Protein AF-A0A9D6W766-F1 (afdb_monomer_lite)

Sequence (380 aa):
MASEFRASLAAFVQPSHPVVQHILLDSADRLGADASSYLFDPFRRAGWVGGTEGVNKALYDCLAREYRIRYAFEPPSYERDCQVIRPPHVIIPSVEKKAGVGTCIDLCLLFASCLESVRLQPLLIVVREGESFLHCLLGCWTDLSERFEPVVTDPGRLIDAIRKAKLLLLEATGVTGRAGKVLSFNESAGLACELLHEDRFLFAVDVAAARQTVAPLQFPFQPGAVEVIRRAEVIAREEGYATLETRHLFGSFLLYEGAEDPFMEQIFSYLAADRTFLLGIYRKISRAGIRTKGAIPRPTLNYRRVLEDARFVAGDEGRKFVEKKHLFYALLLSPSAFVDRFFREAGTSRGQARQMFQGKYSWTKKIPETLFEWTGDGEG

Radius of gyration: 24.18 Å; chains: 1; bounding box: 67×48×64 Å

pLDDT: mean 84.48, std 13.69, range [34.59, 98.62]

Secondary structure (DSSP, 8-state):
-GGGGGGGGGGG--TT-HHHHHHHHHHHHHH-TTTHHHHH-HHHHTTSTTHHHHHHHHHHHHHHHH-EEEE-PPSP--STT--PPPPHHHHSSBTTTTEEEE-HHHHHHHHHHHHHHTT--EEEEEEEETTTEEEEEEEEESSTT----SEE--HHHHHHHHHTT-EEEE-GGGGGTTTSSPPPHHHHHHHHHHH--GGGEEEEEEHHHHTTT-------B-HHHHHHHHHHHHHHHHTTBSEE-HHHHHHHHHT---TT-HHHHHHHHHTT--HHHHHHHHHHHTT-S-B-TTPPPEEPHHHHHHHHHHHHHHHHTT-SSB-HHHHHHHHHHS--HHHHHHHHHTTS-HHHHHHHHHTTS---TT----S---------

Structure (mmCIF, N/CA/C/O backbone):
data_AF-A0A9D6W766-F1
#
_entry.id   AF-A0A9D6W766-F1
#
loop_
_atom_site.group_PDB
_atom_site.id
_atom_site.type_symbol
_atom_site.label_atom_id
_atom_site.label_alt_id
_atom_site.label_comp_id
_atom_site.label_asym_id
_atom_site.label_entity_id
_atom_site.label_seq_id
_atom_site.pdbx_PDB_ins_code
_atom_site.Cartn_x
_atom_site.Cartn_y
_atom_site.Cartn_z
_atom_site.occupancy
_atom_site.B_iso_or_equiv
_atom_site.auth_seq_id
_atom_site.auth_comp_id
_atom_site.auth_asym_id
_atom_site.auth_atom_id
_atom_site.pdbx_PDB_model_num
ATOM 1 N N . MET A 1 1 ? -7.608 -20.658 -16.714 1.00 42.56 1 MET A N 1
ATOM 2 C CA . MET A 1 1 ? -8.200 -19.950 -15.559 1.00 42.56 1 MET A CA 1
ATOM 3 C C . MET A 1 1 ? -7.265 -18.900 -14.956 1.00 42.56 1 MET A C 1
ATOM 5 O O . MET A 1 1 ? -7.667 -17.753 -14.911 1.00 42.56 1 MET A O 1
ATOM 9 N N . ALA A 1 2 ? -6.019 -19.192 -14.546 1.00 58.03 2 ALA A N 1
ATOM 10 C CA . ALA A 1 2 ? -5.166 -18.165 -13.906 1.00 58.03 2 ALA A CA 1
ATOM 11 C C . ALA A 1 2 ? -4.750 -16.982 -14.818 1.00 58.03 2 ALA A C 1
ATOM 13 O O . ALA A 1 2 ? -4.519 -15.878 -14.332 1.00 58.03 2 ALA A O 1
ATOM 14 N N . SER A 1 3 ? -4.673 -17.178 -16.141 1.00 65.56 3 SER A N 1
ATOM 15 C CA . SER A 1 3 ? -4.293 -16.125 -17.098 1.00 65.56 3 SER A CA 1
ATOM 16 C C . SER A 1 3 ? -5.327 -15.002 -17.232 1.00 65.56 3 SER A C 1
ATOM 18 O O . SER A 1 3 ? -4.944 -13.865 -17.492 1.00 65.56 3 SER A O 1
ATOM 20 N N . GLU A 1 4 ? -6.613 -15.303 -17.027 1.00 69.38 4 GLU A N 1
ATOM 21 C CA . GLU A 1 4 ? -7.734 -14.363 -17.196 1.00 69.38 4 GLU A CA 1
ATOM 22 C C . GLU A 1 4 ? -7.771 -13.294 -16.096 1.00 69.38 4 GLU A C 1
ATOM 24 O O . GLU A 1 4 ? -8.276 -12.196 -16.310 1.00 69.38 4 GLU A O 1
ATOM 29 N N . PHE A 1 5 ? -7.168 -13.576 -14.937 1.00 83.06 5 PHE A N 1
ATOM 30 C CA . PHE A 1 5 ? -7.166 -12.680 -13.778 1.00 83.06 5 PHE A CA 1
ATOM 31 C C . PHE A 1 5 ? -5.844 -11.931 -13.581 1.00 83.06 5 PHE A C 1
ATOM 33 O O . PHE A 1 5 ? -5.673 -11.256 -12.570 1.00 83.06 5 PHE A O 1
ATOM 40 N N . ARG A 1 6 ? -4.902 -12.002 -14.533 1.00 93.44 6 ARG A N 1
ATOM 41 C CA . ARG A 1 6 ? -3.600 -11.311 -14.424 1.00 93.44 6 ARG A CA 1
ATOM 42 C C . ARG A 1 6 ? -3.756 -9.804 -14.218 1.00 93.44 6 ARG A C 1
ATOM 44 O O . ARG A 1 6 ? -3.056 -9.230 -13.390 1.00 93.44 6 ARG A O 1
ATOM 51 N N . ALA A 1 7 ? -4.724 -9.183 -14.896 1.00 93.75 7 ALA A N 1
ATOM 52 C CA . ALA A 1 7 ? -5.023 -7.759 -14.734 1.00 93.75 7 ALA A CA 1
ATOM 53 C C . ALA A 1 7 ? -5.448 -7.398 -13.297 1.00 93.75 7 ALA A C 1
ATOM 55 O O . ALA A 1 7 ? -5.175 -6.289 -12.840 1.00 93.75 7 ALA A O 1
ATOM 56 N N . SER A 1 8 ? -6.054 -8.332 -12.550 1.00 92.88 8 SER A N 1
ATOM 57 C CA . SER A 1 8 ? -6.477 -8.118 -11.159 1.00 92.88 8 SER A CA 1
ATOM 58 C C . SER A 1 8 ? -5.307 -7.840 -10.215 1.00 92.88 8 SER A C 1
ATOM 60 O O . SER A 1 8 ? -5.521 -7.269 -9.148 1.00 92.88 8 SER A O 1
ATOM 62 N N . LEU A 1 9 ? -4.066 -8.163 -10.601 1.00 95.38 9 LEU A N 1
ATOM 63 C CA . LEU A 1 9 ? -2.880 -7.783 -9.835 1.00 95.38 9 LEU A CA 1
ATOM 64 C C . LEU A 1 9 ? -2.776 -6.254 -9.661 1.00 95.38 9 LEU A C 1
ATOM 66 O O . LEU A 1 9 ? -2.366 -5.784 -8.601 1.00 95.38 9 LEU A O 1
ATOM 70 N N . ALA A 1 10 ? -3.245 -5.468 -10.640 1.00 97.00 10 ALA A N 1
ATOM 71 C CA . ALA A 1 10 ? -3.296 -4.007 -10.545 1.00 97.00 10 ALA A CA 1
ATOM 72 C C . ALA A 1 10 ? -4.209 -3.504 -9.410 1.00 97.00 10 ALA A C 1
ATOM 74 O O . ALA A 1 10 ? -4.081 -2.360 -8.968 1.00 97.00 10 ALA A O 1
ATOM 75 N N . ALA A 1 11 ? -5.119 -4.334 -8.891 1.00 94.75 11 ALA A N 1
ATOM 76 C CA . ALA A 1 11 ? -5.936 -3.975 -7.737 1.00 94.75 11 ALA A CA 1
ATOM 77 C C . ALA A 1 11 ? -5.085 -3.827 -6.459 1.00 94.75 11 ALA A C 1
ATOM 79 O O . ALA A 1 11 ? -5.434 -3.053 -5.575 1.00 94.75 11 ALA A O 1
ATOM 80 N N . PHE A 1 12 ? -3.936 -4.499 -6.362 1.00 95.94 12 PHE A N 1
ATOM 81 C CA . PHE A 1 12 ? -3.036 -4.379 -5.209 1.00 95.94 12 PHE A CA 1
ATOM 82 C C . PHE A 1 12 ? -2.122 -3.147 -5.269 1.00 95.94 12 PHE A C 1
ATOM 84 O O . PHE A 1 12 ? -1.454 -2.833 -4.286 1.00 95.94 12 PHE A O 1
ATOM 91 N N . VAL A 1 13 ? -2.119 -2.414 -6.385 1.00 97.81 13 VAL A N 1
ATOM 92 C CA . VAL A 1 13 ? -1.505 -1.085 -6.461 1.00 97.81 13 VAL A CA 1
ATOM 93 C C . VAL A 1 13 ? -2.470 -0.092 -5.808 1.00 97.81 13 VAL A C 1
ATOM 95 O O . VAL A 1 13 ? -3.563 0.148 -6.325 1.00 97.81 13 VAL A O 1
ATOM 98 N N . GLN A 1 14 ? -2.090 0.442 -4.646 1.00 93.62 14 GLN A N 1
ATOM 99 C CA . GLN A 1 14 ? -2.925 1.246 -3.747 1.00 93.62 14 GLN A CA 1
ATOM 100 C C . GLN A 1 14 ? -2.367 2.676 -3.598 1.00 93.62 14 GLN A C 1
ATOM 102 O O . GLN A 1 14 ? -1.822 3.028 -2.548 1.00 93.62 14 GLN A O 1
ATOM 107 N N . PRO A 1 15 ? -2.517 3.544 -4.616 1.00 90.50 15 PRO A N 1
ATOM 108 C CA . PRO A 1 15 ? -1.854 4.853 -4.673 1.00 90.50 15 PRO A CA 1
ATOM 109 C C . PRO A 1 15 ? -2.316 5.827 -3.582 1.00 90.50 15 PRO A C 1
ATOM 111 O O . PRO A 1 15 ? -1.590 6.746 -3.208 1.00 90.50 15 PRO A O 1
ATOM 114 N N . SER A 1 16 ? -3.525 5.635 -3.051 1.00 8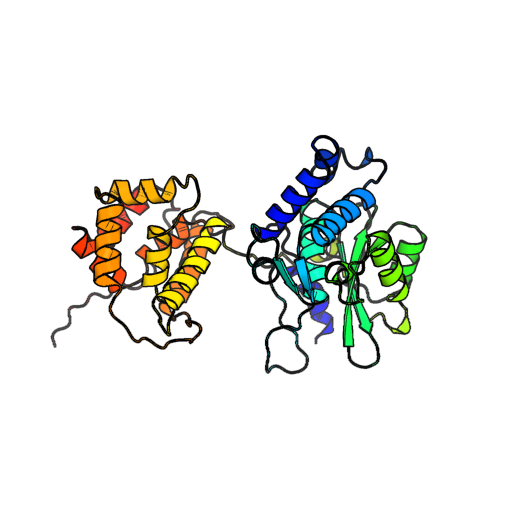1.38 16 SER A N 1
ATOM 115 C CA . SER A 1 16 ? -4.108 6.458 -1.988 1.00 81.38 16 SER A CA 1
ATOM 116 C C . SER A 1 16 ? -3.862 5.905 -0.580 1.00 81.38 16 SER A C 1
ATOM 118 O O . SER A 1 16 ? -4.441 6.414 0.377 1.00 81.38 16 SER A O 1
ATOM 120 N N . HIS A 1 17 ? -3.075 4.835 -0.429 1.00 82.06 17 HIS A N 1
ATOM 121 C CA . HIS A 1 17 ? -2.845 4.234 0.880 1.00 82.06 17 HIS A CA 1
ATOM 122 C C . HIS A 1 17 ? -2.033 5.191 1.784 1.00 82.06 17 HIS A C 1
ATOM 124 O O . HIS A 1 17 ? -1.032 5.742 1.331 1.00 82.06 17 HIS A O 1
ATOM 130 N N . PRO A 1 18 ? -2.375 5.353 3.077 1.00 77.25 18 PRO A N 1
ATOM 131 C CA . PRO A 1 18 ? -1.655 6.222 4.019 1.00 77.25 18 PRO A CA 1
ATOM 132 C C . PRO A 1 18 ? -0.130 6.096 4.019 1.00 77.25 18 PRO A C 1
ATOM 134 O O . PRO A 1 18 ? 0.576 7.080 3.844 1.00 77.25 18 PRO A O 1
ATOM 137 N N . VAL A 1 19 ? 0.384 4.871 4.157 1.00 84.88 19 VAL A N 1
ATOM 138 C CA . VAL A 1 19 ? 1.829 4.584 4.086 1.00 84.88 19 VAL A CA 1
ATOM 139 C C . VAL A 1 19 ? 2.466 5.093 2.791 1.00 84.88 19 VAL A C 1
ATOM 141 O O . VAL A 1 19 ? 3.565 5.629 2.841 1.00 84.88 19 VAL A O 1
ATOM 144 N N . VAL A 1 20 ? 1.775 4.980 1.651 1.00 90.94 20 VAL A N 1
ATOM 145 C CA . VAL A 1 20 ? 2.269 5.517 0.375 1.00 90.94 20 VAL A CA 1
ATOM 146 C C . VAL A 1 20 ? 2.417 7.031 0.478 1.00 90.94 20 VAL A C 1
ATOM 148 O O . VAL A 1 20 ? 3.476 7.549 0.157 1.00 90.94 20 VAL A O 1
ATOM 151 N N . GLN A 1 21 ? 1.412 7.732 1.011 1.00 82.69 21 GLN A N 1
ATOM 152 C CA . GLN A 1 21 ? 1.478 9.186 1.204 1.00 82.69 21 GLN A CA 1
ATOM 153 C C . GLN A 1 21 ? 2.651 9.603 2.104 1.00 82.69 21 GLN A C 1
ATOM 155 O O . GLN A 1 21 ? 3.356 10.552 1.776 1.00 82.69 21 GLN A O 1
ATOM 160 N N . HIS A 1 22 ? 2.915 8.865 3.186 1.00 83.25 22 HIS A N 1
ATOM 161 C CA . HIS A 1 22 ? 4.079 9.114 4.043 1.00 83.25 22 HIS A CA 1
ATOM 162 C C . HIS A 1 22 ? 5.411 8.941 3.301 1.00 83.25 22 HIS A C 1
ATOM 164 O O . HIS A 1 22 ? 6.272 9.808 3.405 1.00 83.25 22 HIS A O 1
ATOM 170 N N . ILE A 1 23 ? 5.558 7.880 2.500 1.00 93.19 23 ILE A N 1
ATOM 171 C CA . ILE A 1 23 ? 6.767 7.656 1.690 1.00 93.19 23 ILE A CA 1
ATOM 172 C C . ILE A 1 23 ? 6.986 8.807 0.699 1.00 93.19 23 ILE A C 1
ATOM 174 O O . ILE A 1 23 ? 8.124 9.229 0.490 1.00 93.19 23 ILE A O 1
ATOM 178 N N . LEU A 1 24 ? 5.918 9.333 0.088 1.00 87.56 24 LEU A N 1
ATOM 179 C CA . LEU A 1 24 ? 6.029 10.471 -0.829 1.00 87.56 24 LEU A CA 1
ATOM 180 C C . LEU A 1 24 ? 6.513 11.737 -0.120 1.00 87.56 24 LEU A C 1
ATOM 182 O O . LEU A 1 24 ? 7.355 12.445 -0.666 1.00 87.56 24 LEU A O 1
ATOM 186 N N . LEU A 1 25 ? 5.996 12.015 1.080 1.00 83.75 25 LEU A N 1
ATOM 187 C CA . LEU A 1 25 ? 6.423 13.160 1.887 1.00 83.75 25 LEU A CA 1
ATOM 188 C C . LEU A 1 25 ? 7.888 13.020 2.315 1.00 83.75 25 LEU A C 1
ATOM 190 O O . LEU A 1 25 ? 8.666 13.939 2.089 1.00 83.75 25 LEU A O 1
ATOM 194 N N . ASP A 1 26 ? 8.301 11.846 2.797 1.00 87.88 26 ASP A N 1
ATOM 195 C CA . ASP A 1 26 ? 9.712 11.579 3.111 1.00 8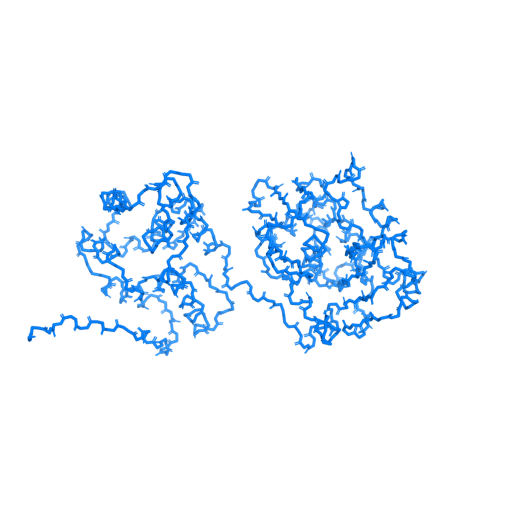7.88 26 ASP A CA 1
ATOM 196 C C . ASP A 1 26 ? 10.619 11.749 1.878 1.00 87.88 26 ASP A C 1
ATOM 198 O O . ASP A 1 26 ? 11.719 12.298 1.952 1.00 87.88 26 ASP A O 1
ATOM 202 N N . SER A 1 27 ? 10.152 11.301 0.709 1.00 91.88 27 SER A N 1
ATOM 203 C CA . SER A 1 27 ? 10.889 11.456 -0.551 1.00 91.88 27 SER A CA 1
ATOM 204 C C . SER A 1 27 ? 11.016 12.923 -0.963 1.00 91.88 27 SER A C 1
ATOM 206 O O . SER A 1 27 ? 12.058 13.338 -1.470 1.00 91.88 27 SER A O 1
ATOM 208 N N . ALA A 1 28 ? 9.968 13.715 -0.741 1.00 86.00 28 ALA A N 1
ATOM 209 C CA . ALA A 1 28 ? 9.959 15.150 -0.984 1.00 86.00 28 ALA A CA 1
ATOM 210 C C . ALA A 1 28 ? 10.919 15.893 -0.046 1.00 86.00 28 ALA A C 1
ATOM 212 O O . ALA A 1 28 ? 11.720 16.703 -0.518 1.00 86.00 28 ALA A O 1
ATOM 213 N N . ASP A 1 29 ? 10.905 15.565 1.245 1.00 85.81 29 ASP A N 1
ATOM 214 C CA . ASP A 1 29 ? 11.815 16.139 2.241 1.00 85.81 29 ASP A CA 1
ATOM 215 C C . ASP A 1 29 ? 13.278 15.853 1.884 1.00 85.81 29 ASP A C 1
ATOM 217 O O . ASP A 1 29 ? 14.139 16.732 1.967 1.00 85.81 29 ASP A O 1
ATOM 221 N N . ARG A 1 30 ? 13.557 14.645 1.380 1.00 87.25 30 ARG A N 1
ATOM 222 C CA . ARG A 1 30 ? 14.884 14.241 0.906 1.00 87.25 30 ARG A CA 1
ATOM 223 C C . ARG A 1 30 ? 15.373 15.031 -0.312 1.00 87.25 30 ARG A C 1
ATOM 225 O O . ARG A 1 30 ? 16.575 15.266 -0.440 1.00 87.25 30 ARG A O 1
ATOM 232 N N . LEU A 1 31 ? 14.473 15.389 -1.227 1.00 83.38 31 LEU A N 1
ATOM 233 C CA . LEU A 1 31 ? 14.800 16.165 -2.428 1.00 83.38 31 LEU A CA 1
ATOM 234 C C . LEU A 1 31 ? 15.081 17.644 -2.116 1.00 83.38 31 LEU A C 1
ATOM 236 O O . LEU A 1 31 ? 15.800 18.300 -2.871 1.00 83.38 31 LEU A O 1
ATOM 240 N N . GLY A 1 32 ? 14.550 18.162 -1.007 1.00 77.38 32 GLY A N 1
ATOM 241 C CA . GLY A 1 32 ? 14.579 19.584 -0.675 1.00 77.38 32 GLY A CA 1
ATOM 242 C C . GLY A 1 32 ? 13.492 20.388 -1.402 1.00 77.38 32 GLY A C 1
ATOM 243 O O . GLY A 1 32 ? 12.859 19.916 -2.346 1.00 77.38 32 GLY A O 1
ATOM 244 N N . ALA A 1 33 ? 13.267 21.626 -0.950 1.00 72.19 33 ALA A N 1
ATOM 245 C CA . ALA A 1 33 ? 12.061 22.403 -1.261 1.00 72.19 33 ALA A CA 1
ATOM 246 C C . ALA A 1 33 ? 11.816 22.700 -2.756 1.00 72.19 33 ALA A C 1
ATOM 248 O O . ALA A 1 33 ? 10.664 22.751 -3.178 1.00 72.19 33 ALA A O 1
ATOM 249 N N . ASP A 1 34 ? 12.863 22.901 -3.564 1.00 71.44 34 ASP A N 1
ATOM 250 C CA . ASP A 1 34 ? 12.682 23.167 -5.000 1.00 71.44 34 ASP A CA 1
ATOM 251 C C . ASP A 1 34 ? 12.442 21.870 -5.785 1.00 71.44 34 ASP A C 1
ATOM 253 O O . ASP A 1 34 ? 11.512 21.776 -6.589 1.00 71.44 34 ASP A O 1
ATOM 257 N N . ALA A 1 35 ? 13.218 20.820 -5.497 1.00 75.62 35 ALA A N 1
ATOM 258 C CA . ALA A 1 35 ? 13.127 19.565 -6.231 1.00 75.62 35 ALA A CA 1
ATOM 259 C C . ALA A 1 35 ? 11.880 18.729 -5.870 1.00 75.62 35 ALA A C 1
ATOM 261 O O . ALA A 1 35 ? 11.383 17.973 -6.707 1.00 75.62 35 ALA A O 1
ATOM 262 N N . SER A 1 36 ? 11.327 18.900 -4.665 1.00 80.62 36 SER A N 1
ATOM 263 C CA . SER A 1 36 ? 10.097 18.226 -4.226 1.00 80.62 36 SER A CA 1
ATOM 264 C C . SER A 1 36 ? 8.869 18.601 -5.059 1.00 80.62 36 SER A C 1
ATOM 266 O O . SER A 1 36 ? 7.966 17.785 -5.244 1.00 80.62 36 SER A O 1
ATOM 268 N N . SER A 1 37 ? 8.849 19.809 -5.625 1.00 78.00 37 SER A N 1
ATOM 269 C CA . SER A 1 37 ? 7.758 20.264 -6.487 1.00 78.00 37 SER A CA 1
ATOM 270 C C . SER A 1 37 ? 7.616 19.423 -7.765 1.00 78.00 37 SER A C 1
ATOM 272 O O . SER A 1 37 ? 6.495 19.149 -8.187 1.00 78.00 37 SER A O 1
ATOM 274 N N . TYR A 1 38 ? 8.722 18.925 -8.335 1.00 80.88 38 TYR A N 1
ATOM 275 C CA . TYR A 1 38 ? 8.716 18.054 -9.521 1.00 80.88 38 TYR A CA 1
ATOM 276 C C . TYR A 1 38 ? 8.178 16.643 -9.229 1.00 80.88 38 TYR A C 1
ATOM 278 O O . TYR A 1 38 ? 7.742 15.938 -10.147 1.00 80.88 38 TYR A O 1
ATOM 286 N N . LEU A 1 39 ? 8.198 16.224 -7.956 1.00 83.19 39 LEU A N 1
ATOM 287 C CA . LEU A 1 39 ? 7.634 14.949 -7.520 1.00 83.19 39 LEU A CA 1
ATOM 288 C C . LEU A 1 39 ? 6.109 14.973 -7.679 1.00 83.19 39 LEU A C 1
ATOM 290 O O . LEU A 1 39 ? 5.546 14.093 -8.327 1.00 83.19 39 LEU A O 1
ATOM 294 N N . PHE A 1 40 ? 5.453 16.011 -7.153 1.00 81.88 40 PHE A N 1
ATOM 295 C CA . PHE A 1 40 ? 3.990 16.095 -7.081 1.00 81.88 40 PHE A CA 1
ATOM 296 C C . PHE A 1 40 ? 3.324 16.809 -8.259 1.00 81.88 40 PHE A C 1
ATOM 298 O O . PHE A 1 40 ? 2.135 16.587 -8.480 1.00 81.88 40 PHE A O 1
ATOM 305 N N . ASP A 1 41 ? 4.052 17.644 -9.006 1.00 81.69 41 ASP A N 1
ATOM 306 C CA . ASP A 1 41 ? 3.509 18.424 -10.120 1.00 81.69 41 ASP A CA 1
ATOM 307 C C . ASP A 1 41 ? 3.957 17.853 -11.483 1.00 81.69 41 ASP A C 1
ATOM 309 O O . ASP A 1 41 ? 5.103 18.062 -11.906 1.00 81.69 41 ASP A O 1
ATOM 313 N N . PRO A 1 42 ? 3.062 17.156 -12.215 1.00 80.56 42 PRO A N 1
ATOM 314 C CA . PRO A 1 42 ? 3.369 16.624 -13.539 1.00 80.56 42 PRO A CA 1
ATOM 315 C C . PRO A 1 42 ? 3.735 17.702 -14.567 1.00 80.56 42 PRO A C 1
ATOM 317 O O . PRO A 1 42 ? 4.515 17.418 -15.473 1.00 80.56 42 PRO A O 1
ATOM 320 N N . PHE A 1 43 ? 3.211 18.927 -14.440 1.00 80.12 43 PHE A N 1
ATOM 321 C CA . PHE A 1 43 ? 3.496 20.017 -15.377 1.00 80.12 43 PHE A CA 1
ATOM 322 C C . PHE A 1 43 ? 4.912 20.550 -15.191 1.00 80.12 43 PHE A C 1
ATOM 324 O O . PHE A 1 43 ? 5.610 20.821 -16.167 1.00 80.12 43 PHE A O 1
ATOM 331 N N . ARG A 1 44 ? 5.372 20.649 -13.939 1.00 79.25 44 ARG A N 1
ATOM 332 C CA . ARG A 1 44 ? 6.756 21.044 -13.652 1.00 79.25 44 ARG A CA 1
ATOM 333 C C . ARG A 1 44 ? 7.756 19.951 -14.001 1.00 79.25 44 ARG A C 1
ATOM 335 O O . ARG A 1 44 ? 8.875 20.277 -14.387 1.00 79.25 44 ARG A O 1
ATOM 342 N N . ARG A 1 45 ? 7.380 18.671 -13.888 1.00 83.31 45 ARG A N 1
ATOM 343 C CA . ARG A 1 45 ? 8.277 17.519 -14.100 1.00 83.31 45 ARG A CA 1
ATOM 344 C C . ARG A 1 45 ? 9.001 17.534 -15.446 1.00 83.31 45 ARG A C 1
ATOM 346 O O . ARG A 1 45 ? 10.161 17.139 -15.496 1.00 83.31 45 ARG A O 1
ATOM 353 N N . ALA A 1 46 ? 8.359 18.030 -16.503 1.00 74.69 46 ALA A N 1
ATOM 354 C CA . ALA A 1 46 ? 8.973 18.169 -17.825 1.00 74.69 46 ALA A CA 1
ATOM 355 C C . ALA A 1 46 ? 10.202 19.104 -17.837 1.00 74.69 46 ALA A C 1
ATOM 357 O O . ALA A 1 46 ? 11.066 18.967 -18.696 1.00 74.69 46 ALA A O 1
ATOM 358 N N . GLY A 1 47 ? 10.293 20.038 -16.883 1.00 69.00 47 GLY A N 1
ATOM 359 C CA . GLY A 1 47 ? 11.431 20.944 -16.716 1.00 69.00 47 GLY A CA 1
ATOM 360 C C . GLY A 1 47 ? 12.552 20.404 -15.822 1.00 69.00 47 GLY A C 1
ATOM 361 O O . GLY A 1 47 ? 13.588 21.055 -15.696 1.00 69.00 47 GLY A O 1
ATOM 362 N N . TRP A 1 48 ? 12.381 19.238 -15.189 1.00 77.62 48 TRP A N 1
ATOM 363 C CA . TRP A 1 48 ? 13.445 18.631 -14.393 1.00 77.62 48 TRP A CA 1
ATOM 364 C C . TRP A 1 48 ? 14.427 17.894 -15.305 1.00 77.62 48 TRP A C 1
ATOM 366 O O . TRP A 1 48 ? 14.015 17.041 -16.082 1.00 77.62 48 TRP A O 1
ATOM 376 N N . VAL A 1 49 ? 15.734 18.152 -15.159 1.00 75.12 49 VAL A N 1
ATOM 377 C CA . VAL A 1 49 ? 16.802 17.464 -15.919 1.00 75.12 49 VAL A CA 1
ATOM 378 C C . VAL A 1 49 ? 16.698 15.933 -15.822 1.00 75.12 49 VAL A C 1
ATOM 380 O O . VAL A 1 49 ? 17.025 15.242 -16.778 1.00 75.12 49 VAL A O 1
ATOM 383 N N . GLY A 1 50 ? 16.208 15.400 -14.695 1.00 76.06 50 GLY A N 1
ATOM 384 C CA . GLY A 1 50 ? 15.953 13.965 -14.526 1.00 76.06 50 GLY A CA 1
ATOM 385 C C . GLY A 1 50 ? 14.566 13.494 -14.982 1.00 76.06 50 GLY A C 1
ATOM 386 O O . GLY A 1 50 ? 14.343 12.292 -15.073 1.00 76.06 50 GLY A O 1
ATOM 387 N N . GLY A 1 51 ? 13.617 14.399 -15.238 1.00 86.69 51 GLY A N 1
ATOM 388 C CA . GLY A 1 51 ? 12.249 14.077 -15.650 1.00 86.69 51 GLY A CA 1
ATOM 389 C C . GLY A 1 51 ? 11.597 12.973 -14.808 1.00 86.69 51 GLY A C 1
ATOM 390 O O . GLY A 1 51 ? 11.636 12.985 -13.576 1.00 86.69 51 GLY A O 1
ATOM 391 N N . THR A 1 52 ? 11.005 11.989 -15.486 1.00 89.69 52 THR A N 1
ATOM 392 C CA . THR A 1 52 ? 10.404 10.799 -14.864 1.00 89.69 52 THR A CA 1
ATOM 393 C C . THR A 1 52 ? 11.433 9.908 -14.157 1.00 89.69 52 THR A C 1
ATOM 395 O O . THR A 1 52 ? 11.142 9.357 -13.092 1.00 89.69 52 THR A O 1
ATOM 398 N N . GLU A 1 53 ? 12.643 9.781 -14.704 1.00 92.25 53 GLU A N 1
ATOM 399 C CA . GLU A 1 53 ? 13.720 8.984 -14.105 1.00 92.25 53 GLU A CA 1
ATOM 400 C C . GLU A 1 53 ? 14.160 9.563 -12.757 1.00 92.25 53 GLU A C 1
ATOM 402 O O . GLU A 1 53 ? 14.322 8.829 -11.786 1.00 92.25 53 GLU A O 1
ATOM 407 N N . GLY A 1 54 ? 14.251 10.890 -12.657 1.00 91.62 54 GLY A N 1
ATOM 408 C CA . GLY A 1 54 ? 14.557 11.600 -11.421 1.00 91.62 54 GLY A CA 1
ATOM 409 C C . GLY A 1 54 ? 13.549 11.288 -10.317 1.00 91.62 54 GLY A C 1
ATOM 410 O O . GLY A 1 54 ? 13.947 11.032 -9.180 1.00 91.62 54 GLY A O 1
ATOM 411 N N . VAL A 1 55 ? 12.251 11.249 -10.643 1.00 91.94 55 VAL A N 1
ATOM 412 C CA . VAL A 1 55 ? 11.191 10.914 -9.674 1.00 91.94 55 VAL A CA 1
ATOM 413 C C . VAL A 1 55 ? 11.326 9.463 -9.219 1.00 91.94 55 VAL A C 1
ATOM 415 O O . VAL A 1 55 ? 11.298 9.193 -8.018 1.00 91.94 55 VAL A O 1
ATOM 418 N N . ASN A 1 56 ? 11.529 8.536 -10.161 1.00 95.00 56 ASN A N 1
ATOM 419 C CA . ASN A 1 56 ? 11.771 7.123 -9.855 1.00 95.00 56 ASN A CA 1
ATOM 420 C C . ASN A 1 56 ? 12.981 6.965 -8.923 1.00 95.00 56 ASN A C 1
ATOM 422 O O . ASN A 1 56 ? 12.896 6.289 -7.897 1.00 95.00 56 ASN A O 1
ATOM 426 N N . LYS A 1 57 ? 14.082 7.652 -9.239 1.00 95.69 57 LYS A N 1
ATOM 427 C CA . LYS A 1 57 ? 15.307 7.655 -8.445 1.00 95.69 57 LYS A CA 1
ATOM 428 C C . LYS A 1 57 ? 15.093 8.230 -7.049 1.00 95.69 57 LYS A C 1
ATOM 430 O O . LYS A 1 57 ? 15.604 7.664 -6.089 1.00 95.69 57 LYS A O 1
ATOM 435 N N . ALA A 1 58 ? 14.341 9.319 -6.916 1.00 94.88 58 ALA A N 1
ATOM 436 C CA . ALA A 1 58 ? 14.058 9.942 -5.627 1.00 94.88 58 ALA A CA 1
ATOM 437 C C . ALA A 1 58 ? 13.287 9.004 -4.691 1.00 94.88 58 ALA A C 1
ATOM 439 O O . ALA A 1 58 ? 13.689 8.807 -3.543 1.00 94.88 58 ALA A O 1
ATOM 440 N N . LEU A 1 59 ? 12.224 8.382 -5.209 1.00 96.69 59 LEU A N 1
ATOM 441 C CA . LEU A 1 59 ? 11.427 7.397 -4.477 1.00 96.69 59 LEU A CA 1
ATOM 442 C C . LEU A 1 59 ? 12.270 6.166 -4.113 1.00 96.69 59 LEU A C 1
ATOM 444 O O . LEU A 1 59 ? 12.216 5.695 -2.976 1.00 96.69 59 LEU A O 1
ATOM 448 N N . TYR A 1 60 ? 13.094 5.681 -5.050 1.00 97.81 60 TYR A N 1
ATOM 449 C CA . TYR A 1 60 ? 13.982 4.538 -4.822 1.00 97.81 60 TYR A CA 1
ATOM 450 C C . TYR A 1 60 ? 14.984 4.849 -3.711 1.00 97.81 60 TYR A C 1
ATOM 452 O O . TYR A 1 60 ? 15.123 4.081 -2.764 1.00 97.81 60 TYR A O 1
ATOM 460 N N . ASP A 1 61 ? 15.671 5.990 -3.806 1.00 96.88 61 ASP A N 1
ATOM 461 C CA . ASP A 1 61 ? 16.681 6.408 -2.837 1.00 96.88 61 ASP A CA 1
ATOM 462 C C . ASP A 1 61 ? 16.075 6.648 -1.449 1.00 96.88 61 ASP A C 1
ATOM 464 O O . ASP A 1 61 ? 16.732 6.342 -0.453 1.00 96.88 61 ASP A O 1
ATOM 468 N N . CYS A 1 62 ? 14.846 7.170 -1.361 1.00 96.44 62 CYS A N 1
ATOM 469 C CA . CYS A 1 62 ? 14.131 7.302 -0.092 1.00 96.44 62 CYS A CA 1
ATOM 470 C C . CYS A 1 62 ? 13.908 5.927 0.553 1.00 96.44 62 CYS A C 1
ATOM 472 O O . CYS A 1 62 ? 14.358 5.691 1.678 1.00 96.44 62 CYS A O 1
ATOM 474 N N . LEU A 1 63 ? 13.310 4.982 -0.182 1.00 96.81 63 LEU A N 1
ATOM 475 C CA . LEU A 1 63 ? 13.077 3.620 0.308 1.00 96.81 63 LEU A CA 1
ATOM 476 C C . LEU A 1 63 ? 14.387 2.907 0.671 1.00 96.81 63 LEU A C 1
ATOM 478 O O . LEU A 1 63 ? 14.479 2.296 1.729 1.00 96.81 63 LEU A O 1
ATOM 482 N N . ALA A 1 64 ? 15.417 3.013 -0.165 1.00 96.31 64 ALA A N 1
ATOM 483 C CA . ALA A 1 64 ? 16.694 2.336 0.040 1.00 96.31 64 ALA A CA 1
ATOM 484 C C . ALA A 1 64 ? 17.477 2.862 1.254 1.00 96.31 64 ALA A C 1
ATOM 486 O O . ALA A 1 64 ? 18.187 2.102 1.913 1.00 96.31 64 ALA A O 1
ATOM 487 N N . ARG A 1 65 ? 17.404 4.170 1.535 1.00 94.62 65 ARG A N 1
ATOM 488 C CA . ARG A 1 65 ? 18.274 4.818 2.532 1.00 94.62 65 ARG A CA 1
ATOM 489 C C . ARG A 1 65 ? 17.582 5.089 3.856 1.00 94.62 65 ARG A C 1
ATOM 491 O O . ARG A 1 65 ? 18.241 5.055 4.893 1.00 94.62 65 ARG A O 1
ATOM 498 N N . GLU A 1 66 ? 16.289 5.386 3.828 1.00 94.38 66 GLU A N 1
ATOM 499 C CA . GLU A 1 66 ? 15.549 5.789 5.025 1.00 94.38 66 GLU A CA 1
ATOM 500 C C . GLU A 1 66 ? 14.730 4.644 5.602 1.00 94.38 66 GLU A C 1
ATOM 502 O O . GLU A 1 66 ? 14.592 4.553 6.822 1.00 94.38 66 GLU A O 1
ATOM 507 N N . TYR A 1 67 ? 14.252 3.736 4.747 1.00 95.62 67 TYR A N 1
ATOM 508 C CA . TYR A 1 67 ? 13.443 2.603 5.162 1.00 95.62 67 TYR A CA 1
ATOM 509 C C . TYR A 1 67 ? 14.298 1.340 5.304 1.00 95.62 67 TYR A C 1
ATOM 511 O O . TYR A 1 67 ? 14.853 0.798 4.353 1.00 95.62 67 TYR A O 1
ATOM 519 N N . ARG A 1 68 ? 14.385 0.809 6.525 1.00 95.25 68 ARG A N 1
ATOM 520 C CA . ARG A 1 68 ? 15.126 -0.419 6.857 1.00 95.25 68 ARG A CA 1
ATOM 521 C C . ARG A 1 68 ? 14.310 -1.658 6.495 1.00 95.25 68 ARG A C 1
ATOM 523 O O . ARG A 1 68 ? 13.907 -2.423 7.373 1.00 95.25 68 ARG A O 1
ATOM 530 N N . ILE A 1 69 ? 14.033 -1.828 5.208 1.00 96.81 69 ILE A N 1
ATOM 531 C CA . ILE A 1 69 ? 13.229 -2.937 4.695 1.00 96.81 69 ILE A CA 1
ATOM 532 C C . ILE A 1 69 ? 14.076 -4.216 4.682 1.00 96.81 69 ILE A C 1
ATOM 534 O O . ILE A 1 69 ? 15.262 -4.200 4.349 1.00 96.81 69 ILE A O 1
ATOM 538 N N . ARG A 1 70 ? 13.481 -5.342 5.074 1.00 96.38 70 ARG A N 1
ATOM 539 C CA . ARG A 1 70 ? 14.093 -6.674 4.983 1.00 96.38 70 ARG A CA 1
ATOM 540 C C . ARG A 1 70 ? 13.302 -7.555 4.032 1.00 96.38 70 ARG A C 1
ATOM 542 O O . ARG A 1 70 ? 12.074 -7.521 4.026 1.00 96.38 70 ARG A O 1
ATOM 549 N N . TYR A 1 71 ? 14.008 -8.373 3.261 1.00 95.94 71 TYR A N 1
ATOM 550 C CA . TYR A 1 71 ? 13.348 -9.397 2.467 1.00 95.94 71 TYR A CA 1
ATOM 551 C C . TYR A 1 71 ? 12.856 -10.507 3.396 1.00 95.94 71 TYR A C 1
ATOM 553 O O . TYR A 1 71 ? 13.646 -11.058 4.164 1.00 95.94 71 TYR A O 1
ATOM 561 N N . ALA A 1 72 ? 11.567 -10.827 3.338 1.00 92.81 72 ALA A N 1
ATOM 562 C CA . ALA A 1 72 ? 10.990 -11.924 4.104 1.00 92.81 72 ALA A CA 1
ATOM 563 C C . ALA A 1 72 ? 9.821 -12.546 3.342 1.00 92.81 72 ALA A C 1
ATOM 565 O O . ALA A 1 72 ? 8.917 -11.833 2.894 1.00 92.81 72 ALA A O 1
ATOM 566 N N . PHE A 1 73 ? 9.817 -13.878 3.263 1.00 88.00 73 PHE A N 1
ATOM 567 C CA . PHE A 1 73 ? 8.665 -14.633 2.778 1.00 88.00 73 PHE A CA 1
ATOM 568 C C . PHE A 1 73 ? 7.406 -14.266 3.567 1.00 88.00 73 PHE A C 1
ATOM 570 O O . PHE A 1 73 ? 7.465 -13.854 4.732 1.00 88.00 73 PHE A O 1
ATOM 577 N N . GLU A 1 74 ? 6.265 -14.336 2.899 1.00 83.75 74 GLU A N 1
ATOM 578 C CA . GLU A 1 74 ? 4.931 -14.275 3.483 1.00 83.75 74 GLU A CA 1
ATOM 579 C C . GLU A 1 74 ? 4.791 -15.222 4.690 1.00 83.75 74 GLU A C 1
ATOM 581 O O . GLU A 1 74 ? 5.489 -16.238 4.771 1.00 83.75 74 GLU A O 1
ATOM 586 N N . PRO A 1 75 ? 3.930 -14.898 5.677 1.00 77.31 75 PRO A N 1
ATOM 587 C CA . PRO A 1 75 ? 3.603 -15.850 6.731 1.00 77.31 75 PRO A CA 1
ATOM 588 C C . PRO A 1 75 ? 3.094 -17.164 6.119 1.00 77.31 75 PRO A C 1
ATOM 590 O O . PRO A 1 75 ? 2.486 -17.115 5.048 1.00 77.31 75 PRO A O 1
ATOM 593 N N . PRO A 1 76 ? 3.281 -18.313 6.793 1.00 77.38 76 PRO A N 1
ATOM 594 C CA . PRO A 1 76 ? 2.828 -19.596 6.271 1.00 77.38 76 PRO A CA 1
ATOM 595 C C . PRO A 1 76 ? 1.362 -19.544 5.825 1.00 77.38 76 PRO A C 1
ATOM 597 O O . PRO A 1 76 ? 0.472 -19.256 6.629 1.00 77.38 76 PRO A O 1
ATOM 600 N N . SER A 1 77 ? 1.135 -19.828 4.544 1.00 70.81 77 SER A N 1
ATOM 601 C CA . SER A 1 77 ? -0.175 -20.143 3.979 1.00 70.81 77 SER A CA 1
ATOM 602 C C . SER A 1 77 ? -0.212 -21.640 3.666 1.00 70.81 77 SER A C 1
ATOM 604 O O . SER A 1 77 ? 0.833 -22.258 3.449 1.00 70.81 77 SER A O 1
ATOM 606 N N . TYR A 1 78 ? -1.391 -22.254 3.739 1.00 76.88 78 TYR A N 1
ATOM 607 C CA . TYR A 1 78 ? -1.549 -23.703 3.526 1.00 76.88 78 TYR A CA 1
ATOM 608 C C . TYR A 1 78 ? -2.163 -24.016 2.156 1.00 76.88 78 TYR A C 1
ATOM 610 O O . TYR A 1 78 ? -2.287 -25.176 1.757 1.00 76.88 78 TYR A O 1
ATOM 618 N N . GLU A 1 79 ? -2.538 -22.972 1.429 1.00 75.50 79 GLU A N 1
ATOM 619 C CA . GLU A 1 79 ? -2.988 -22.998 0.056 1.00 75.50 79 GLU A CA 1
ATOM 620 C C . GLU A 1 79 ? -1.793 -23.228 -0.879 1.00 75.50 79 GLU A C 1
ATOM 622 O O . GLU A 1 79 ? -0.806 -22.493 -0.875 1.00 75.50 79 GLU A O 1
ATOM 627 N N . ARG A 1 80 ? -1.885 -24.282 -1.694 1.00 71.88 80 ARG A N 1
ATOM 628 C CA . ARG A 1 80 ? -0.855 -24.618 -2.683 1.00 71.88 80 ARG A CA 1
ATOM 629 C C . ARG A 1 80 ? -0.845 -23.600 -3.823 1.00 71.88 80 ARG A C 1
ATOM 631 O O . ARG A 1 80 ? -1.896 -23.086 -4.197 1.00 71.88 80 ARG A O 1
ATOM 638 N N . ASP A 1 81 ? 0.344 -23.359 -4.373 1.00 75.94 81 ASP A N 1
ATOM 639 C CA . ASP A 1 81 ? 0.573 -22.518 -5.557 1.00 75.94 81 ASP A CA 1
ATOM 640 C C . ASP A 1 81 ? 0.031 -21.083 -5.426 1.00 75.94 81 ASP A C 1
ATOM 642 O O . ASP A 1 81 ? -0.401 -20.468 -6.403 1.00 75.94 81 ASP A O 1
ATOM 646 N N . CYS A 1 82 ? 0.049 -20.535 -4.208 1.00 80.69 82 CYS A N 1
ATOM 647 C CA . CYS A 1 82 ? -0.377 -19.172 -3.935 1.00 80.69 82 CYS A CA 1
ATOM 648 C C . CYS A 1 82 ? 0.638 -18.433 -3.060 1.00 80.69 82 CYS A C 1
ATOM 650 O O . CYS A 1 82 ? 1.444 -19.040 -2.359 1.00 80.69 82 CYS A O 1
ATOM 652 N N . GLN A 1 83 ? 0.560 -17.106 -3.096 1.00 85.00 83 GLN A N 1
ATOM 653 C CA . GLN A 1 83 ? 1.327 -16.229 -2.230 1.00 85.00 83 GLN A CA 1
ATOM 654 C C . GLN A 1 83 ? 0.394 -15.158 -1.664 1.00 85.00 83 GLN A C 1
ATOM 656 O O . GLN A 1 83 ? -0.349 -14.509 -2.404 1.00 85.00 83 GLN A O 1
ATOM 661 N N . VAL A 1 84 ? 0.454 -14.944 -0.350 1.00 87.62 84 VAL A N 1
ATOM 662 C CA . VAL A 1 84 ? -0.257 -13.837 0.298 1.00 87.62 84 VAL A CA 1
ATOM 663 C C . VAL A 1 84 ? 0.470 -12.529 -0.008 1.00 87.62 84 VAL A C 1
ATOM 665 O O . VAL A 1 84 ? 1.624 -12.352 0.378 1.00 87.62 84 VAL A O 1
ATOM 668 N N . ILE A 1 85 ? -0.225 -11.598 -0.664 1.00 91.81 85 ILE A N 1
ATOM 669 C CA . ILE A 1 85 ? 0.271 -10.241 -0.927 1.00 91.81 85 ILE A CA 1
ATOM 670 C C . ILE A 1 85 ? -0.006 -9.355 0.288 1.00 91.81 85 ILE A C 1
ATOM 672 O O . ILE A 1 85 ? -1.144 -9.260 0.761 1.00 91.81 85 ILE A O 1
ATOM 676 N N . ARG A 1 86 ? 1.027 -8.675 0.785 1.00 90.81 86 ARG A N 1
ATOM 677 C CA . ARG A 1 86 ? 0.910 -7.744 1.908 1.00 90.81 86 ARG A CA 1
ATOM 678 C C . ARG A 1 86 ? 0.489 -6.354 1.420 1.00 90.81 86 ARG A C 1
ATOM 680 O O . ARG A 1 86 ? 1.119 -5.805 0.521 1.00 90.81 86 ARG A O 1
ATOM 687 N N . PRO A 1 87 ? -0.515 -5.721 2.045 1.00 89.38 87 PRO A N 1
ATOM 688 C CA . PRO A 1 87 ? -0.804 -4.306 1.813 1.00 89.38 87 PRO A CA 1
ATOM 689 C C . PRO A 1 87 ? 0.286 -3.397 2.427 1.00 89.38 87 PRO A C 1
ATOM 691 O O . PRO A 1 87 ? 1.002 -3.826 3.339 1.00 89.38 87 PRO A O 1
ATOM 694 N N . PRO A 1 88 ? 0.388 -2.116 2.017 1.00 92.56 88 PRO A N 1
ATOM 695 C CA . PRO A 1 88 ? 1.467 -1.218 2.440 1.00 92.56 88 PRO A CA 1
ATOM 696 C C . PRO A 1 88 ? 1.669 -1.074 3.959 1.00 92.56 88 PRO A C 1
ATOM 698 O O . PRO A 1 88 ? 2.812 -1.037 4.402 1.00 92.56 88 PRO A O 1
ATOM 701 N N . HIS A 1 89 ? 0.608 -1.046 4.778 1.00 86.62 89 HIS A N 1
ATOM 702 C CA . HIS A 1 89 ? 0.736 -0.994 6.251 1.00 86.62 89 HIS A CA 1
ATOM 703 C C . HIS A 1 89 ? 1.228 -2.299 6.891 1.00 86.62 89 HIS A C 1
ATOM 705 O O . HIS A 1 89 ? 1.619 -2.286 8.050 1.00 86.62 89 HIS A O 1
ATOM 711 N N . VAL A 1 90 ? 1.204 -3.430 6.184 1.00 87.75 90 VAL A N 1
ATOM 712 C CA . VAL A 1 90 ? 1.843 -4.664 6.669 1.00 87.75 90 VAL A CA 1
ATOM 713 C C . VAL A 1 90 ? 3.311 -4.687 6.250 1.00 87.75 90 VAL A C 1
ATOM 715 O O . VAL A 1 90 ? 4.149 -5.162 7.013 1.00 87.75 90 VAL A O 1
ATOM 718 N N . ILE A 1 91 ? 3.633 -4.134 5.074 1.00 94.81 91 ILE A N 1
ATOM 719 C CA . ILE A 1 91 ? 5.018 -3.993 4.605 1.00 94.81 91 ILE A CA 1
ATOM 720 C C . ILE A 1 91 ? 5.780 -3.019 5.508 1.00 94.81 91 ILE A C 1
ATOM 722 O O . ILE A 1 91 ? 6.841 -3.366 6.020 1.00 94.81 91 ILE A O 1
ATOM 726 N N . ILE A 1 92 ? 5.221 -1.826 5.740 1.00 91.94 92 ILE A N 1
ATOM 727 C CA . ILE A 1 92 ? 5.743 -0.797 6.646 1.00 91.94 92 ILE A CA 1
ATOM 728 C C . ILE A 1 92 ? 4.751 -0.615 7.812 1.00 91.94 92 ILE A C 1
ATOM 730 O O . ILE A 1 92 ? 3.857 0.231 7.739 1.00 91.94 92 ILE A O 1
ATOM 734 N N . PRO A 1 93 ? 4.878 -1.396 8.901 1.00 76.81 93 PRO A N 1
ATOM 735 C CA . PRO A 1 93 ? 3.952 -1.345 10.038 1.00 76.81 93 PRO A CA 1
ATOM 736 C C . PRO A 1 93 ? 4.052 -0.078 10.892 1.00 76.81 93 PRO A C 1
ATOM 738 O O . PRO A 1 93 ? 3.160 0.187 11.694 1.00 76.81 93 PRO A O 1
ATOM 741 N N . SER A 1 94 ? 5.135 0.690 10.764 1.00 79.12 94 SER A N 1
ATOM 742 C CA . SER A 1 94 ? 5.293 1.997 11.405 1.00 79.12 94 SER A CA 1
ATOM 743 C C . SER A 1 94 ? 6.146 2.886 10.513 1.00 79.12 94 SER A C 1
ATOM 745 O O . SER A 1 94 ? 7.320 2.595 10.266 1.00 79.12 94 SER A O 1
ATOM 747 N N . VAL A 1 95 ? 5.535 3.967 10.032 1.00 74.50 95 VAL A N 1
ATOM 748 C CA . VAL A 1 95 ? 6.193 4.975 9.193 1.00 74.50 95 VAL A CA 1
ATOM 749 C C . VAL A 1 95 ? 7.185 5.805 10.007 1.00 74.50 95 VAL A C 1
ATOM 751 O O . VAL A 1 95 ? 8.223 6.191 9.494 1.00 74.50 95 VAL A O 1
ATOM 754 N N . GLU A 1 96 ? 6.958 5.965 11.311 1.00 74.00 96 GLU A N 1
ATOM 755 C CA . GLU A 1 96 ? 7.855 6.676 12.229 1.00 74.00 96 GLU A CA 1
ATOM 756 C C . GLU A 1 96 ? 9.157 5.901 12.449 1.00 74.00 96 GLU A C 1
ATOM 758 O O . GLU A 1 96 ? 10.243 6.473 12.507 1.00 74.00 96 GLU A O 1
ATOM 763 N N . LYS A 1 97 ? 9.060 4.570 12.560 1.00 78.62 97 LYS A N 1
ATOM 764 C CA . LYS A 1 97 ? 10.232 3.696 12.708 1.00 78.62 97 LYS A CA 1
ATOM 765 C C . LYS A 1 97 ? 10.957 3.438 11.390 1.00 78.62 97 LYS A C 1
ATOM 767 O O . LYS A 1 97 ? 12.049 2.870 11.437 1.00 78.62 97 LYS A O 1
ATOM 772 N N . LYS A 1 98 ? 10.346 3.791 10.249 1.00 89.81 98 LYS A N 1
ATOM 773 C CA . LYS A 1 98 ? 10.850 3.546 8.887 1.00 89.81 98 LYS A CA 1
ATOM 774 C C . LYS A 1 98 ? 11.457 2.144 8.746 1.00 89.81 98 LYS A C 1
ATOM 776 O O . LYS A 1 98 ? 12.591 1.965 8.310 1.00 89.81 98 LYS A O 1
ATOM 781 N N . ALA A 1 99 ? 10.729 1.124 9.192 1.00 90.62 99 ALA A N 1
ATOM 782 C CA . ALA A 1 99 ? 11.182 -0.265 9.177 1.00 90.62 99 ALA A CA 1
ATOM 783 C C . ALA A 1 99 ? 10.074 -1.164 8.639 1.00 90.62 99 ALA A C 1
ATOM 785 O O . ALA A 1 99 ? 8.898 -0.930 8.918 1.00 90.62 99 ALA A O 1
ATOM 786 N N . GLY A 1 100 ? 10.454 -2.195 7.887 1.00 94.44 100 GLY A N 1
ATOM 787 C CA . GLY A 1 100 ? 9.479 -3.032 7.208 1.00 94.44 100 GLY A CA 1
ATOM 788 C C . GLY A 1 100 ? 10.023 -4.353 6.698 1.00 94.44 100 GLY A C 1
ATOM 789 O O . GLY A 1 100 ? 11.227 -4.612 6.754 1.00 94.44 100 GLY A O 1
ATOM 790 N N . VAL A 1 101 ? 9.120 -5.192 6.200 1.00 95.56 101 VAL A N 1
ATOM 791 C CA . VAL A 1 101 ? 9.446 -6.490 5.605 1.00 95.56 101 VAL A CA 1
ATOM 792 C C . VAL A 1 101 ? 8.573 -6.751 4.382 1.00 95.56 101 VAL A C 1
ATOM 794 O O . VAL A 1 101 ? 7.398 -6.396 4.382 1.00 95.56 101 VAL A O 1
ATOM 797 N N . GLY A 1 102 ? 9.112 -7.398 3.353 1.00 96.00 102 GLY A N 1
ATOM 798 C CA . GLY A 1 102 ? 8.329 -7.733 2.163 1.00 96.00 102 GLY A CA 1
ATOM 799 C C . GLY A 1 102 ? 9.011 -8.731 1.236 1.00 96.00 102 GLY A C 1
ATOM 800 O O . GLY A 1 102 ? 10.213 -8.976 1.336 1.00 96.00 102 GLY A O 1
ATOM 801 N N . THR A 1 103 ? 8.218 -9.303 0.337 1.00 96.12 103 THR A N 1
ATOM 802 C CA . THR A 1 103 ? 8.658 -10.132 -0.797 1.00 96.12 103 THR A CA 1
ATOM 803 C C . THR A 1 103 ? 8.903 -9.291 -2.056 1.00 96.12 103 THR A C 1
ATOM 805 O O . THR A 1 103 ? 8.682 -8.080 -2.056 1.00 96.12 103 THR A O 1
ATOM 808 N N . CYS A 1 104 ? 9.338 -9.911 -3.159 1.00 96.25 104 CYS A N 1
ATOM 809 C CA . CYS A 1 104 ? 9.548 -9.207 -4.430 1.00 96.25 104 CYS A CA 1
ATOM 810 C C . CYS A 1 104 ? 8.277 -8.527 -4.956 1.00 96.25 104 CYS A C 1
ATOM 812 O O . CYS A 1 104 ? 8.318 -7.354 -5.331 1.00 96.25 104 CYS A O 1
ATOM 814 N N . ILE A 1 105 ? 7.139 -9.222 -4.914 1.00 97.25 105 ILE A N 1
ATOM 815 C CA . ILE A 1 105 ? 5.853 -8.682 -5.363 1.00 97.25 105 ILE A CA 1
ATOM 816 C C . ILE A 1 105 ? 5.304 -7.622 -4.402 1.00 97.25 105 ILE A C 1
ATOM 818 O O . ILE A 1 105 ? 4.813 -6.600 -4.874 1.00 97.25 105 ILE A O 1
ATOM 822 N N . ASP A 1 106 ? 5.463 -7.795 -3.081 1.00 97.69 106 ASP A N 1
ATOM 823 C CA . ASP A 1 106 ? 5.065 -6.785 -2.085 1.00 97.69 106 ASP A CA 1
ATOM 824 C C . ASP A 1 106 ? 5.749 -5.440 -2.378 1.00 97.69 106 ASP A C 1
ATOM 826 O O . ASP A 1 106 ? 5.112 -4.386 -2.407 1.00 97.69 106 ASP A O 1
ATOM 830 N N . LEU A 1 107 ? 7.062 -5.480 -2.627 1.00 98.06 107 LEU A N 1
ATOM 831 C CA . LEU A 1 107 ? 7.865 -4.283 -2.861 1.00 98.06 107 LEU A CA 1
ATOM 832 C C . LEU A 1 107 ? 7.592 -3.660 -4.230 1.00 98.06 107 LEU A C 1
ATOM 834 O O . LEU A 1 107 ? 7.490 -2.438 -4.312 1.00 98.06 107 LEU A O 1
ATOM 838 N N . CYS A 1 108 ? 7.396 -4.464 -5.280 1.00 98.56 108 CYS A N 1
ATOM 839 C CA . CYS A 1 108 ? 6.965 -3.941 -6.578 1.00 98.56 108 CYS A CA 1
ATOM 840 C C . CYS A 1 108 ? 5.611 -3.234 -6.480 1.00 98.56 108 CYS A C 1
ATOM 842 O O . CYS A 1 108 ? 5.455 -2.143 -7.018 1.00 98.56 108 CYS A O 1
ATOM 844 N N . LEU A 1 109 ? 4.647 -3.808 -5.756 1.00 98.56 109 LEU A N 1
ATOM 845 C CA . LEU A 1 109 ? 3.321 -3.216 -5.573 1.00 98.56 109 LEU A CA 1
ATOM 846 C C . LEU A 1 109 ? 3.361 -1.939 -4.731 1.00 98.56 109 LEU A C 1
ATOM 848 O O . LEU A 1 109 ? 2.714 -0.954 -5.093 1.00 98.56 109 LEU A O 1
ATOM 852 N N . LEU A 1 110 ? 4.135 -1.917 -3.641 1.00 98.25 110 LEU A N 1
ATOM 853 C CA . LEU A 1 110 ? 4.335 -0.713 -2.832 1.00 98.25 110 LEU A CA 1
ATOM 854 C C . LEU A 1 110 ? 4.921 0.420 -3.680 1.00 98.25 110 LEU A C 1
ATOM 856 O O . LEU A 1 110 ? 4.421 1.543 -3.659 1.00 98.25 110 LEU A O 1
ATOM 860 N N . PHE A 1 111 ? 5.949 0.112 -4.465 1.00 98.44 111 PHE A N 1
ATOM 861 C CA . PHE A 1 111 ? 6.636 1.102 -5.277 1.00 98.44 111 PHE A CA 1
ATOM 862 C C . PHE A 1 111 ? 5.767 1.564 -6.459 1.00 98.44 111 PHE A C 1
ATOM 864 O O . PHE A 1 111 ? 5.599 2.766 -6.666 1.00 98.44 111 PHE A O 1
ATOM 871 N N . ALA A 1 112 ? 5.100 0.646 -7.164 1.00 98.62 112 ALA A N 1
ATOM 872 C CA . ALA A 1 112 ? 4.091 0.990 -8.166 1.00 98.62 112 ALA A CA 1
ATOM 873 C C . ALA A 1 112 ? 3.007 1.911 -7.582 1.00 98.62 112 ALA A C 1
ATOM 875 O O . ALA A 1 112 ? 2.586 2.861 -8.238 1.00 98.62 112 ALA A O 1
ATOM 876 N N . SER A 1 113 ? 2.604 1.691 -6.325 1.00 98.25 113 SER A N 1
ATOM 877 C CA . SER A 1 113 ? 1.633 2.555 -5.644 1.00 98.25 113 SER A CA 1
ATOM 878 C C . SER A 1 113 ? 2.170 3.973 -5.455 1.00 98.25 113 SER A C 1
ATOM 880 O O . SER A 1 113 ? 1.439 4.928 -5.707 1.00 98.25 113 SER A O 1
ATOM 882 N N . CYS A 1 114 ? 3.441 4.130 -5.069 1.00 97.81 114 CYS A N 1
ATOM 883 C CA . CYS A 1 114 ? 4.095 5.440 -4.997 1.00 97.81 114 CYS A CA 1
ATOM 884 C C . CYS A 1 114 ? 4.140 6.128 -6.368 1.00 97.81 114 CYS A C 1
ATOM 886 O O . CYS A 1 114 ? 3.739 7.285 -6.472 1.00 97.81 114 CYS A O 1
ATOM 888 N N . LEU A 1 115 ? 4.565 5.413 -7.417 1.00 97.56 115 LEU A N 1
ATOM 889 C CA . LEU A 1 115 ? 4.654 5.940 -8.784 1.00 97.56 115 LEU A CA 1
ATOM 890 C C . LEU A 1 115 ? 3.290 6.399 -9.313 1.00 97.56 115 LEU A C 1
ATOM 892 O O . LEU A 1 115 ? 3.154 7.523 -9.797 1.00 97.56 115 LEU A O 1
ATOM 896 N N . GLU A 1 116 ? 2.257 5.570 -9.169 1.00 96.75 116 GLU A N 1
ATOM 897 C CA . GLU A 1 116 ? 0.903 5.918 -9.603 1.00 96.75 116 GLU A CA 1
ATOM 898 C C . GLU A 1 116 ? 0.335 7.112 -8.815 1.00 96.75 116 GLU A C 1
ATOM 900 O O . GLU A 1 116 ? -0.345 7.974 -9.382 1.00 96.75 116 GLU A O 1
ATOM 905 N N . SER A 1 117 ? 0.651 7.214 -7.519 1.00 92.31 117 SER A N 1
ATOM 906 C CA . SER A 1 117 ? 0.223 8.331 -6.668 1.00 92.31 117 SER A CA 1
ATOM 907 C C . SER A 1 117 ? 0.769 9.678 -7.156 1.00 92.31 117 SER A C 1
ATOM 909 O O . SER A 1 117 ? 0.048 10.677 -7.154 1.00 92.31 117 SER A O 1
ATOM 911 N N . VAL A 1 118 ? 1.993 9.687 -7.697 1.00 91.94 118 VAL A N 1
ATOM 912 C CA . VAL A 1 118 ? 2.606 10.859 -8.347 1.00 91.94 118 VAL A CA 1
ATOM 913 C C . VAL A 1 118 ? 2.314 10.946 -9.851 1.00 91.94 118 VAL A C 1
ATOM 915 O O . VAL A 1 118 ? 3.008 11.643 -10.590 1.00 91.94 118 VAL A O 1
ATOM 918 N N . ARG A 1 119 ? 1.253 10.285 -10.333 1.00 90.44 119 ARG A N 1
ATOM 919 C CA . ARG A 1 119 ? 0.793 10.329 -11.737 1.00 90.44 119 ARG A CA 1
ATOM 920 C C . ARG A 1 119 ? 1.792 9.771 -12.755 1.00 90.44 119 ARG A C 1
ATOM 922 O O . ARG A 1 119 ? 1.765 10.181 -13.912 1.00 90.44 119 ARG A O 1
ATOM 929 N N . LEU A 1 120 ? 2.673 8.865 -12.343 1.00 94.88 120 LEU A N 1
ATOM 930 C CA . LEU A 1 120 ? 3.452 8.043 -13.268 1.00 94.88 120 LEU A CA 1
ATOM 931 C C . LEU A 1 120 ? 2.697 6.753 -13.599 1.00 94.88 120 LEU A C 1
ATOM 933 O O . LEU A 1 120 ? 1.709 6.414 -12.947 1.00 94.88 120 LEU A O 1
ATOM 937 N N . GLN A 1 121 ? 3.141 6.052 -14.639 1.00 96.12 121 GLN A N 1
ATOM 938 C CA . GLN A 1 121 ? 2.465 4.864 -15.158 1.00 96.12 121 GLN A CA 1
ATOM 939 C C . GLN A 1 121 ? 3.364 3.632 -14.960 1.00 96.12 121 GLN A C 1
ATOM 941 O O . GLN A 1 121 ? 4.243 3.372 -15.786 1.00 96.12 121 GLN A O 1
ATOM 946 N N . PRO A 1 122 ? 3.205 2.910 -13.833 1.00 98.25 122 PRO A N 1
ATOM 947 C CA . PRO A 1 122 ? 4.014 1.739 -13.530 1.00 98.25 122 PRO A CA 1
ATOM 948 C C . PRO A 1 122 ? 3.545 0.490 -14.289 1.00 98.25 122 PRO A C 1
ATOM 950 O O . PRO A 1 122 ? 2.372 0.351 -14.643 1.00 98.25 122 PRO A O 1
ATOM 953 N N . LEU A 1 123 ? 4.465 -0.455 -14.467 1.00 98.56 123 LEU A N 1
ATOM 954 C CA . LEU A 1 123 ? 4.200 -1.808 -14.945 1.00 98.56 123 LEU A CA 1
ATOM 955 C C . LEU A 1 123 ? 4.667 -2.814 -13.891 1.00 98.56 123 LEU A C 1
ATOM 957 O O . LEU A 1 123 ? 5.712 -2.634 -13.268 1.00 98.56 123 LEU A O 1
ATOM 961 N N . LEU A 1 124 ? 3.917 -3.897 -13.719 1.00 98.62 124 LEU A N 1
ATOM 962 C CA . LEU A 1 124 ? 4.325 -5.042 -12.902 1.00 98.62 124 LEU A CA 1
ATOM 963 C C . LEU A 1 124 ? 4.752 -6.162 -13.841 1.00 98.62 124 LEU A C 1
ATOM 965 O O . LEU A 1 124 ? 3.945 -6.609 -14.651 1.00 98.62 124 LEU A O 1
ATOM 969 N N . ILE A 1 125 ? 6.002 -6.600 -13.764 1.00 98.56 125 ILE A N 1
ATOM 970 C CA . ILE A 1 125 ? 6.593 -7.521 -14.738 1.00 98.56 125 ILE A CA 1
ATOM 971 C C . ILE A 1 125 ? 6.956 -8.810 -14.015 1.00 98.56 125 ILE A C 1
ATOM 973 O O . ILE A 1 125 ? 7.806 -8.806 -13.130 1.00 98.56 125 ILE A O 1
ATOM 977 N N . VAL A 1 126 ? 6.313 -9.914 -14.381 1.00 97.62 126 VAL A N 1
ATOM 978 C CA . VAL A 1 126 ? 6.532 -11.213 -13.745 1.00 97.62 126 VAL A CA 1
ATOM 979 C C . VAL A 1 126 ? 7.426 -12.068 -14.632 1.00 97.62 126 VAL A C 1
ATOM 981 O O . VAL A 1 126 ? 7.106 -12.347 -15.792 1.00 97.62 126 VAL A O 1
ATOM 984 N N . VAL A 1 127 ? 8.541 -12.503 -14.056 1.00 97.06 127 VAL A N 1
ATOM 985 C CA . VAL A 1 127 ? 9.535 -13.367 -14.693 1.00 97.06 127 VAL A CA 1
ATOM 986 C C . VAL A 1 127 ? 9.747 -14.629 -13.863 1.00 97.06 127 VAL A C 1
ATOM 988 O O . VAL A 1 127 ? 9.450 -14.677 -12.670 1.00 97.06 127 VAL A O 1
ATOM 991 N N . ARG A 1 128 ? 10.265 -15.672 -14.499 1.00 95.25 128 ARG A N 1
ATOM 992 C CA . ARG A 1 128 ? 10.727 -16.890 -13.848 1.00 95.25 128 ARG A CA 1
ATOM 993 C C . ARG A 1 128 ? 12.182 -16.720 -13.415 1.00 95.25 128 ARG A C 1
ATOM 995 O O . ARG A 1 128 ? 13.029 -16.326 -14.213 1.00 95.25 128 ARG A O 1
ATOM 1002 N N . GLU A 1 129 ? 12.476 -17.069 -12.172 1.00 87.56 129 GLU A N 1
ATOM 1003 C CA . GLU A 1 129 ? 13.829 -17.128 -11.626 1.00 87.56 129 GLU A CA 1
ATOM 1004 C C . GLU A 1 129 ? 14.187 -18.597 -11.338 1.00 87.56 129 GLU A C 1
ATOM 1006 O O . GLU A 1 129 ? 13.628 -19.241 -10.448 1.00 87.56 129 GLU A O 1
ATOM 1011 N N . GLY A 1 130 ? 15.092 -19.165 -12.139 1.00 84.06 130 GLY A N 1
ATOM 1012 C CA . GLY A 1 130 ? 15.374 -20.604 -12.110 1.00 84.06 130 GLY A CA 1
ATOM 1013 C C . GLY A 1 130 ? 14.193 -21.444 -12.613 1.00 84.06 130 GLY A C 1
ATOM 1014 O O . GLY A 1 130 ? 13.445 -21.014 -13.488 1.00 84.06 130 GLY A O 1
ATOM 1015 N N . GLU A 1 131 ? 14.028 -22.659 -12.089 1.00 78.31 131 GLU A N 1
ATOM 1016 C CA . GLU A 1 131 ? 12.967 -23.575 -12.546 1.00 78.31 131 GLU A CA 1
ATOM 1017 C C . GLU A 1 131 ? 11.630 -23.343 -11.821 1.00 78.31 131 GLU A C 1
ATOM 1019 O O . GLU A 1 131 ? 10.562 -23.414 -12.438 1.00 78.31 131 GLU A O 1
ATOM 1024 N N . SER A 1 132 ? 11.689 -22.989 -10.532 1.00 79.31 132 SER A N 1
ATOM 1025 C CA . SER A 1 132 ? 10.529 -23.056 -9.630 1.00 79.31 132 SER A CA 1
ATOM 1026 C C . SER A 1 132 ? 10.083 -21.721 -9.038 1.00 79.31 132 SER A C 1
ATOM 1028 O O . SER A 1 132 ? 9.000 -21.667 -8.460 1.00 79.31 132 SER A O 1
ATOM 1030 N N . PHE A 1 133 ? 10.876 -20.652 -9.148 1.00 86.44 133 PHE A N 1
ATOM 1031 C CA . PHE A 1 133 ? 10.547 -19.379 -8.508 1.00 86.44 133 PHE A CA 1
ATOM 1032 C C . PHE A 1 133 ? 10.031 -18.360 -9.512 1.00 86.44 133 PHE A C 1
ATOM 1034 O O . PHE A 1 133 ? 10.426 -18.331 -10.679 1.00 86.44 133 PHE A O 1
ATOM 1041 N N . LEU A 1 134 ? 9.124 -17.518 -9.032 1.00 92.88 134 LEU A N 1
ATOM 1042 C CA . LEU A 1 134 ? 8.655 -16.346 -9.747 1.00 92.88 134 LEU A CA 1
ATOM 1043 C C . LEU A 1 134 ? 9.223 -15.109 -9.073 1.00 92.88 134 LEU A C 1
ATOM 1045 O O . LEU A 1 134 ? 9.341 -15.047 -7.848 1.00 92.88 134 LEU A O 1
ATOM 1049 N N . HIS A 1 135 ? 9.540 -14.118 -9.888 1.00 95.38 135 HIS A N 1
ATOM 1050 C CA . HIS A 1 135 ? 10.068 -12.851 -9.438 1.00 95.38 135 HIS A CA 1
ATOM 1051 C C . HIS A 1 135 ? 9.318 -11.706 -10.107 1.00 95.38 135 HIS A C 1
ATOM 1053 O O . HIS A 1 135 ? 8.857 -11.826 -11.244 1.00 95.38 135 HIS A O 1
ATOM 1059 N N . CYS A 1 136 ? 9.156 -10.606 -9.378 1.00 97.50 136 CYS A N 1
ATOM 1060 C CA . CYS A 1 136 ? 8.476 -9.419 -9.870 1.00 97.50 136 CYS A CA 1
ATOM 1061 C C . CYS A 1 136 ? 9.498 -8.298 -10.035 1.00 97.50 136 CYS A C 1
ATOM 1063 O O . CYS A 1 136 ? 10.212 -7.970 -9.089 1.00 97.50 136 CYS A O 1
ATOM 1065 N N . LEU A 1 137 ? 9.524 -7.710 -11.226 1.00 98.31 137 LEU A N 1
ATOM 1066 C CA . LEU A 1 137 ? 10.250 -6.496 -11.564 1.00 98.31 137 LEU A CA 1
ATOM 1067 C C . LEU A 1 137 ? 9.255 -5.337 -11.673 1.00 98.31 137 LEU A C 1
ATOM 1069 O O . LEU A 1 137 ? 8.078 -5.531 -12.004 1.00 98.31 137 LEU A O 1
ATOM 1073 N N . LEU A 1 138 ? 9.736 -4.125 -11.415 1.00 98.62 138 LEU A N 1
ATOM 1074 C CA . LEU A 1 138 ? 8.957 -2.905 -11.577 1.00 98.62 138 LEU A CA 1
ATOM 1075 C C . LEU A 1 138 ? 9.365 -2.210 -12.873 1.00 98.62 138 LEU A C 1
ATOM 1077 O O . LEU A 1 138 ? 10.547 -1.968 -13.098 1.00 98.62 138 LEU A O 1
ATOM 1081 N N . GLY A 1 139 ? 8.387 -1.859 -13.699 1.00 98.25 139 GLY A N 1
ATOM 1082 C CA . GLY A 1 139 ? 8.564 -0.967 -14.837 1.00 98.25 139 GLY A CA 1
ATOM 1083 C C . GLY A 1 139 ? 7.931 0.401 -14.591 1.00 98.25 139 GLY A C 1
ATOM 1084 O O . GLY A 1 139 ? 7.007 0.524 -13.787 1.00 98.25 139 GLY A O 1
ATOM 1085 N N . CYS A 1 140 ? 8.385 1.427 -15.304 1.00 98.06 140 CYS A N 1
ATOM 1086 C CA . CYS A 1 140 ? 7.724 2.731 -15.350 1.00 98.06 140 CYS A CA 1
ATOM 1087 C C . CYS A 1 140 ? 7.910 3.367 -16.725 1.00 98.06 140 CYS A C 1
ATOM 1089 O O . CYS A 1 140 ? 9.044 3.524 -17.182 1.00 98.06 140 CYS A O 1
ATOM 1091 N N . TRP A 1 141 ? 6.814 3.770 -17.366 1.00 97.00 141 TRP A N 1
ATOM 1092 C CA . TRP A 1 141 ? 6.887 4.563 -18.590 1.00 97.00 141 TRP A CA 1
ATOM 1093 C C . TRP A 1 141 ? 7.594 5.895 -18.322 1.00 97.00 141 TRP A C 1
ATOM 1095 O O . TRP A 1 141 ? 7.320 6.549 -17.312 1.00 97.00 141 TRP A O 1
ATOM 1105 N N . THR A 1 142 ? 8.509 6.296 -19.206 1.00 92.94 142 THR A N 1
ATOM 1106 C CA . THR A 1 142 ? 9.164 7.614 -19.157 1.00 92.94 142 THR A CA 1
ATOM 1107 C C . THR A 1 142 ? 8.292 8.699 -19.781 1.00 92.94 142 THR A C 1
ATOM 1109 O O . THR A 1 142 ? 8.328 9.840 -19.314 1.00 92.94 142 THR A O 1
ATOM 1112 N N . ASP A 1 143 ? 7.467 8.321 -20.761 1.00 87.31 143 ASP A N 1
ATOM 1113 C CA . ASP A 1 143 ? 6.475 9.144 -21.453 1.00 87.31 143 ASP A CA 1
ATOM 1114 C C . ASP A 1 143 ? 5.054 8.686 -21.084 1.00 87.31 143 ASP A C 1
ATOM 1116 O O . ASP A 1 143 ? 4.693 7.531 -21.284 1.00 87.31 143 ASP A O 1
ATOM 1120 N N . LEU A 1 144 ? 4.236 9.602 -20.556 1.00 84.19 144 LEU A N 1
ATOM 1121 C CA . LEU A 1 144 ? 2.877 9.313 -20.075 1.00 84.19 144 LEU A CA 1
ATOM 1122 C C . LEU A 1 144 ? 1.844 9.108 -21.198 1.00 84.19 144 LEU A C 1
ATOM 1124 O O . LEU A 1 144 ? 0.683 8.793 -20.917 1.00 84.19 144 LEU A O 1
ATOM 1128 N N . SER A 1 145 ? 2.223 9.351 -22.455 1.00 86.94 145 SER A N 1
ATOM 1129 C CA . SER A 1 145 ? 1.386 9.048 -23.619 1.00 86.94 145 SER A CA 1
ATOM 1130 C C . SER A 1 145 ? 1.451 7.572 -24.028 1.00 86.94 145 SER A C 1
ATOM 1132 O O . SER A 1 145 ? 0.551 7.091 -24.722 1.00 86.94 145 SER A O 1
ATOM 1134 N N . GLU A 1 146 ? 2.472 6.850 -23.564 1.00 90.44 146 GLU A N 1
ATOM 1135 C CA . GLU A 1 146 ? 2.670 5.432 -23.836 1.00 90.44 146 GLU A CA 1
ATOM 1136 C C . GLU A 1 146 ? 1.793 4.569 -22.930 1.00 90.44 146 GLU A C 1
ATOM 1138 O O . GLU A 1 146 ? 1.545 4.878 -21.769 1.00 90.44 146 GLU A O 1
ATOM 1143 N N . ARG A 1 147 ? 1.295 3.466 -23.482 1.00 92.56 147 ARG A N 1
ATOM 1144 C CA . ARG A 1 147 ? 0.607 2.413 -22.733 1.00 92.56 147 ARG A CA 1
ATOM 1145 C C . ARG A 1 147 ? 0.501 1.171 -23.591 1.00 92.56 147 ARG A C 1
ATOM 1147 O O . ARG A 1 147 ? 0.294 1.258 -24.804 1.00 92.56 147 ARG A O 1
ATOM 1154 N N . PHE A 1 148 ? 0.577 0.019 -22.951 1.00 96.25 148 PHE A N 1
ATOM 1155 C CA . PHE A 1 148 ? 0.183 -1.233 -23.576 1.00 96.25 148 PHE A CA 1
ATOM 1156 C C . PHE A 1 148 ? -1.309 -1.522 -23.350 1.00 96.25 148 PHE A C 1
ATOM 1158 O O . PHE A 1 148 ? -2.086 -0.680 -22.897 1.00 96.25 148 PHE A O 1
ATOM 1165 N N . GLU A 1 149 ? -1.728 -2.730 -23.704 1.00 95.31 149 GLU A N 1
ATOM 1166 C CA . GLU A 1 149 ? -2.922 -3.370 -23.174 1.00 95.31 149 GLU A CA 1
ATOM 1167 C C . GLU A 1 149 ? -2.729 -3.788 -21.695 1.00 95.31 149 GLU A C 1
ATOM 1169 O O . GLU A 1 149 ? -1.591 -3.928 -21.241 1.00 95.31 149 GLU A O 1
ATOM 1174 N N . PRO A 1 150 ? -3.813 -4.036 -20.926 1.00 95.31 150 PRO A N 1
ATOM 1175 C CA . PRO A 1 150 ? -3.722 -4.365 -19.498 1.00 95.31 150 PRO A CA 1
ATOM 1176 C C . PRO A 1 150 ? -2.792 -5.530 -19.144 1.00 95.31 150 PRO A C 1
ATOM 1178 O O . PRO A 1 150 ? -2.221 -5.540 -18.057 1.00 95.31 150 PRO A O 1
ATOM 1181 N N . VAL A 1 151 ? -2.661 -6.524 -20.028 1.00 97.19 151 VAL A N 1
ATOM 1182 C CA . VAL A 1 151 ? -1.790 -7.688 -19.832 1.00 97.19 151 VAL A CA 1
ATOM 1183 C C . VAL A 1 151 ? -0.987 -7.929 -21.098 1.00 97.19 151 VAL A C 1
ATOM 1185 O O . VAL A 1 151 ? -1.553 -8.253 -22.137 1.00 97.19 151 VAL A O 1
ATOM 1188 N N . VAL A 1 152 ? 0.333 -7.847 -20.983 1.00 96.62 152 VAL A N 1
ATOM 1189 C CA . VAL A 1 152 ? 1.276 -8.080 -22.080 1.00 96.62 152 VAL A CA 1
ATOM 1190 C C . VAL A 1 152 ? 1.935 -9.436 -21.893 1.00 96.62 152 VAL A C 1
ATOM 1192 O O . VAL A 1 152 ? 2.359 -9.778 -20.790 1.00 96.62 152 VAL A O 1
ATOM 1195 N N . THR A 1 153 ? 2.024 -10.218 -22.966 1.00 96.00 153 THR A N 1
ATOM 1196 C CA . THR A 1 153 ? 2.644 -11.560 -22.958 1.00 96.00 153 THR A CA 1
ATOM 1197 C C . THR A 1 153 ? 3.809 -11.703 -23.936 1.00 96.00 153 THR A C 1
ATOM 1199 O O . THR A 1 153 ? 4.499 -12.715 -23.899 1.00 96.00 153 THR A O 1
ATOM 1202 N N . ASP A 1 154 ? 4.083 -10.669 -24.733 1.00 95.56 154 ASP A N 1
ATOM 1203 C CA . ASP A 1 154 ? 5.236 -10.603 -25.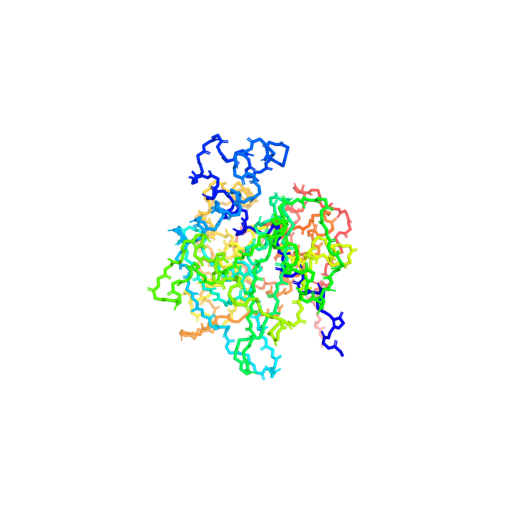627 1.00 95.56 154 ASP A CA 1
ATOM 1204 C C . ASP A 1 154 ? 6.387 -9.805 -24.973 1.00 95.56 154 ASP A C 1
ATOM 1206 O O . ASP A 1 154 ? 6.264 -8.581 -24.826 1.00 95.56 154 ASP A O 1
ATOM 1210 N N . PRO A 1 155 ? 7.502 -10.455 -24.578 1.00 95.69 155 PRO A N 1
ATOM 1211 C CA . PRO A 1 155 ? 8.652 -9.769 -23.988 1.00 95.69 155 PRO A CA 1
ATOM 1212 C C . PRO A 1 155 ? 9.344 -8.810 -24.961 1.00 95.69 155 PRO A C 1
ATOM 1214 O O . PRO A 1 155 ? 9.908 -7.806 -24.518 1.00 95.69 155 PRO A O 1
ATOM 1217 N N . GLY A 1 156 ? 9.279 -9.068 -26.273 1.00 96.69 156 GLY A N 1
ATOM 1218 C CA . GLY A 1 156 ? 9.943 -8.256 -27.293 1.00 96.69 156 GLY A CA 1
ATOM 1219 C C . GLY A 1 156 ? 9.470 -6.803 -27.277 1.00 96.69 156 GLY A C 1
ATOM 1220 O O . GLY A 1 156 ? 10.269 -5.886 -27.467 1.00 96.69 156 GLY A O 1
ATOM 1221 N N . ARG A 1 157 ? 8.194 -6.573 -26.941 1.00 96.56 157 ARG A N 1
ATOM 1222 C CA . ARG A 1 157 ? 7.614 -5.227 -26.795 1.00 96.56 157 ARG A CA 1
ATOM 1223 C C . ARG A 1 157 ? 8.198 -4.455 -25.618 1.00 96.56 157 ARG A C 1
ATOM 1225 O O . ARG A 1 157 ? 8.448 -3.258 -25.747 1.00 96.56 157 ARG A O 1
ATOM 1232 N N . LEU A 1 158 ? 8.437 -5.122 -24.488 1.00 97.38 158 LEU A N 1
ATOM 1233 C CA . LEU A 1 158 ? 9.092 -4.496 -23.337 1.00 97.38 158 LEU A CA 1
ATOM 1234 C C . LEU A 1 158 ? 10.556 -4.193 -23.664 1.00 97.38 158 LEU A C 1
ATOM 1236 O O . LEU A 1 158 ? 11.015 -3.078 -23.428 1.00 97.38 158 LEU A O 1
ATOM 1240 N N . ILE A 1 159 ? 11.268 -5.156 -24.256 1.00 96.38 159 ILE A N 1
ATOM 1241 C CA . ILE A 1 159 ? 12.678 -5.011 -24.646 1.00 96.38 159 ILE A CA 1
ATOM 1242 C C . ILE A 1 159 ? 12.859 -3.852 -25.638 1.00 96.38 159 ILE A C 1
ATOM 1244 O O . ILE A 1 159 ? 13.772 -3.042 -25.483 1.00 96.38 159 ILE A O 1
ATOM 1248 N N . ASP A 1 160 ? 11.982 -3.731 -26.636 1.00 96.31 160 ASP A N 1
ATOM 1249 C CA . ASP A 1 160 ? 11.988 -2.621 -27.592 1.00 96.31 160 ASP A CA 1
ATOM 1250 C C . ASP A 1 160 ? 11.724 -1.266 -26.911 1.00 96.31 160 ASP A C 1
ATOM 1252 O O . ASP A 1 160 ? 12.448 -0.299 -27.159 1.00 96.31 160 ASP A O 1
ATOM 1256 N N . ALA A 1 161 ? 10.755 -1.197 -25.990 1.00 96.75 161 ALA A N 1
ATOM 1257 C CA . ALA A 1 161 ? 10.478 0.015 -25.219 1.00 96.75 161 ALA A CA 1
ATOM 1258 C C . ALA A 1 161 ? 11.673 0.445 -24.347 1.00 96.75 161 ALA A C 1
ATOM 1260 O O . ALA A 1 161 ? 11.987 1.636 -24.279 1.00 96.75 161 ALA A O 1
ATOM 1261 N N . ILE A 1 162 ? 12.377 -0.509 -23.732 1.00 95.88 162 ILE A N 1
ATOM 1262 C CA . ILE A 1 162 ? 13.590 -0.255 -22.938 1.00 95.88 162 ILE A CA 1
ATOM 1263 C C . ILE A 1 162 ? 14.720 0.262 -23.833 1.00 95.88 162 ILE A C 1
ATOM 1265 O O . ILE A 1 162 ? 15.325 1.287 -23.528 1.00 95.88 162 ILE A O 1
ATOM 1269 N N . ARG A 1 163 ? 14.973 -0.386 -24.981 1.00 95.62 163 ARG A N 1
ATOM 1270 C CA . ARG A 1 163 ? 15.997 0.052 -25.953 1.00 95.62 163 ARG A CA 1
ATOM 1271 C C . ARG A 1 163 ? 15.747 1.467 -26.471 1.00 95.62 163 ARG A C 1
ATOM 1273 O O . ARG A 1 163 ? 16.696 2.194 -26.745 1.00 95.62 163 ARG A O 1
ATOM 1280 N N . LYS A 1 164 ? 14.478 1.864 -26.585 1.00 95.75 164 LYS A N 1
ATOM 1281 C CA . LYS A 1 164 ? 14.050 3.216 -26.978 1.00 95.75 164 LYS A CA 1
ATOM 1282 C C . LYS A 1 164 ? 14.024 4.218 -25.815 1.00 95.75 164 LYS A C 1
ATOM 1284 O O . LYS A 1 164 ? 13.558 5.335 -26.017 1.00 95.75 164 LYS A O 1
ATOM 1289 N N . ALA A 1 165 ? 14.479 3.831 -24.619 1.00 94.00 165 ALA A N 1
ATOM 1290 C CA . ALA A 1 165 ? 14.422 4.628 -23.390 1.00 94.00 165 ALA A CA 1
ATOM 1291 C C . ALA A 1 165 ? 13.002 5.110 -23.017 1.00 94.00 165 ALA A C 1
ATOM 1293 O O . ALA A 1 165 ? 12.825 6.122 -22.334 1.00 94.00 165 ALA A O 1
ATOM 1294 N N . LYS A 1 166 ? 11.972 4.376 -23.459 1.00 95.50 166 LYS A N 1
ATOM 1295 C CA . LYS A 1 166 ? 10.562 4.650 -23.148 1.00 95.50 166 LYS A CA 1
ATOM 1296 C C . LYS A 1 166 ? 10.097 3.974 -21.861 1.00 95.50 166 LYS A C 1
ATOM 1298 O O . LYS A 1 166 ? 9.140 4.428 -21.246 1.00 95.50 166 LYS A O 1
ATOM 1303 N N . LEU A 1 167 ? 10.768 2.901 -21.448 1.00 97.00 167 LEU A N 1
ATOM 1304 C CA . LEU A 1 167 ? 10.423 2.121 -20.263 1.00 97.00 167 LEU A CA 1
ATOM 1305 C C . LEU A 1 167 ? 11.652 1.966 -19.361 1.00 97.00 167 LEU A C 1
ATOM 1307 O O . LEU A 1 167 ? 12.666 1.416 -19.785 1.00 97.00 167 LEU A O 1
ATOM 1311 N N . LEU A 1 168 ? 11.546 2.438 -18.118 1.00 97.25 168 LEU A N 1
ATOM 1312 C CA . LEU A 1 168 ? 12.520 2.170 -17.059 1.00 97.25 168 LEU A CA 1
ATOM 1313 C C . LEU A 1 168 ? 12.186 0.847 -16.378 1.00 97.25 168 LEU A C 1
ATOM 1315 O O . LEU A 1 168 ? 11.010 0.524 -16.216 1.00 97.25 168 LEU A O 1
ATOM 1319 N N . LEU A 1 169 ? 13.216 0.132 -15.931 1.00 97.69 169 LEU A N 1
ATOM 1320 C CA . LEU A 1 169 ? 13.098 -1.078 -15.122 1.00 97.69 169 LEU A CA 1
ATOM 1321 C C . LEU A 1 169 ? 13.828 -0.913 -13.796 1.00 97.69 169 LEU A C 1
ATOM 1323 O O . LEU A 1 169 ? 14.872 -0.267 -13.744 1.00 97.69 169 LEU A O 1
ATOM 1327 N N . LEU A 1 170 ? 13.293 -1.527 -12.742 1.00 98.00 170 LEU A N 1
ATOM 1328 C CA . LEU A 1 170 ? 13.880 -1.543 -11.408 1.00 98.00 170 LEU A CA 1
ATOM 1329 C C . LEU A 1 170 ? 13.699 -2.896 -10.722 1.00 98.00 170 LEU A C 1
ATOM 1331 O O . LEU A 1 170 ? 12.613 -3.483 -10.711 1.00 98.00 170 LEU A O 1
ATOM 1335 N N . GLU A 1 171 ? 14.772 -3.335 -10.070 1.00 97.19 171 GLU A N 1
ATOM 1336 C CA . GLU A 1 171 ? 14.786 -4.463 -9.153 1.00 97.19 171 GLU A CA 1
ATOM 1337 C C . GLU A 1 171 ? 14.394 -3.958 -7.762 1.00 97.19 171 GLU A C 1
ATOM 1339 O O . GLU A 1 171 ? 15.238 -3.479 -6.992 1.00 97.19 171 GLU A O 1
ATOM 1344 N N . ALA A 1 172 ? 13.099 -4.028 -7.440 1.00 97.38 172 ALA A N 1
ATOM 1345 C CA . ALA A 1 172 ? 12.557 -3.448 -6.213 1.00 97.38 172 ALA A CA 1
ATOM 1346 C C . ALA A 1 172 ? 13.133 -4.094 -4.942 1.00 97.38 172 ALA A C 1
ATOM 1348 O O . ALA A 1 172 ? 13.211 -3.434 -3.907 1.00 97.38 172 ALA A O 1
ATOM 1349 N N . THR A 1 173 ? 13.590 -5.354 -4.989 1.00 96.62 173 THR A N 1
ATOM 1350 C CA . THR A 1 173 ? 14.203 -6.003 -3.817 1.00 96.62 173 THR A CA 1
ATOM 1351 C C . THR A 1 173 ? 15.600 -5.475 -3.500 1.00 96.62 173 THR A C 1
ATOM 1353 O O . THR A 1 173 ? 16.101 -5.721 -2.397 1.00 96.62 173 THR A O 1
ATOM 1356 N N . GLY A 1 174 ? 16.202 -4.678 -4.391 1.00 96.94 174 GLY A N 1
ATOM 1357 C CA . GLY A 1 174 ? 17.488 -4.013 -4.177 1.00 96.94 174 GLY A CA 1
ATOM 1358 C C . GLY A 1 174 ? 17.535 -3.155 -2.907 1.00 96.94 174 GLY A C 1
ATOM 1359 O O . GLY A 1 174 ? 18.594 -3.038 -2.288 1.00 96.94 174 GLY A O 1
ATOM 1360 N N . VAL A 1 175 ? 16.384 -2.653 -2.442 1.00 97.19 175 VAL A N 1
ATOM 1361 C CA . VAL A 1 175 ? 16.259 -1.873 -1.194 1.00 97.19 175 VAL A CA 1
ATOM 1362 C C . VAL A 1 175 ? 16.441 -2.712 0.080 1.00 97.19 175 VAL A C 1
ATOM 1364 O O . VAL A 1 175 ? 16.645 -2.169 1.159 1.00 97.19 175 VAL A O 1
ATOM 1367 N N . THR A 1 176 ? 16.365 -4.043 -0.015 1.00 96.12 176 THR A N 1
ATOM 1368 C CA . THR A 1 176 ? 16.325 -4.934 1.160 1.00 96.12 176 THR A CA 1
ATOM 1369 C C . THR A 1 176 ? 17.691 -5.388 1.660 1.00 96.12 176 THR A C 1
ATOM 1371 O O . THR A 1 176 ? 17.795 -5.969 2.743 1.00 96.12 176 THR A O 1
ATOM 1374 N N . GLY A 1 177 ? 18.739 -5.192 0.859 1.00 88.75 177 GLY A N 1
ATOM 1375 C CA . GLY A 1 177 ? 20.059 -5.740 1.150 1.00 88.75 177 GLY A CA 1
ATOM 1376 C C . GLY A 1 177 ? 20.210 -7.244 0.891 1.00 88.75 177 GLY A C 1
ATOM 1377 O O . GLY A 1 177 ? 21.235 -7.806 1.268 1.00 88.75 177 GLY A O 1
ATOM 1378 N N . ARG A 1 178 ? 19.226 -7.914 0.263 1.00 84.56 178 ARG A N 1
ATOM 1379 C CA . ARG A 1 178 ? 19.245 -9.370 -0.000 1.00 84.56 178 ARG A CA 1
ATOM 1380 C C . ARG A 1 178 ? 20.496 -9.832 -0.756 1.00 84.56 178 ARG A C 1
ATOM 1382 O O . ARG A 1 178 ? 20.999 -10.913 -0.479 1.00 84.56 178 ARG A O 1
ATOM 1389 N N . ALA A 1 179 ? 21.034 -8.997 -1.643 1.00 76.50 179 ALA A N 1
ATOM 1390 C CA . ALA A 1 179 ? 22.277 -9.246 -2.377 1.00 76.50 179 ALA A CA 1
ATOM 1391 C C . ALA A 1 179 ? 23.557 -8.967 -1.550 1.00 76.50 179 ALA A C 1
ATOM 1393 O O . ALA A 1 179 ? 24.615 -8.687 -2.106 1.00 76.50 179 ALA A O 1
ATOM 1394 N N . GLY A 1 180 ? 23.468 -8.950 -0.216 1.00 85.88 180 GLY A N 1
ATOM 1395 C CA . GLY A 1 180 ? 24.570 -8.598 0.690 1.00 85.88 180 GLY A CA 1
ATOM 1396 C C . GLY A 1 180 ? 24.820 -7.091 0.836 1.00 85.88 180 GLY A C 1
ATOM 1397 O O . GLY A 1 180 ? 25.534 -6.675 1.746 1.00 85.88 180 GLY A O 1
ATOM 1398 N N . LYS A 1 181 ? 24.203 -6.259 -0.011 1.00 94.00 181 LYS A N 1
ATOM 1399 C CA . LYS A 1 181 ? 24.206 -4.793 0.081 1.00 94.00 181 LYS A CA 1
ATOM 1400 C C . LYS A 1 181 ? 22.892 -4.214 -0.435 1.00 94.00 181 LYS A C 1
ATOM 1402 O O . LYS A 1 181 ? 22.226 -4.834 -1.265 1.00 94.00 181 LYS A O 1
ATOM 1407 N N . VAL A 1 182 ? 22.535 -3.022 0.039 1.00 96.31 182 VAL A N 1
ATOM 1408 C CA . VAL A 1 182 ? 21.464 -2.224 -0.573 1.00 96.31 182 VAL A CA 1
ATOM 1409 C C . VAL A 1 182 ? 21.980 -1.692 -1.910 1.00 96.31 182 VAL A C 1
ATOM 1411 O O . VAL A 1 182 ? 23.053 -1.090 -1.953 1.00 96.31 182 VAL A O 1
ATOM 1414 N N . LEU A 1 183 ? 21.246 -1.949 -2.991 1.00 97.62 183 LEU A N 1
ATOM 1415 C CA . LEU A 1 183 ? 21.619 -1.509 -4.336 1.00 97.62 183 LEU A CA 1
ATOM 1416 C C . LEU A 1 183 ? 21.279 -0.031 -4.521 1.00 97.62 183 LEU A C 1
ATOM 1418 O O . LEU A 1 183 ? 20.236 0.425 -4.053 1.00 97.62 183 LEU A O 1
ATOM 1422 N N . SER A 1 184 ? 22.119 0.707 -5.241 1.00 97.69 184 SER A N 1
ATOM 1423 C CA . SER A 1 184 ? 21.763 2.025 -5.776 1.00 97.69 184 SER A CA 1
ATOM 1424 C C . SER A 1 184 ? 20.699 1.916 -6.876 1.00 97.69 184 SER A C 1
ATOM 1426 O O . SER A 1 184 ? 20.459 0.838 -7.416 1.00 97.69 184 SER A O 1
ATOM 1428 N N . PHE A 1 185 ? 20.082 3.045 -7.240 1.00 97.44 185 PHE A N 1
ATOM 1429 C CA . PHE A 1 185 ? 19.094 3.104 -8.324 1.00 97.44 185 PHE A CA 1
ATOM 1430 C C . PHE A 1 185 ? 19.617 2.504 -9.642 1.00 97.44 185 PHE A C 1
ATOM 1432 O O . PHE A 1 185 ? 18.964 1.651 -10.231 1.00 97.44 185 PHE A O 1
ATOM 1439 N N . ASN A 1 186 ? 20.832 2.879 -10.058 1.00 97.38 186 ASN A N 1
ATOM 1440 C CA . ASN A 1 186 ? 21.429 2.385 -11.304 1.00 97.38 186 ASN A CA 1
ATOM 1441 C C . ASN A 1 186 ? 21.763 0.888 -11.236 1.00 97.38 186 ASN A C 1
ATOM 1443 O O . ASN A 1 186 ? 21.579 0.176 -12.217 1.00 97.38 186 ASN A O 1
ATOM 1447 N N . GLU A 1 187 ? 22.235 0.398 -10.086 1.00 97.75 187 GLU A N 1
ATOM 1448 C CA . GLU A 1 187 ? 22.494 -1.035 -9.890 1.00 97.75 187 GLU A CA 1
ATOM 1449 C C . GLU A 1 187 ? 21.193 -1.847 -9.910 1.00 97.75 187 GLU A C 1
ATOM 1451 O O . GLU A 1 187 ? 21.154 -2.926 -10.492 1.00 97.75 187 GLU A O 1
ATOM 1456 N N . SER A 1 188 ? 20.120 -1.319 -9.313 1.00 97.94 188 SER A N 1
ATOM 1457 C CA . SER A 1 188 ? 18.784 -1.921 -9.365 1.00 97.94 188 SER A CA 1
ATOM 1458 C C . SER A 1 188 ? 18.231 -1.960 -10.792 1.00 97.94 188 SER A C 1
ATOM 1460 O O . SER A 1 188 ? 17.690 -2.984 -11.205 1.00 97.94 188 SER A O 1
ATOM 1462 N N . ALA A 1 189 ? 18.406 -0.885 -11.564 1.00 97.50 189 ALA A N 1
ATOM 1463 C CA . ALA A 1 189 ? 17.996 -0.843 -12.963 1.00 97.50 189 ALA A CA 1
ATOM 1464 C C . ALA A 1 189 ? 18.790 -1.831 -13.831 1.00 97.50 189 ALA A C 1
ATOM 1466 O O . ALA A 1 189 ? 18.202 -2.574 -14.616 1.00 97.50 189 ALA A O 1
ATOM 1467 N N . GLY A 1 190 ? 20.114 -1.891 -13.649 1.00 96.75 190 GLY A N 1
ATOM 1468 C CA . GLY A 1 190 ? 20.977 -2.847 -14.346 1.00 96.75 190 GLY A CA 1
ATOM 1469 C C . GLY A 1 190 ? 20.580 -4.296 -14.067 1.00 96.75 190 GLY A C 1
ATOM 1470 O O . GLY A 1 190 ? 20.359 -5.062 -15.002 1.00 96.75 190 GLY A O 1
ATOM 1471 N N . LEU A 1 191 ? 20.383 -4.644 -12.792 1.00 95.56 191 LEU A N 1
ATOM 1472 C CA . LEU A 1 191 ? 19.968 -5.990 -12.396 1.00 95.56 191 LEU A CA 1
ATOM 1473 C C . LEU A 1 191 ? 18.584 -6.361 -12.953 1.00 95.56 191 LEU A C 1
ATOM 1475 O O . LEU A 1 191 ? 18.385 -7.485 -13.405 1.00 95.56 191 LEU A O 1
ATOM 1479 N N . ALA A 1 192 ? 17.631 -5.428 -12.984 1.00 96.31 192 ALA A N 1
ATOM 1480 C CA . ALA A 1 192 ? 16.321 -5.688 -13.579 1.00 96.31 192 ALA A CA 1
ATOM 1481 C C . ALA A 1 192 ? 16.405 -5.991 -15.083 1.00 96.31 192 ALA A C 1
ATOM 1483 O O . ALA A 1 192 ? 15.712 -6.886 -15.568 1.00 96.31 192 ALA A O 1
ATOM 1484 N N . CYS A 1 193 ? 17.275 -5.286 -15.812 1.00 95.00 193 CYS A N 1
ATOM 1485 C CA . CYS A 1 193 ? 17.544 -5.572 -17.220 1.00 95.00 193 CYS A CA 1
ATOM 1486 C C . CYS A 1 193 ? 18.187 -6.953 -17.421 1.00 95.00 193 CYS A C 1
ATOM 1488 O O . CYS A 1 193 ? 17.838 -7.641 -18.373 1.00 95.00 193 CYS A O 1
ATOM 1490 N N . GLU A 1 194 ? 19.087 -7.381 -16.530 1.00 93.38 194 GLU A N 1
ATOM 1491 C CA . GLU A 1 194 ? 19.686 -8.726 -16.570 1.00 93.38 194 GLU A CA 1
ATOM 1492 C C . GLU A 1 194 ? 18.660 -9.837 -16.290 1.00 93.38 194 GLU A C 1
ATOM 1494 O O . GLU A 1 194 ? 18.735 -10.928 -16.861 1.00 93.38 194 GLU A O 1
ATOM 1499 N N . LEU A 1 195 ? 17.690 -9.571 -15.410 1.00 93.44 195 LEU A N 1
ATOM 1500 C CA . LEU A 1 195 ? 16.642 -10.525 -15.043 1.00 93.44 195 LEU A CA 1
ATOM 1501 C C . LEU A 1 195 ? 15.541 -10.647 -16.107 1.00 93.44 195 LEU A C 1
ATOM 1503 O O . LEU A 1 195 ? 14.926 -11.713 -16.223 1.00 93.44 195 LEU A O 1
ATOM 1507 N N . LEU A 1 196 ? 15.295 -9.596 -16.896 1.00 94.88 196 LEU A N 1
ATOM 1508 C CA . LEU A 1 196 ? 14.335 -9.625 -17.997 1.00 94.88 196 LEU A CA 1
ATOM 1509 C C . LEU A 1 196 ? 14.938 -10.315 -19.232 1.00 94.88 196 LEU A C 1
ATOM 1511 O O . LEU A 1 196 ? 15.575 -9.688 -20.073 1.00 94.88 196 LEU A O 1
ATOM 1515 N N . HIS A 1 197 ? 14.669 -11.613 -19.369 1.00 91.31 197 HIS A N 1
ATOM 1516 C CA . HIS A 1 197 ? 15.034 -12.411 -20.542 1.00 91.31 197 HIS A CA 1
ATOM 1517 C C . HIS A 1 197 ? 13.789 -13.010 -21.206 1.00 91.31 197 HIS A C 1
ATOM 1519 O O . HIS A 1 197 ? 12.837 -13.360 -20.505 1.00 91.31 197 HIS A O 1
ATOM 1525 N N . GLU A 1 198 ? 13.805 -13.178 -22.533 1.00 87.62 198 GLU A N 1
ATOM 1526 C CA . GLU A 1 198 ? 12.663 -13.696 -23.308 1.00 87.62 198 GLU A CA 1
ATOM 1527 C C . GLU A 1 198 ? 12.175 -15.050 -22.767 1.00 87.62 198 GLU A C 1
ATOM 1529 O O . GLU A 1 198 ? 11.002 -15.189 -22.430 1.00 87.62 198 GLU A O 1
ATOM 1534 N N . ASP A 1 199 ? 13.092 -15.996 -22.538 1.00 89.62 199 ASP A N 1
ATOM 1535 C CA . ASP A 1 199 ? 12.776 -17.337 -22.010 1.00 89.62 199 ASP A CA 1
ATOM 1536 C C . ASP A 1 199 ? 12.254 -17.360 -20.562 1.00 89.62 199 ASP A C 1
ATOM 1538 O O . ASP A 1 199 ? 11.739 -18.375 -20.086 1.00 89.62 199 ASP A O 1
ATOM 1542 N N . ARG A 1 200 ? 12.425 -16.262 -19.819 1.00 92.62 200 ARG A N 1
ATOM 1543 C CA . ARG A 1 200 ? 12.009 -16.147 -18.413 1.00 92.62 200 ARG A CA 1
ATOM 1544 C C . ARG A 1 200 ? 10.741 -15.327 -18.253 1.00 92.62 200 ARG A C 1
ATOM 1546 O O . ARG A 1 200 ? 10.085 -15.428 -17.220 1.00 92.62 200 ARG A O 1
ATOM 1553 N N . PHE A 1 201 ? 10.393 -14.504 -19.230 1.00 96.50 201 PHE A N 1
ATOM 1554 C CA . PHE A 1 201 ? 9.243 -13.625 -19.143 1.00 96.50 201 PHE A CA 1
ATOM 1555 C C . PHE A 1 201 ? 7.928 -14.413 -19.143 1.00 96.50 201 PHE A C 1
ATOM 1557 O O . PHE A 1 201 ? 7.736 -15.330 -19.937 1.00 96.50 201 PHE A O 1
ATOM 1564 N N . LEU A 1 202 ? 7.005 -14.050 -18.246 1.00 95.50 202 LEU A N 1
ATOM 1565 C CA . LEU A 1 202 ? 5.688 -14.687 -18.164 1.00 95.50 202 LEU A CA 1
ATOM 1566 C C . LEU A 1 202 ? 4.571 -13.747 -18.603 1.00 95.50 202 LEU A C 1
ATOM 1568 O O . LEU A 1 202 ? 3.732 -14.117 -19.425 1.00 95.50 202 LEU A O 1
ATOM 1572 N N . PHE A 1 203 ? 4.517 -12.560 -18.003 1.00 97.38 203 PHE A N 1
ATOM 1573 C CA . PHE A 1 203 ? 3.598 -11.495 -18.385 1.00 97.38 203 PHE A CA 1
ATOM 1574 C C . PHE A 1 203 ? 4.000 -10.179 -17.721 1.00 97.38 203 PHE A C 1
ATOM 1576 O O . PHE A 1 203 ? 4.686 -10.164 -16.700 1.00 97.38 203 PHE A O 1
ATOM 1583 N N . ALA A 1 204 ? 3.492 -9.078 -18.260 1.00 98.25 204 ALA A N 1
ATOM 1584 C CA . ALA A 1 204 ? 3.479 -7.790 -17.592 1.00 98.25 204 ALA A CA 1
ATOM 1585 C C . ALA A 1 204 ? 2.046 -7.273 -17.454 1.00 98.25 204 ALA A C 1
ATOM 1587 O O . ALA A 1 204 ? 1.181 -7.591 -18.270 1.00 98.25 204 ALA A O 1
ATOM 1588 N N . VAL A 1 205 ? 1.803 -6.477 -16.420 1.00 98.44 205 VAL A N 1
ATOM 1589 C CA . VAL A 1 205 ? 0.554 -5.750 -16.205 1.00 98.44 205 VAL A CA 1
ATOM 1590 C C . VAL A 1 205 ? 0.860 -4.270 -16.319 1.00 98.44 205 VAL A C 1
ATOM 1592 O O . VAL A 1 205 ? 1.560 -3.721 -15.466 1.00 98.44 205 VAL A O 1
ATOM 1595 N N . ASP A 1 206 ? 0.345 -3.631 -17.366 1.00 98.31 206 ASP A N 1
ATOM 1596 C CA . ASP A 1 206 ? 0.358 -2.175 -17.474 1.00 98.31 206 ASP A CA 1
ATOM 1597 C C . ASP A 1 206 ? -0.752 -1.626 -16.576 1.00 98.31 206 ASP A C 1
ATOM 1599 O O . ASP A 1 206 ? -1.944 -1.837 -16.824 1.00 98.31 206 ASP A O 1
ATOM 1603 N N . VAL A 1 207 ? -0.355 -0.972 -15.481 1.00 98.06 207 VAL A N 1
ATOM 1604 C CA . VAL A 1 207 ? -1.300 -0.541 -14.448 1.00 98.06 207 VAL A CA 1
ATOM 1605 C C . VAL A 1 207 ? -2.248 0.510 -15.016 1.00 98.06 207 VAL A C 1
ATOM 1607 O O . VAL A 1 207 ? -3.455 0.397 -14.818 1.00 98.06 207 VAL A O 1
ATOM 1610 N N . ALA A 1 208 ? -1.738 1.480 -15.780 1.00 95.00 208 ALA A N 1
ATOM 1611 C CA . ALA A 1 208 ? -2.549 2.543 -16.366 1.00 95.00 208 ALA A CA 1
ATOM 1612 C C . ALA A 1 208 ? -3.573 1.995 -17.370 1.00 95.00 208 ALA A C 1
ATOM 1614 O O . ALA A 1 208 ? -4.727 2.431 -17.372 1.00 95.00 208 ALA A O 1
ATOM 1615 N N . ALA A 1 209 ? -3.190 1.001 -18.175 1.00 95.12 209 ALA A N 1
ATOM 1616 C CA . ALA A 1 209 ? -4.120 0.304 -19.056 1.00 95.12 209 ALA A CA 1
ATOM 1617 C C . ALA A 1 209 ? -5.170 -0.501 -18.266 1.00 95.12 209 ALA A C 1
ATOM 1619 O O . ALA A 1 209 ? -6.364 -0.423 -18.564 1.00 95.12 209 ALA A O 1
ATOM 1620 N N . ALA A 1 210 ? -4.756 -1.223 -17.218 1.00 95.00 210 ALA A N 1
ATOM 1621 C CA . ALA A 1 210 ? -5.648 -2.025 -16.379 1.00 95.00 210 ALA A CA 1
ATOM 1622 C C . ALA A 1 210 ? -6.680 -1.188 -15.603 1.00 95.00 210 ALA A C 1
ATOM 1624 O O . ALA A 1 210 ? -7.780 -1.674 -15.333 1.00 95.00 210 ALA A O 1
ATOM 1625 N N . ARG A 1 211 ? -6.387 0.084 -15.287 1.00 89.00 211 ARG A N 1
ATOM 1626 C CA . ARG A 1 211 ? -7.313 0.987 -14.574 1.00 89.00 211 ARG A CA 1
ATOM 1627 C C . ARG A 1 211 ? -8.643 1.233 -15.285 1.00 89.00 211 ARG A C 1
ATOM 1629 O O . ARG A 1 211 ? -9.586 1.664 -14.627 1.00 89.00 211 ARG A O 1
ATOM 1636 N N . GLN A 1 212 ? -8.753 0.925 -16.578 1.00 85.56 212 GLN A N 1
ATOM 1637 C CA . GLN A 1 212 ? -10.032 0.982 -17.296 1.00 85.56 212 GLN A CA 1
ATOM 1638 C C . GLN A 1 212 ? -11.074 0.012 -16.718 1.00 85.56 212 GLN A C 1
ATOM 1640 O O . GLN A 1 212 ? -12.269 0.285 -16.791 1.00 85.56 212 GLN A O 1
ATOM 1645 N N . THR A 1 213 ? -10.630 -1.103 -16.128 1.00 83.25 213 THR A N 1
ATOM 1646 C CA . THR A 1 213 ? -11.510 -2.163 -15.610 1.00 83.25 213 THR A CA 1
ATOM 1647 C C . THR A 1 213 ? -11.178 -2.596 -14.181 1.00 83.25 213 THR A C 1
ATOM 1649 O O . THR A 1 213 ? -12.011 -3.221 -13.529 1.00 83.25 213 THR A O 1
ATOM 1652 N N . VAL A 1 214 ? -9.985 -2.276 -13.669 1.00 86.56 214 VAL A N 1
ATOM 1653 C CA . VAL A 1 214 ? -9.491 -2.717 -12.356 1.00 86.56 214 VAL A CA 1
ATOM 1654 C C . VAL A 1 214 ? -9.219 -1.516 -11.454 1.00 86.56 214 VAL A C 1
ATOM 1656 O O . VAL A 1 214 ? -8.204 -0.827 -11.575 1.00 86.56 214 VAL A O 1
ATOM 1659 N N . ALA A 1 215 ? -10.108 -1.281 -10.492 1.00 81.38 215 ALA A N 1
ATOM 1660 C CA . ALA A 1 215 ? -9.889 -0.281 -9.451 1.00 81.38 215 ALA A CA 1
ATOM 1661 C C . ALA A 1 215 ? -8.898 -0.788 -8.381 1.00 81.38 215 ALA A C 1
ATOM 1663 O O . ALA A 1 215 ? -8.833 -1.997 -8.139 1.00 81.38 215 ALA A O 1
ATOM 1664 N N . PRO A 1 216 ? -8.155 0.110 -7.701 1.00 87.75 216 PRO A N 1
ATOM 1665 C CA . PRO A 1 216 ? -7.411 -0.260 -6.503 1.00 87.75 216 PRO A CA 1
ATOM 1666 C C . PRO A 1 216 ? -8.332 -0.938 -5.484 1.00 87.75 216 PRO A C 1
ATOM 1668 O O . PRO A 1 216 ? -9.442 -0.455 -5.236 1.00 87.75 216 PRO A O 1
ATOM 1671 N N . LEU A 1 217 ? -7.854 -2.003 -4.840 1.00 82.00 217 LEU A N 1
ATOM 1672 C CA . LEU A 1 217 ? -8.455 -2.540 -3.628 1.00 82.00 217 LEU A CA 1
ATOM 1673 C C . LEU A 1 217 ? -8.515 -1.398 -2.628 1.00 82.00 217 LEU A C 1
ATOM 1675 O O . LEU A 1 217 ? -7.480 -0.878 -2.201 1.00 82.00 217 LEU A O 1
ATOM 1679 N N . GLN A 1 218 ? -9.730 -0.985 -2.282 1.00 63.19 218 GLN A N 1
ATOM 1680 C CA . GLN A 1 218 ? -9.902 0.081 -1.317 1.00 63.19 218 GLN A CA 1
ATOM 1681 C C . GLN A 1 218 ? -9.344 -0.394 0.014 1.00 63.19 218 GLN A C 1
ATOM 1683 O O . GLN A 1 218 ? -9.789 -1.399 0.559 1.00 63.19 218 GLN A O 1
ATOM 1688 N N . PHE A 1 219 ? -8.358 0.340 0.518 1.00 62.12 219 PHE A N 1
ATOM 1689 C CA . PHE A 1 219 ? -7.991 0.297 1.918 1.00 62.12 219 PHE A CA 1
ATOM 1690 C C . PHE A 1 219 ? -8.982 1.213 2.622 1.00 62.12 219 PHE A C 1
ATOM 1692 O O . PHE A 1 219 ? -8.807 2.428 2.551 1.00 62.12 219 PHE A O 1
ATOM 1699 N N . PRO A 1 220 ? -10.090 0.710 3.190 1.00 66.31 220 PRO A N 1
ATOM 1700 C CA . PRO A 1 220 ? -11.239 1.562 3.403 1.00 66.31 220 PRO A CA 1
ATOM 1701 C C . PRO A 1 220 ? -11.080 2.391 4.673 1.00 66.31 220 PRO A C 1
ATOM 1703 O O . PRO A 1 220 ? -12.074 2.908 5.125 1.00 66.31 220 PRO A O 1
ATOM 1706 N N . PHE A 1 221 ? -9.891 2.541 5.264 1.00 80.31 221 PHE A N 1
ATOM 1707 C CA . PHE A 1 221 ? -9.674 3.281 6.509 1.00 80.31 221 PHE A CA 1
ATOM 1708 C C . PHE A 1 221 ? -8.606 4.362 6.323 1.00 80.31 221 PHE A C 1
ATOM 1710 O O . PHE A 1 221 ? -7.542 4.116 5.757 1.00 80.31 221 PHE A O 1
ATOM 1717 N N . GLN A 1 222 ? -8.882 5.564 6.829 1.00 81.19 222 GLN A N 1
ATOM 1718 C CA . GLN A 1 222 ? -7.896 6.639 6.943 1.00 81.19 222 GLN A CA 1
ATOM 1719 C C . GLN A 1 222 ? -6.819 6.304 7.993 1.00 81.19 222 GLN A C 1
ATOM 1721 O O . GLN A 1 222 ? -7.100 5.522 8.905 1.00 81.19 222 GLN A O 1
ATOM 1726 N N . PRO A 1 223 ? -5.621 6.928 7.947 1.00 75.44 223 PRO A N 1
ATOM 1727 C CA . PRO A 1 223 ? -4.516 6.583 8.849 1.00 75.44 223 PRO A CA 1
ATOM 1728 C C . PRO A 1 223 ? -4.909 6.651 10.332 1.00 75.44 223 PRO A C 1
ATOM 1730 O O . PRO A 1 223 ? -4.611 5.734 11.088 1.00 75.44 223 PRO A O 1
ATOM 1733 N N . GLY A 1 224 ? -5.667 7.677 10.739 1.00 79.62 224 GLY A N 1
ATOM 1734 C CA . GLY A 1 224 ? -6.140 7.796 12.122 1.00 79.62 224 GLY A CA 1
ATOM 1735 C C . GLY A 1 224 ? -7.104 6.680 12.548 1.00 79.62 224 GLY A C 1
ATOM 1736 O O . GLY A 1 224 ? -7.086 6.270 13.702 1.00 79.62 224 GLY A O 1
ATOM 1737 N N . ALA A 1 225 ? -7.928 6.155 11.633 1.00 86.25 225 ALA A N 1
ATOM 1738 C CA . ALA A 1 225 ? -8.792 5.009 11.925 1.00 86.25 225 ALA A CA 1
ATOM 1739 C C . ALA A 1 225 ? -7.986 3.702 11.989 1.00 86.25 225 ALA A C 1
ATOM 1741 O O . ALA A 1 225 ? -8.235 2.874 12.863 1.00 86.25 225 ALA A O 1
ATOM 1742 N N . VAL A 1 226 ? -6.984 3.542 11.117 1.00 81.88 226 VAL A N 1
ATOM 1743 C CA . VAL A 1 226 ? -6.042 2.411 11.164 1.00 81.88 226 VAL A CA 1
ATOM 1744 C C . VAL A 1 226 ? -5.268 2.399 12.481 1.00 81.88 226 VAL A C 1
ATOM 1746 O O . VAL A 1 226 ? -5.141 1.343 13.095 1.00 81.88 226 VAL A O 1
ATOM 1749 N N . GLU A 1 227 ? -4.801 3.555 12.956 1.00 82.00 227 GLU A N 1
ATOM 1750 C CA . GLU A 1 227 ? -4.063 3.637 14.219 1.00 82.00 227 GLU A CA 1
ATOM 1751 C C . GLU A 1 227 ? -4.929 3.233 15.417 1.00 82.00 227 GLU A C 1
ATOM 1753 O O . GLU A 1 227 ? -4.472 2.481 16.275 1.00 82.00 227 GLU A O 1
ATOM 1758 N N . VAL A 1 228 ? -6.204 3.636 15.444 1.00 88.19 228 VAL A N 1
ATOM 1759 C CA . VAL A 1 228 ? -7.170 3.172 16.454 1.00 88.19 228 VAL A CA 1
ATOM 1760 C C . VAL A 1 228 ? -7.314 1.642 16.409 1.00 88.19 228 VAL A C 1
ATOM 1762 O O . VAL A 1 228 ? -7.161 0.977 17.434 1.00 88.19 228 VAL A O 1
ATOM 1765 N N . ILE A 1 229 ? -7.522 1.056 15.223 1.00 87.62 229 ILE A N 1
ATOM 1766 C CA . ILE A 1 229 ? -7.633 -0.405 15.048 1.00 87.62 229 ILE A CA 1
ATOM 1767 C C . ILE A 1 229 ? -6.366 -1.116 15.551 1.00 87.62 229 ILE A C 1
ATOM 1769 O O . ILE A 1 229 ? -6.451 -2.054 16.345 1.00 87.62 229 ILE A O 1
ATOM 1773 N N . ARG A 1 230 ? -5.184 -0.627 15.162 1.00 82.19 230 ARG A N 1
ATOM 1774 C CA . ARG A 1 230 ? -3.883 -1.176 15.569 1.00 82.19 230 ARG A CA 1
ATOM 1775 C C . ARG A 1 230 ? -3.667 -1.064 17.078 1.00 82.19 230 ARG A C 1
ATOM 1777 O O . ARG A 1 230 ? -3.193 -2.003 17.719 1.00 82.19 230 ARG A O 1
ATOM 1784 N N . ARG A 1 231 ? -4.027 0.071 17.681 1.00 87.62 231 ARG A N 1
ATOM 1785 C CA . ARG A 1 231 ? -3.897 0.293 19.126 1.00 87.62 231 ARG A CA 1
ATOM 1786 C C . ARG A 1 231 ? -4.814 -0.637 19.919 1.00 87.62 231 ARG A C 1
ATOM 1788 O O . ARG A 1 231 ? -4.408 -1.091 20.985 1.00 87.62 231 ARG A O 1
ATOM 1795 N N . ALA A 1 232 ? -5.985 -0.994 19.392 1.00 90.75 232 ALA A N 1
ATOM 1796 C CA . ALA A 1 232 ? -6.861 -1.991 20.007 1.00 90.75 232 ALA A CA 1
ATOM 1797 C C . ALA A 1 232 ? -6.174 -3.364 20.133 1.00 90.75 232 ALA A C 1
ATOM 1799 O O . ALA A 1 232 ? -6.266 -4.007 21.179 1.00 90.75 232 ALA A O 1
ATOM 1800 N N . GLU A 1 233 ? -5.439 -3.798 19.105 1.00 84.06 233 GLU A N 1
ATOM 1801 C CA . GLU A 1 233 ? -4.649 -5.038 19.151 1.00 84.06 233 GLU A CA 1
ATOM 1802 C C . GLU A 1 233 ? -3.542 -4.988 20.203 1.00 84.06 233 GLU A C 1
ATOM 1804 O O . GLU A 1 233 ? -3.319 -5.965 20.923 1.00 84.06 233 GLU A O 1
ATOM 1809 N N . VAL A 1 234 ? -2.859 -3.844 20.306 1.00 84.81 234 VAL A N 1
ATOM 1810 C CA . VAL A 1 234 ? -1.815 -3.619 21.313 1.00 84.81 234 VAL A CA 1
ATOM 1811 C C . VAL A 1 234 ? -2.403 -3.713 22.720 1.00 84.81 234 VAL A C 1
ATOM 1813 O O . VAL A 1 234 ? -1.877 -4.470 23.529 1.00 84.81 234 VAL A O 1
ATOM 1816 N N . ILE A 1 235 ? -3.528 -3.040 22.984 1.00 88.75 235 ILE A N 1
ATOM 1817 C CA . ILE A 1 235 ? -4.220 -3.084 24.282 1.00 88.75 235 ILE A CA 1
ATOM 1818 C C . ILE A 1 235 ? -4.607 -4.523 24.637 1.00 88.75 235 ILE A C 1
ATOM 1820 O O . ILE A 1 235 ? -4.295 -4.988 25.731 1.00 88.75 235 ILE A O 1
ATOM 1824 N N . ALA A 1 236 ? -5.235 -5.258 23.713 1.00 88.25 236 ALA A N 1
ATOM 1825 C CA . ALA A 1 236 ? -5.626 -6.647 23.954 1.00 88.25 236 ALA A CA 1
ATOM 1826 C C . ALA A 1 236 ? -4.416 -7.527 24.311 1.00 88.25 236 ALA A C 1
ATOM 1828 O O . ALA A 1 236 ? -4.482 -8.343 25.230 1.00 88.25 236 ALA A O 1
ATOM 1829 N N . ARG A 1 237 ? -3.288 -7.331 23.618 1.00 84.31 237 ARG A N 1
ATOM 1830 C CA . ARG A 1 237 ? -2.045 -8.070 23.863 1.00 84.31 237 ARG A CA 1
ATOM 1831 C C . ARG A 1 237 ? -1.414 -7.716 25.209 1.00 84.31 237 ARG A C 1
ATOM 1833 O O . ARG A 1 237 ? -1.028 -8.623 25.943 1.00 84.31 237 ARG A O 1
ATOM 1840 N N . GLU A 1 238 ? -1.304 -6.429 25.529 1.00 85.06 238 GLU A N 1
ATOM 1841 C CA . GLU A 1 238 ? -0.716 -5.931 26.781 1.00 85.06 238 GLU A CA 1
ATOM 1842 C C . GLU A 1 238 ? -1.542 -6.351 28.002 1.00 85.06 238 GLU A C 1
ATOM 1844 O O . GLU A 1 238 ? -0.985 -6.739 29.030 1.00 85.06 238 GLU A O 1
ATOM 1849 N N . GLU A 1 239 ? -2.870 -6.359 27.876 1.00 85.69 239 GLU A N 1
ATOM 1850 C CA . GLU A 1 239 ? -3.779 -6.826 28.925 1.00 85.69 239 GLU A CA 1
ATOM 1851 C C . GLU A 1 239 ? -3.912 -8.369 28.972 1.00 85.69 239 GLU A C 1
ATOM 1853 O O . GLU A 1 239 ? -4.481 -8.925 29.918 1.00 85.69 239 GLU A O 1
ATOM 1858 N N . GLY A 1 240 ? -3.329 -9.078 27.996 1.00 84.56 240 GLY A N 1
ATOM 1859 C CA . GLY A 1 240 ? -3.207 -10.536 27.961 1.00 84.56 240 GLY A CA 1
ATOM 1860 C C . GLY A 1 240 ? -4.439 -11.288 27.455 1.00 84.56 240 GLY A C 1
ATOM 1861 O O . GLY A 1 240 ? -4.605 -12.456 27.805 1.00 84.56 240 GLY A O 1
ATOM 1862 N N . TYR A 1 241 ? -5.307 -10.655 26.667 1.00 84.94 241 TYR A N 1
ATOM 1863 C CA . TYR A 1 241 ? -6.514 -11.269 26.111 1.00 84.94 241 TYR A CA 1
ATOM 1864 C C . TYR A 1 241 ? -6.214 -12.175 24.911 1.00 84.94 241 TYR A C 1
ATOM 1866 O O . TYR A 1 241 ? -5.449 -11.824 24.016 1.00 84.94 241 TYR A O 1
ATOM 1874 N N . ALA A 1 242 ? -6.887 -13.328 24.854 1.00 83.75 242 ALA A N 1
ATOM 1875 C CA . ALA A 1 242 ? -6.866 -14.219 23.686 1.00 83.75 242 ALA A CA 1
ATOM 1876 C C . ALA A 1 242 ? -7.674 -13.664 22.497 1.00 83.75 242 ALA A C 1
ATOM 1878 O O . ALA A 1 242 ? -7.496 -14.077 21.349 1.00 83.75 242 ALA A O 1
ATOM 1879 N N . THR A 1 243 ? -8.604 -12.753 22.784 1.00 86.50 243 THR A N 1
ATOM 1880 C CA . THR A 1 243 ? -9.603 -12.226 21.858 1.00 86.50 243 THR A CA 1
ATOM 1881 C C . THR A 1 243 ? -9.481 -10.715 21.725 1.00 86.50 243 THR A C 1
ATOM 1883 O O . THR A 1 243 ? -9.259 -9.993 22.692 1.00 86.50 243 THR A O 1
ATOM 1886 N N . LEU A 1 244 ? -9.681 -10.220 20.508 1.00 88.44 244 LEU A N 1
ATOM 1887 C CA . LEU A 1 244 ? -9.805 -8.803 20.207 1.00 88.44 244 LEU A CA 1
ATOM 1888 C C . LEU A 1 244 ? -11.294 -8.439 20.117 1.00 88.44 244 LEU A C 1
ATOM 1890 O O . LEU A 1 244 ? -12.006 -8.782 19.173 1.00 88.44 244 LEU A O 1
ATOM 1894 N N . GLU A 1 245 ? -11.777 -7.798 21.175 1.00 91.88 245 GLU A N 1
ATOM 1895 C CA . GLU A 1 245 ? -13.171 -7.381 21.366 1.00 91.88 245 GLU A CA 1
ATOM 1896 C C . GLU A 1 245 ? -13.387 -5.867 21.235 1.00 91.88 245 GLU A C 1
ATOM 1898 O O . GLU A 1 245 ? -12.447 -5.073 21.299 1.00 91.88 245 GLU A O 1
ATOM 1903 N N . THR A 1 246 ? -14.656 -5.452 21.135 1.00 93.00 246 THR A N 1
ATOM 1904 C CA . THR A 1 246 ? -15.086 -4.041 21.062 1.00 93.00 246 THR A CA 1
ATOM 1905 C C . THR A 1 246 ? -14.568 -3.187 22.217 1.00 93.00 246 THR A C 1
ATOM 1907 O O . THR A 1 246 ? -14.433 -1.981 22.069 1.00 93.00 246 THR A O 1
ATOM 1910 N N . ARG A 1 247 ? -14.257 -3.792 23.369 1.00 92.19 247 ARG A N 1
ATOM 1911 C CA . ARG A 1 247 ? -13.680 -3.090 24.522 1.00 92.19 247 ARG A CA 1
ATOM 1912 C C . ARG A 1 247 ? -12.287 -2.539 24.247 1.00 92.19 247 ARG A C 1
ATOM 1914 O O . ARG A 1 247 ? -11.987 -1.433 24.671 1.00 92.19 247 ARG A O 1
ATOM 1921 N N . HIS A 1 248 ? -11.468 -3.277 23.501 1.00 92.69 248 HIS A N 1
ATOM 1922 C CA . HIS A 1 248 ? -10.130 -2.827 23.140 1.00 92.69 248 HIS A CA 1
ATOM 1923 C C . HIS A 1 248 ? -10.220 -1.758 22.055 1.00 92.69 248 HIS A C 1
ATOM 1925 O O . HIS A 1 248 ? -9.468 -0.791 22.093 1.00 92.69 248 HIS A O 1
ATOM 1931 N N . LEU A 1 249 ? -11.194 -1.884 21.139 1.00 93.00 249 LEU A N 1
ATOM 1932 C CA . LEU A 1 249 ? -11.501 -0.824 20.178 1.00 93.00 249 LEU A CA 1
ATOM 1933 C C . LEU A 1 249 ? -11.942 0.454 20.901 1.00 93.00 249 LEU A C 1
ATOM 1935 O O . LEU A 1 249 ? -11.394 1.521 20.662 1.00 93.00 249 LEU A O 1
ATOM 1939 N N . PHE A 1 250 ? -12.852 0.348 21.866 1.00 92.12 250 PHE A N 1
ATOM 1940 C CA . PHE A 1 250 ? -13.265 1.478 22.695 1.00 92.12 250 PHE A CA 1
ATOM 1941 C C . PHE A 1 250 ? -12.083 2.077 23.475 1.00 92.12 250 PHE A C 1
ATOM 1943 O O . PHE A 1 250 ? -11.868 3.286 23.454 1.00 92.12 250 PHE A O 1
ATOM 1950 N N . GLY A 1 251 ? -11.264 1.228 24.101 1.00 90.19 251 GLY A N 1
ATOM 1951 C CA . GLY A 1 251 ? -10.055 1.630 24.816 1.00 90.19 251 GLY A CA 1
ATOM 1952 C C . GLY A 1 251 ? -9.046 2.356 23.933 1.00 90.19 251 GLY A C 1
ATOM 1953 O O . GLY A 1 251 ? -8.445 3.329 24.379 1.00 90.19 251 GLY A O 1
ATOM 1954 N N . SER A 1 252 ? -8.901 1.940 22.672 1.00 90.44 252 SER A N 1
ATOM 1955 C CA . SER A 1 252 ? -7.996 2.592 21.723 1.00 90.44 252 SER A CA 1
ATOM 1956 C C . SER A 1 252 ? -8.402 4.016 21.368 1.00 90.44 252 SER A C 1
ATOM 1958 O O . SER A 1 252 ? -7.515 4.836 21.164 1.00 90.44 252 SER A O 1
ATOM 1960 N N . PHE A 1 253 ? -9.700 4.341 21.381 1.00 88.06 253 PHE A N 1
ATOM 1961 C CA . PHE A 1 253 ? -10.151 5.731 21.308 1.00 88.06 253 PHE A CA 1
ATOM 1962 C C . PHE A 1 253 ? -9.743 6.493 22.576 1.00 88.06 253 PHE A C 1
ATOM 1964 O O . PHE A 1 253 ? -9.136 7.555 22.490 1.00 88.06 253 PHE A O 1
ATOM 1971 N N . LEU A 1 254 ? -9.990 5.935 23.768 1.00 83.31 254 LEU A N 1
ATOM 1972 C CA . LEU A 1 254 ? -9.690 6.631 25.028 1.00 83.31 254 LEU A CA 1
ATOM 1973 C C . LEU A 1 254 ? -8.199 6.919 25.254 1.00 83.31 254 LEU A C 1
ATOM 1975 O O . LEU A 1 254 ? -7.811 7.968 25.781 1.00 83.31 254 LEU A O 1
ATOM 1979 N N . LEU A 1 255 ? -7.374 5.949 24.873 1.00 79.94 255 LEU A N 1
ATOM 1980 C CA . LEU A 1 255 ? -5.922 5.945 25.016 1.00 79.94 255 LEU A CA 1
ATOM 1981 C C . LEU A 1 255 ? -5.216 6.478 23.764 1.00 79.94 255 LEU A C 1
ATOM 1983 O O . LEU A 1 255 ? -4.005 6.309 23.638 1.00 79.94 255 LEU A O 1
ATOM 1987 N N . TYR A 1 256 ? -5.953 7.082 22.829 1.00 74.56 256 TYR A N 1
ATOM 1988 C CA . TYR A 1 256 ? -5.359 7.701 21.654 1.00 74.56 256 TYR A CA 1
ATOM 1989 C C . TYR A 1 256 ? -4.516 8.915 22.080 1.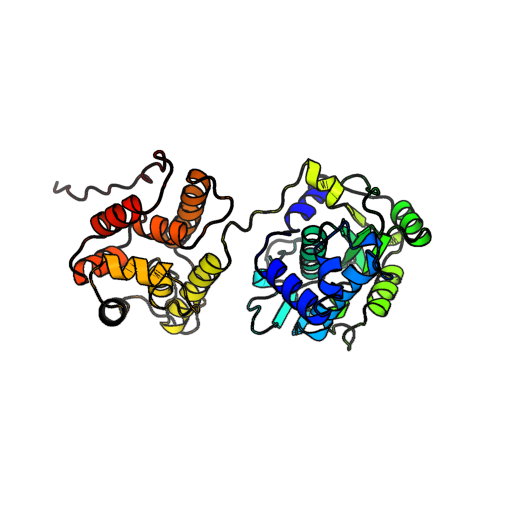00 74.56 256 TYR A C 1
ATOM 1991 O O . TYR A 1 256 ? -4.992 9.800 22.795 1.00 74.56 256 TYR A O 1
ATOM 1999 N N . GLU A 1 257 ? -3.250 8.935 21.672 1.00 65.12 257 GLU A N 1
ATOM 2000 C CA . GLU A 1 257 ? -2.258 9.977 21.995 1.00 65.12 257 GLU A CA 1
ATOM 2001 C C . GLU A 1 257 ? -1.715 10.648 20.723 1.00 65.12 257 GLU A C 1
ATOM 2003 O O . GLU A 1 257 ? -0.591 11.141 20.701 1.00 65.12 257 GLU A O 1
ATOM 2008 N N . GLY A 1 258 ? -2.489 10.657 19.632 1.00 57.59 258 GLY A N 1
ATOM 2009 C CA . GLY A 1 258 ? -2.120 11.450 18.461 1.00 57.59 258 GLY A CA 1
ATOM 2010 C C . GLY A 1 258 ? -2.061 12.931 18.837 1.00 57.59 258 GLY A C 1
ATOM 2011 O O . GLY A 1 258 ? -3.012 13.447 19.424 1.00 57.59 258 GLY A O 1
ATOM 2012 N N . ALA A 1 259 ? -0.939 13.588 18.531 1.00 43.81 259 ALA A N 1
ATOM 2013 C CA . ALA A 1 259 ? -0.764 15.023 18.730 1.00 43.81 259 ALA A CA 1
ATOM 2014 C C . ALA A 1 259 ? -1.928 15.783 18.070 1.00 43.81 259 ALA A C 1
ATOM 2016 O O . ALA A 1 259 ? -2.206 15.562 16.894 1.00 43.81 259 ALA A O 1
ATOM 2017 N N . GLU A 1 260 ? -2.619 16.612 18.857 1.00 52.28 260 GLU A N 1
ATOM 2018 C CA . GLU A 1 260 ? -3.746 17.458 18.437 1.00 52.28 260 GLU A CA 1
ATOM 2019 C C . GLU A 1 260 ? -4.816 16.727 17.607 1.00 52.28 260 GLU A C 1
ATOM 2021 O O . GLU A 1 260 ? -5.000 16.981 16.418 1.00 52.28 260 GLU A O 1
ATOM 2026 N N . ASP A 1 261 ? -5.561 15.817 18.239 1.00 59.50 261 ASP A N 1
ATOM 2027 C CA . ASP A 1 261 ? -6.763 15.227 17.645 1.00 59.50 261 ASP A CA 1
ATOM 2028 C C . ASP A 1 261 ? -8.044 15.769 18.310 1.00 59.50 261 ASP A C 1
ATOM 2030 O O . ASP A 1 261 ? -8.517 15.187 19.295 1.00 59.50 261 ASP A O 1
ATOM 2034 N N . PRO A 1 262 ? -8.656 16.844 17.763 1.00 64.25 262 PRO A N 1
ATOM 2035 C CA . PRO A 1 262 ? -9.856 17.477 18.318 1.00 64.25 262 PRO A CA 1
ATOM 2036 C C . PRO A 1 262 ? -11.033 16.514 18.486 1.00 64.25 262 PRO A C 1
ATOM 2038 O O . PRO A 1 262 ? -11.927 16.751 19.293 1.00 64.25 262 PRO A O 1
ATOM 2041 N N . PHE A 1 263 ? -11.041 15.412 17.731 1.00 69.19 263 PHE A N 1
ATOM 2042 C CA . PHE A 1 263 ? -12.113 14.426 17.738 1.00 69.19 263 PHE A CA 1
ATOM 2043 C C . PHE A 1 263 ? -12.337 13.798 19.122 1.00 69.19 263 PHE A C 1
ATOM 2045 O O . PHE A 1 263 ? -13.479 13.649 19.560 1.00 69.19 263 PHE A O 1
ATOM 2052 N N . MET A 1 264 ? -11.260 13.451 19.833 1.00 63.75 264 MET A N 1
ATOM 2053 C CA . MET A 1 264 ? -11.368 12.790 21.136 1.00 63.75 264 MET A CA 1
ATOM 2054 C C . MET A 1 264 ? -11.748 13.764 22.250 1.00 63.75 264 MET A C 1
ATOM 2056 O O . MET A 1 264 ? -12.590 13.437 23.086 1.00 63.75 264 MET A O 1
ATOM 2060 N N . GLU A 1 265 ? -11.188 14.974 22.235 1.00 65.19 265 GLU A N 1
ATOM 2061 C CA . GLU A 1 265 ? -11.589 16.042 23.157 1.00 65.19 265 GLU A CA 1
ATOM 2062 C C . GLU A 1 265 ? -13.068 16.390 22.984 1.00 65.19 265 GLU A C 1
ATOM 2064 O O . GLU A 1 265 ? -13.811 16.517 23.959 1.00 65.19 265 GLU A O 1
ATOM 2069 N N . GLN A 1 266 ? -13.523 16.444 21.731 1.00 68.75 266 GLN A N 1
ATOM 2070 C CA . GLN A 1 266 ? -14.913 16.678 21.384 1.00 68.75 266 GLN A CA 1
ATOM 2071 C C . GLN A 1 266 ? -15.827 15.559 21.912 1.00 68.75 266 GLN A C 1
ATOM 2073 O O . GLN A 1 266 ? -16.831 15.870 22.552 1.00 68.75 266 GLN A O 1
ATOM 2078 N N . ILE A 1 267 ? -15.473 14.276 21.746 1.00 67.25 267 ILE A N 1
ATOM 2079 C CA . ILE A 1 267 ? -16.235 13.148 22.322 1.00 67.25 267 ILE A CA 1
ATOM 2080 C C . ILE A 1 267 ? -16.349 13.259 23.849 1.00 67.25 267 ILE A C 1
ATOM 2082 O O . ILE A 1 267 ? -17.431 13.045 24.396 1.00 67.25 267 ILE A O 1
ATOM 2086 N N . PHE A 1 268 ? -15.260 13.592 24.546 1.00 65.25 268 PHE A N 1
ATOM 2087 C CA . PHE A 1 268 ? -15.260 13.673 26.010 1.00 65.25 268 PHE A CA 1
ATOM 2088 C C . PHE A 1 268 ? -16.013 14.875 26.553 1.00 65.25 268 PHE A C 1
ATOM 2090 O O . PHE A 1 268 ? -16.736 14.738 27.540 1.00 65.25 268 PHE A O 1
ATOM 2097 N N . SER A 1 269 ? -15.943 16.011 25.858 1.00 67.69 269 SER A N 1
ATOM 2098 C CA . SER A 1 269 ? -16.752 17.183 26.193 1.00 67.69 269 SER A CA 1
ATOM 2099 C C . SER A 1 269 ? -18.252 16.853 26.244 1.00 67.69 269 SER A C 1
ATOM 2101 O O . SER A 1 269 ? -18.975 17.379 27.087 1.00 67.69 269 SER A O 1
ATOM 2103 N N . TYR A 1 270 ? -18.720 15.917 25.409 1.00 66.44 270 TYR A N 1
ATOM 2104 C CA . TYR A 1 270 ? -20.129 15.518 25.348 1.00 66.44 270 TYR A CA 1
ATOM 2105 C C . TYR A 1 270 ? -20.591 14.653 26.506 1.00 66.44 270 TYR A C 1
ATOM 2107 O O . TYR A 1 270 ? -21.772 14.666 26.836 1.00 66.44 270 TYR A O 1
ATOM 2115 N N . LEU A 1 271 ? -19.678 13.932 27.144 1.00 66.12 271 LEU A N 1
ATOM 2116 C CA . LEU A 1 271 ? -19.995 13.161 28.340 1.00 66.12 271 LEU A CA 1
ATOM 2117 C C . LEU A 1 271 ? -19.963 14.025 29.606 1.00 66.12 271 LEU A C 1
ATOM 2119 O O . LEU A 1 271 ? -20.160 13.487 30.689 1.00 66.12 271 LEU A O 1
ATOM 2123 N N . ALA A 1 272 ? -19.714 15.339 29.473 1.00 63.56 272 ALA A N 1
ATOM 2124 C CA . ALA A 1 272 ? -19.537 16.283 30.579 1.00 63.56 272 ALA A CA 1
ATOM 2125 C C . ALA A 1 272 ? -18.542 15.773 31.640 1.00 63.56 272 ALA A C 1
ATOM 2127 O O . ALA A 1 272 ? -18.653 16.084 32.824 1.00 63.56 272 ALA A O 1
ATOM 2128 N N . ALA A 1 273 ? -17.579 14.963 31.203 1.00 69.62 273 ALA A N 1
ATOM 2129 C CA . ALA A 1 273 ? -16.675 14.222 32.056 1.00 69.62 273 ALA A CA 1
ATOM 2130 C C . ALA A 1 273 ? -15.245 14.418 31.568 1.00 69.62 273 ALA A C 1
ATOM 2132 O O . ALA A 1 273 ? -14.961 14.344 30.370 1.00 69.62 273 ALA A O 1
ATOM 2133 N N . ASP A 1 274 ? -14.333 14.658 32.506 1.00 77.31 274 ASP A N 1
ATOM 2134 C CA . ASP A 1 274 ? -12.929 14.799 32.169 1.00 77.31 274 ASP A CA 1
ATOM 2135 C C . ASP A 1 274 ? -12.337 13.454 31.696 1.00 77.31 274 ASP A C 1
ATOM 2137 O O . ASP A 1 274 ? -12.777 12.358 32.068 1.00 77.31 274 ASP A O 1
ATOM 2141 N N . ARG A 1 275 ? -11.309 13.533 30.845 1.00 77.75 275 ARG A N 1
ATOM 2142 C CA . ARG A 1 275 ? -10.642 12.353 30.277 1.00 77.75 275 ARG A CA 1
ATOM 2143 C C . ARG A 1 275 ? -10.078 11.427 31.362 1.00 77.75 275 ARG A C 1
ATOM 2145 O O . ARG A 1 275 ? -10.076 10.210 31.178 1.00 77.75 275 ARG A O 1
ATOM 2152 N N . THR A 1 276 ? -9.608 11.973 32.481 1.00 83.12 276 THR A N 1
ATOM 2153 C CA . THR A 1 276 ? -9.012 11.206 33.585 1.00 83.12 276 THR A CA 1
ATOM 2154 C C . THR A 1 276 ? -10.061 10.338 34.275 1.00 83.12 276 THR A C 1
ATOM 2156 O O . THR A 1 276 ? -9.813 9.157 34.522 1.00 83.12 276 THR A O 1
ATOM 2159 N N . PHE A 1 277 ? -11.251 10.884 34.514 1.00 86.00 277 PHE A N 1
ATOM 2160 C CA . PHE A 1 277 ? -12.402 10.180 35.061 1.00 86.00 277 PHE A CA 1
ATOM 2161 C C . PHE A 1 277 ? -12.836 9.028 34.150 1.00 86.00 277 PHE A C 1
ATOM 2163 O O . PHE A 1 277 ? -12.945 7.884 34.599 1.00 86.00 277 PHE A O 1
ATOM 2170 N N . LEU A 1 278 ? -12.992 9.293 32.851 1.00 85.38 278 LEU A N 1
ATOM 2171 C CA . LEU A 1 278 ? -13.379 8.280 31.863 1.00 85.38 278 LEU A CA 1
ATOM 2172 C C . LEU A 1 278 ? -12.328 7.167 31.726 1.00 85.38 278 LEU A C 1
ATOM 2174 O O . LEU A 1 278 ? -12.671 5.984 31.672 1.00 85.38 278 LEU A O 1
ATOM 2178 N N . LEU A 1 279 ? -11.038 7.515 31.747 1.00 85.75 279 LEU A N 1
ATOM 2179 C CA . LEU A 1 279 ? -9.951 6.533 31.807 1.00 85.75 279 LEU A CA 1
ATOM 2180 C C . LEU A 1 279 ? -9.980 5.719 33.108 1.00 85.75 279 LEU A C 1
ATOM 2182 O O . LEU A 1 279 ? -9.680 4.522 33.088 1.00 85.75 279 LEU A O 1
ATOM 2186 N N . GLY A 1 280 ? -10.358 6.341 34.226 1.00 87.25 280 GLY A N 1
ATOM 2187 C CA . GLY A 1 280 ? -10.575 5.677 35.508 1.00 87.25 280 GLY A CA 1
ATOM 2188 C C . GLY A 1 280 ? -11.661 4.605 35.426 1.00 87.25 280 GLY A C 1
ATOM 2189 O O . GLY A 1 280 ? -11.419 3.463 35.827 1.00 87.25 280 GLY A O 1
ATOM 2190 N N . ILE A 1 281 ? -12.813 4.936 34.828 1.00 89.06 281 ILE A N 1
ATOM 2191 C CA . ILE A 1 281 ? -13.895 3.974 34.567 1.00 89.06 281 ILE A CA 1
ATOM 2192 C C . ILE A 1 281 ? -13.374 2.835 33.696 1.00 89.06 281 ILE A C 1
ATOM 2194 O O . ILE A 1 281 ? -13.449 1.681 34.114 1.00 89.06 281 ILE A O 1
ATOM 2198 N N . TYR A 1 282 ? -12.790 3.144 32.531 1.00 88.88 282 TYR A N 1
ATOM 2199 C CA . TYR A 1 282 ? -12.262 2.137 31.605 1.00 88.88 282 TYR A CA 1
ATOM 2200 C C . TYR A 1 282 ? -11.334 1.152 32.325 1.00 88.88 282 TYR A C 1
ATOM 2202 O O . TYR A 1 282 ? -11.589 -0.049 32.336 1.00 88.88 282 TYR A O 1
ATOM 2210 N N . ARG A 1 283 ? -10.310 1.651 33.028 1.00 86.94 283 ARG A N 1
ATOM 2211 C CA . ARG A 1 283 ? -9.339 0.810 33.751 1.00 86.94 283 ARG A CA 1
ATOM 2212 C C . ARG A 1 283 ? -9.984 -0.054 34.836 1.00 86.94 283 ARG A C 1
ATOM 2214 O O . ARG A 1 283 ? -9.522 -1.173 35.074 1.00 86.94 283 ARG A O 1
ATOM 2221 N N . LYS A 1 284 ? -11.031 0.444 35.498 1.00 87.38 284 LYS A N 1
ATOM 2222 C CA . LYS A 1 284 ? -11.784 -0.297 36.518 1.00 87.38 284 LYS A CA 1
ATOM 2223 C C . LYS A 1 284 ? -12.558 -1.465 35.903 1.00 87.38 284 LYS A C 1
ATOM 2225 O O . LYS A 1 284 ? -12.531 -2.564 36.458 1.00 87.38 284 LYS A O 1
ATOM 2230 N N . ILE A 1 285 ? -13.208 -1.258 34.757 1.00 86.50 285 ILE A N 1
ATOM 2231 C CA . ILE A 1 285 ? -14.091 -2.264 34.143 1.00 86.50 285 ILE A CA 1
ATOM 2232 C C . ILE A 1 285 ? -13.387 -3.206 33.150 1.00 86.50 285 ILE A C 1
ATOM 2234 O O . ILE A 1 285 ? -13.862 -4.323 32.929 1.00 86.50 285 ILE A O 1
ATOM 2238 N N . SER A 1 286 ? -12.232 -2.820 32.598 1.00 77.69 286 SER A N 1
ATOM 2239 C CA . SER A 1 286 ? -11.460 -3.617 31.625 1.00 77.69 286 SER A CA 1
ATOM 2240 C C . SER A 1 286 ? -10.768 -4.848 32.217 1.00 77.69 286 SER A C 1
ATOM 2242 O O . SER A 1 286 ? -10.163 -5.624 31.491 1.00 77.69 286 SER A O 1
ATOM 2244 N N . ARG A 1 287 ? -10.870 -5.103 33.528 1.00 69.88 287 ARG A N 1
ATOM 2245 C CA . ARG A 1 287 ? -10.182 -6.234 34.184 1.00 69.88 287 ARG A CA 1
ATOM 2246 C C . ARG A 1 287 ? -10.854 -7.604 34.007 1.00 69.88 287 ARG A C 1
ATOM 2248 O O . ARG A 1 287 ? -10.293 -8.594 34.475 1.00 69.88 287 ARG A O 1
ATOM 2255 N N . ALA A 1 288 ? -12.005 -7.693 33.346 1.00 59.84 288 ALA A N 1
ATOM 2256 C CA . ALA A 1 288 ? -12.772 -8.937 33.226 1.00 59.84 288 ALA A CA 1
ATOM 2257 C C . ALA A 1 288 ? -12.557 -9.656 31.878 1.00 59.84 288 ALA A C 1
ATOM 2259 O O . ALA A 1 288 ? -12.928 -9.099 30.850 1.00 59.84 288 ALA A O 1
ATOM 2260 N N . GLY A 1 289 ? -12.028 -10.887 31.883 1.00 61.91 289 GLY A N 1
ATOM 2261 C CA . GLY A 1 289 ? -12.040 -11.811 30.736 1.00 61.91 289 GLY A CA 1
ATOM 2262 C C . GLY A 1 289 ? -10.929 -12.868 30.761 1.00 61.91 289 GLY A C 1
ATOM 2263 O O . GLY A 1 289 ? -10.115 -12.899 31.686 1.00 61.91 289 GLY A O 1
ATOM 2264 N N . ILE A 1 290 ? -10.933 -13.764 29.767 1.00 62.56 290 ILE A N 1
ATOM 2265 C CA . ILE A 1 290 ? -10.005 -14.903 29.676 1.00 62.56 290 ILE A CA 1
ATOM 2266 C C . ILE A 1 290 ? -8.630 -14.404 29.233 1.00 62.56 290 ILE A C 1
ATOM 2268 O O . ILE A 1 290 ? -8.482 -13.830 28.153 1.00 62.56 290 ILE A O 1
ATOM 2272 N N . ARG A 1 291 ? -7.618 -14.652 30.069 1.00 73.31 291 ARG A N 1
ATOM 2273 C CA . ARG A 1 291 ? -6.248 -14.194 29.838 1.00 73.31 291 ARG A CA 1
ATOM 2274 C C . ARG A 1 291 ? -5.347 -15.356 29.455 1.00 73.31 291 ARG A C 1
ATOM 2276 O O . ARG A 1 291 ? -5.182 -16.294 30.230 1.00 73.31 291 ARG A O 1
ATOM 2283 N N . THR A 1 292 ? -4.725 -15.266 28.289 1.00 66.44 292 THR A N 1
ATOM 2284 C CA . THR A 1 292 ? -3.738 -16.234 27.806 1.00 66.44 292 THR A CA 1
ATOM 2285 C C . THR A 1 292 ? -2.469 -15.482 27.437 1.00 66.44 292 THR A C 1
ATOM 2287 O O . THR A 1 292 ? -2.394 -14.836 26.389 1.00 66.44 292 THR A O 1
ATOM 2290 N N . LYS A 1 293 ? -1.462 -15.538 28.312 1.00 61.19 293 LYS A N 1
ATOM 2291 C CA . LYS A 1 293 ? -0.176 -14.875 28.067 1.00 61.19 293 LYS A CA 1
ATOM 2292 C C . LYS A 1 293 ? 0.458 -15.400 26.774 1.00 61.19 293 LYS A C 1
ATOM 2294 O O . LYS A 1 293 ? 0.586 -16.605 26.598 1.00 61.19 293 LYS A O 1
ATOM 2299 N N . GLY A 1 294 ? 0.882 -14.482 25.906 1.00 56.12 294 GLY A N 1
ATOM 2300 C CA . GLY A 1 294 ? 1.649 -14.788 24.693 1.00 56.12 294 GLY A CA 1
ATOM 2301 C C . GLY A 1 294 ? 0.827 -15.155 23.452 1.00 56.12 294 GLY A C 1
ATOM 2302 O O . GLY A 1 294 ? 1.413 -15.310 22.385 1.00 56.12 294 GLY A O 1
ATOM 2303 N N . ALA A 1 295 ? -0.503 -15.257 23.546 1.00 65.00 295 ALA A N 1
ATOM 2304 C CA . ALA A 1 295 ? -1.347 -15.473 22.372 1.00 65.00 295 ALA A CA 1
ATOM 2305 C C . ALA A 1 295 ? -1.535 -14.172 21.572 1.00 65.00 295 ALA A C 1
ATOM 2307 O O . ALA A 1 295 ? -1.690 -13.094 22.147 1.00 65.00 295 ALA A O 1
ATOM 2308 N N . ILE A 1 296 ? -1.554 -14.271 20.239 1.00 70.75 296 ILE A N 1
ATOM 2309 C CA . ILE A 1 296 ? -1.963 -13.164 19.364 1.00 70.75 296 ILE A CA 1
ATOM 2310 C C . ILE A 1 296 ? -3.493 -13.024 19.477 1.00 70.75 296 ILE A C 1
ATOM 2312 O O . ILE A 1 296 ? -4.188 -13.995 19.154 1.00 70.75 296 ILE A O 1
ATOM 2316 N N . PRO A 1 297 ? -4.031 -11.865 19.914 1.00 77.75 297 PRO A N 1
ATOM 2317 C CA . PRO A 1 297 ? -5.470 -11.693 20.088 1.00 77.75 297 PRO A CA 1
ATOM 2318 C C . PRO A 1 297 ? -6.229 -11.886 18.771 1.00 77.75 297 PRO A C 1
ATOM 2320 O O . PRO A 1 297 ? -5.902 -11.254 17.768 1.00 77.75 297 PRO A O 1
ATOM 2323 N N . ARG A 1 298 ? -7.260 -12.739 18.758 1.00 78.19 298 ARG A N 1
ATOM 2324 C CA . ARG A 1 298 ? -8.087 -12.978 17.561 1.00 78.19 298 ARG A CA 1
ATOM 2325 C C . ARG A 1 298 ? -9.366 -12.135 17.577 1.00 78.19 298 ARG A C 1
ATOM 2327 O O . ARG A 1 298 ? -10.086 -12.182 18.576 1.00 78.19 298 ARG A O 1
ATOM 2334 N N . PRO A 1 299 ? -9.709 -11.409 16.499 1.00 77.94 299 PRO A N 1
ATOM 2335 C CA . PRO A 1 299 ? -10.906 -10.574 16.464 1.00 77.94 299 PRO A CA 1
ATOM 2336 C C . PRO A 1 299 ? -12.187 -11.398 16.565 1.00 77.94 299 PRO A C 1
ATOM 2338 O O . PRO A 1 299 ? -12.412 -12.347 15.806 1.00 77.94 299 PRO A O 1
ATOM 2341 N N . THR A 1 300 ? -13.061 -11.007 17.491 1.00 86.88 300 THR A N 1
ATOM 2342 C CA . THR A 1 300 ? -14.394 -11.608 17.604 1.00 86.88 300 THR A CA 1
ATOM 2343 C C . THR A 1 300 ? -15.261 -11.240 16.400 1.00 86.88 300 THR A C 1
ATOM 2345 O O . THR A 1 300 ? -14.969 -10.303 15.653 1.00 86.88 300 THR A O 1
ATOM 2348 N N . LEU A 1 301 ? -16.354 -11.981 16.186 1.00 80.75 301 LEU A N 1
ATOM 2349 C CA . LEU A 1 301 ? -17.307 -11.663 15.118 1.00 80.75 301 LEU A CA 1
ATOM 2350 C C . LEU A 1 301 ? -17.860 -10.237 15.264 1.00 80.75 301 LEU A C 1
ATOM 2352 O O . LEU A 1 301 ? -17.948 -9.514 14.280 1.00 80.75 301 LEU A O 1
ATOM 2356 N N . ASN A 1 302 ? -18.172 -9.826 16.494 1.00 87.75 302 ASN A N 1
ATOM 2357 C CA . ASN A 1 302 ? -18.704 -8.498 16.777 1.00 87.75 302 ASN A CA 1
ATOM 2358 C C . ASN A 1 302 ? -17.687 -7.386 16.476 1.00 87.75 302 ASN A C 1
ATOM 2360 O O . ASN A 1 302 ? -18.031 -6.388 15.858 1.00 87.75 302 ASN A O 1
ATOM 2364 N N . TYR A 1 303 ? -16.412 -7.592 16.827 1.00 89.19 303 TYR A N 1
ATOM 2365 C CA . TYR A 1 303 ? -15.342 -6.656 16.470 1.00 89.19 303 TYR A CA 1
ATOM 2366 C C . TYR A 1 303 ? -15.234 -6.473 14.949 1.00 89.19 303 TYR A C 1
ATOM 2368 O O . TYR A 1 303 ? -15.172 -5.347 14.466 1.00 89.19 303 TYR A O 1
ATOM 2376 N N . ARG A 1 304 ? -15.272 -7.572 14.181 1.00 81.19 304 ARG A N 1
ATOM 2377 C CA . ARG A 1 304 ? -15.240 -7.516 12.709 1.00 81.19 304 ARG A CA 1
ATOM 2378 C C . ARG A 1 304 ? -16.461 -6.807 12.123 1.00 81.19 304 ARG A C 1
ATOM 2380 O O . ARG A 1 304 ? -16.301 -6.031 11.189 1.00 81.19 304 ARG A O 1
ATOM 2387 N N . ARG A 1 305 ? -17.652 -7.032 12.689 1.00 84.19 305 ARG A N 1
ATOM 2388 C CA . ARG A 1 305 ? -18.881 -6.331 12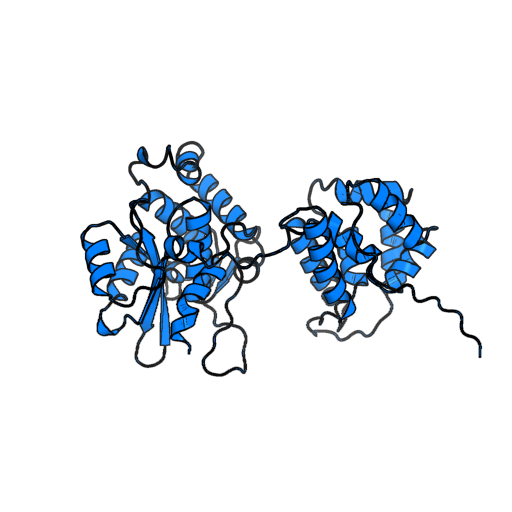.283 1.00 84.19 305 ARG A CA 1
ATOM 2389 C C . ARG A 1 305 ? -18.763 -4.823 12.465 1.00 84.19 305 ARG A C 1
ATOM 2391 O O . ARG A 1 305 ? -19.077 -4.110 11.531 1.00 84.19 305 ARG A O 1
ATOM 2398 N N . VAL A 1 306 ? -18.208 -4.345 13.582 1.00 89.94 306 VAL A N 1
ATOM 2399 C CA . VAL A 1 306 ? -17.968 -2.901 13.784 1.00 89.94 306 VAL A CA 1
ATOM 2400 C C . VAL A 1 306 ? -17.108 -2.301 12.668 1.00 89.94 306 VAL A C 1
ATOM 2402 O O . VAL A 1 306 ? -17.388 -1.197 12.208 1.00 89.94 306 VAL A O 1
ATOM 2405 N N . LEU A 1 307 ? -16.068 -3.010 12.218 1.00 88.00 307 LEU A N 1
ATOM 2406 C CA . LEU A 1 307 ? -15.213 -2.525 11.130 1.00 88.00 307 LEU A CA 1
ATOM 2407 C C . LEU A 1 307 ? -15.966 -2.445 9.795 1.00 88.00 307 LEU A C 1
ATOM 2409 O O . LEU A 1 307 ? -15.783 -1.482 9.055 1.00 88.00 307 LEU A O 1
ATOM 2413 N N . GLU A 1 308 ? -16.818 -3.425 9.498 1.00 80.50 308 GLU A N 1
ATOM 2414 C CA . GLU A 1 308 ? -17.652 -3.428 8.289 1.00 80.50 308 GLU A CA 1
ATOM 2415 C C . GLU A 1 308 ? -18.762 -2.371 8.354 1.00 80.50 308 GLU A C 1
ATOM 2417 O O . GLU A 1 308 ? -18.936 -1.607 7.407 1.00 80.50 308 GLU A O 1
ATOM 2422 N N . ASP A 1 309 ? -19.440 -2.237 9.492 1.00 86.38 309 ASP A N 1
ATOM 2423 C CA . ASP A 1 309 ? -20.447 -1.202 9.736 1.00 86.38 309 ASP A CA 1
ATOM 2424 C C . ASP A 1 309 ? -19.846 0.195 9.565 1.00 86.38 309 AS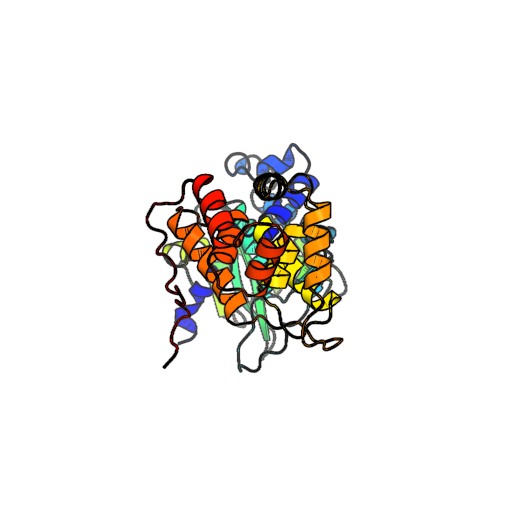P A C 1
ATOM 2426 O O . ASP A 1 309 ? -20.460 1.067 8.958 1.00 86.38 309 ASP A O 1
ATOM 2430 N N . ALA A 1 310 ? -18.600 0.402 10.000 1.00 90.69 310 ALA A N 1
ATOM 2431 C CA . ALA A 1 310 ? -17.899 1.661 9.783 1.00 90.69 310 ALA A CA 1
ATOM 2432 C C . ALA A 1 310 ? -17.725 1.983 8.290 1.00 90.69 310 ALA A C 1
ATOM 2434 O O . ALA A 1 310 ? -17.807 3.153 7.909 1.00 90.69 310 ALA A O 1
ATOM 2435 N N . ARG A 1 311 ? -17.525 0.965 7.438 1.00 83.50 311 ARG A N 1
ATOM 2436 C CA . ARG A 1 311 ? -17.449 1.125 5.976 1.00 83.50 311 ARG A CA 1
ATOM 2437 C C . ARG A 1 311 ? -18.796 1.498 5.380 1.00 83.50 311 ARG A C 1
ATOM 2439 O O . ARG A 1 311 ? -18.826 2.378 4.524 1.00 83.50 311 ARG A O 1
ATOM 2446 N N . PHE A 1 312 ? -19.882 0.875 5.835 1.00 81.69 312 PHE A N 1
ATOM 2447 C CA . PHE A 1 312 ? -21.233 1.246 5.410 1.00 81.69 312 PHE A CA 1
ATOM 2448 C C . PHE A 1 312 ? -21.564 2.680 5.819 1.00 81.69 312 PHE A C 1
ATOM 2450 O O . PHE A 1 312 ? -21.923 3.481 4.967 1.00 81.69 312 PHE A O 1
ATOM 2457 N N . VAL A 1 313 ? -21.302 3.045 7.076 1.00 86.38 313 VAL A N 1
ATOM 2458 C CA . VAL A 1 313 ? -21.489 4.408 7.594 1.00 86.38 313 VAL A CA 1
ATOM 2459 C C . VAL A 1 313 ? -20.692 5.436 6.778 1.00 86.38 313 VAL A C 1
ATOM 2461 O O . VAL A 1 313 ? -21.218 6.493 6.435 1.00 86.38 313 VAL A O 1
ATOM 2464 N N . ALA A 1 314 ? -19.430 5.140 6.443 1.00 85.88 314 ALA A N 1
ATOM 2465 C CA . ALA A 1 314 ? -18.620 6.015 5.595 1.00 85.88 314 ALA A CA 1
ATOM 2466 C C . ALA A 1 314 ? -19.192 6.122 4.174 1.00 85.88 314 ALA A C 1
ATOM 2468 O O . ALA A 1 314 ? -19.305 7.225 3.639 1.00 85.88 314 ALA A O 1
ATOM 2469 N N . GLY A 1 315 ? -19.586 4.993 3.579 1.00 77.50 315 GLY A N 1
ATOM 2470 C CA . GLY A 1 315 ? -20.192 4.947 2.252 1.00 77.50 315 GLY A CA 1
ATOM 2471 C C . GLY A 1 315 ? -21.506 5.726 2.171 1.00 77.50 315 GLY A C 1
ATOM 2472 O O . GLY A 1 315 ? -21.693 6.492 1.227 1.00 77.50 315 GLY A O 1
ATOM 2473 N N . ASP A 1 316 ? -22.363 5.606 3.185 1.00 80.56 316 ASP A N 1
ATOM 2474 C CA . ASP A 1 316 ? -23.628 6.334 3.293 1.00 80.56 316 ASP A CA 1
ATOM 2475 C C . ASP A 1 316 ? -23.386 7.847 3.388 1.00 80.56 316 ASP A C 1
ATOM 2477 O O . ASP A 1 316 ? -24.091 8.627 2.748 1.00 80.56 316 ASP A O 1
ATOM 2481 N N . GLU A 1 317 ? -22.349 8.294 4.106 1.00 81.31 317 GLU A N 1
ATOM 2482 C CA . GLU A 1 317 ? -21.912 9.702 4.121 1.00 81.31 317 GLU A CA 1
ATOM 2483 C C . GLU A 1 317 ? -21.271 10.157 2.785 1.00 81.31 317 GLU A C 1
ATOM 2485 O O . GLU A 1 317 ? -20.875 11.313 2.633 1.00 81.31 317 GLU A O 1
ATOM 2490 N N . GLY A 1 318 ? -21.133 9.270 1.793 1.00 74.88 318 GLY A N 1
ATOM 2491 C CA . GLY A 1 318 ? -20.454 9.554 0.525 1.00 74.88 318 GLY A CA 1
ATOM 2492 C C . GLY A 1 318 ? -18.927 9.606 0.646 1.00 74.88 318 GLY A C 1
ATOM 2493 O O . GLY A 1 318 ? -18.244 10.143 -0.232 1.00 74.88 318 GLY A O 1
ATOM 2494 N N . ARG A 1 319 ? -18.359 9.067 1.731 1.00 78.50 319 ARG A N 1
ATOM 2495 C CA . ARG A 1 319 ? -16.913 8.995 1.965 1.00 78.50 319 ARG A CA 1
ATOM 2496 C C . ARG A 1 319 ? -16.345 7.701 1.393 1.00 78.50 319 ARG A C 1
ATOM 2498 O O . ARG A 1 319 ? -16.881 6.616 1.578 1.00 78.50 319 ARG A O 1
ATOM 2505 N N . LYS A 1 320 ? -15.189 7.813 0.732 1.00 70.06 320 LYS A N 1
ATOM 2506 C CA . LYS A 1 320 ? -14.435 6.661 0.198 1.00 70.06 320 LYS A CA 1
ATOM 2507 C C . LYS A 1 320 ? -13.598 5.938 1.259 1.00 70.06 320 LYS A C 1
ATOM 2509 O O . LYS A 1 320 ? -13.141 4.827 1.021 1.00 70.06 320 LYS A O 1
ATOM 2514 N N . PHE A 1 321 ? -13.369 6.584 2.402 1.00 79.38 321 PHE A N 1
ATOM 2515 C CA . PHE A 1 321 ? -12.527 6.081 3.481 1.00 79.38 321 PHE A CA 1
ATOM 2516 C C . PHE A 1 321 ? -13.209 6.298 4.833 1.00 79.38 321 PHE A C 1
ATOM 2518 O O . PHE A 1 321 ? -13.724 7.374 5.130 1.00 79.38 321 PHE A O 1
ATOM 2525 N N . VAL A 1 322 ? -13.148 5.276 5.671 1.00 86.19 322 VAL A N 1
ATOM 2526 C CA . VAL A 1 322 ? -13.540 5.254 7.071 1.00 86.19 322 VAL A CA 1
ATOM 2527 C C . VAL A 1 322 ? -12.560 6.095 7.879 1.00 86.19 322 VAL A C 1
ATOM 2529 O O . VAL A 1 322 ? -11.426 5.717 8.160 1.00 86.19 322 VAL A O 1
ATOM 2532 N N . GLU A 1 323 ? -13.024 7.275 8.253 1.00 87.81 323 GLU A N 1
ATOM 2533 C CA . GLU A 1 323 ? -12.471 8.114 9.318 1.00 87.81 323 GLU A CA 1
ATOM 2534 C C . GLU A 1 323 ? -12.804 7.586 10.730 1.00 87.81 323 GLU A C 1
ATOM 2536 O O . GLU A 1 323 ? -13.728 6.788 10.915 1.00 87.81 323 GLU A O 1
ATOM 2541 N N . LYS A 1 324 ? -12.108 8.115 11.749 1.00 89.12 324 LYS A N 1
ATOM 2542 C CA . LYS A 1 324 ? -12.330 7.806 13.176 1.00 89.12 324 LYS A CA 1
ATOM 2543 C C . LYS A 1 324 ? -13.791 7.968 13.605 1.00 89.12 324 LYS A C 1
ATOM 2545 O O . LYS A 1 324 ? -14.295 7.133 14.350 1.00 89.12 324 LYS A O 1
ATOM 2550 N N . LYS A 1 325 ? -14.488 8.987 13.090 1.00 88.50 325 LYS A N 1
ATOM 2551 C CA . LYS A 1 325 ? -15.910 9.236 13.382 1.00 88.50 325 LYS A CA 1
ATOM 2552 C C . LYS A 1 325 ? -16.834 8.105 12.941 1.00 88.50 325 LYS A C 1
ATOM 2554 O O . LYS A 1 325 ? -17.724 7.739 13.700 1.00 88.50 325 LYS A O 1
ATOM 2559 N N . HIS A 1 326 ? -16.606 7.517 11.766 1.00 91.19 326 HIS A N 1
ATOM 2560 C CA . HIS A 1 326 ? -17.446 6.425 11.276 1.00 91.19 326 HIS A CA 1
ATOM 2561 C C . HIS A 1 326 ? -17.169 5.152 12.084 1.00 91.19 326 HIS A C 1
ATOM 2563 O O . HIS A 1 326 ? -18.100 4.445 12.453 1.00 91.19 326 HIS A O 1
ATOM 2569 N N . LEU A 1 327 ? -15.898 4.908 12.433 1.00 91.62 327 LEU A N 1
ATOM 2570 C CA . LEU A 1 327 ? -15.494 3.788 13.285 1.00 91.62 327 LEU A CA 1
ATOM 2571 C C . LEU A 1 327 ? -16.079 3.895 14.703 1.00 91.62 327 LEU A C 1
ATOM 2573 O O . LEU A 1 327 ? -16.594 2.913 15.234 1.00 91.62 327 LEU A O 1
ATOM 2577 N N . PHE A 1 328 ? -16.043 5.087 15.305 1.00 92.06 328 PHE A N 1
ATOM 2578 C CA . PHE A 1 328 ? -16.637 5.328 16.620 1.00 92.06 328 PHE A CA 1
ATOM 2579 C C . PHE A 1 328 ? -18.164 5.214 16.577 1.00 92.06 328 PHE A C 1
ATOM 2581 O O . PHE A 1 328 ? -18.757 4.588 17.451 1.00 92.06 328 PHE A O 1
ATOM 2588 N N . TYR A 1 329 ? -18.813 5.749 15.539 1.00 91.00 329 TYR A N 1
ATOM 2589 C CA . TYR A 1 329 ? -20.261 5.622 15.381 1.00 91.00 329 TYR A CA 1
ATOM 2590 C C . TYR A 1 329 ? -20.701 4.165 15.202 1.00 91.00 329 TYR A C 1
ATOM 2592 O O . TYR A 1 329 ? -21.619 3.720 15.886 1.00 91.00 329 TYR A O 1
ATOM 2600 N N . ALA A 1 330 ? -19.999 3.388 14.373 1.00 92.31 330 ALA A N 1
ATOM 2601 C CA . ALA A 1 330 ? -20.240 1.954 14.221 1.00 92.31 330 ALA A CA 1
ATOM 2602 C C . ALA A 1 330 ? -20.066 1.185 15.543 1.00 92.31 330 ALA A C 1
ATOM 2604 O O . ALA A 1 330 ? -20.860 0.304 15.870 1.00 92.31 330 ALA A O 1
ATOM 2605 N N . LEU A 1 331 ? -19.078 1.565 16.360 1.00 93.31 331 LEU A N 1
ATOM 2606 C CA . LEU A 1 331 ? -18.900 1.011 17.702 1.00 93.31 331 LEU A CA 1
ATOM 2607 C C . LEU A 1 331 ? -20.081 1.339 18.632 1.00 93.31 331 LEU A C 1
ATOM 2609 O O . LEU A 1 331 ? -20.469 0.493 19.437 1.00 93.31 331 LEU A O 1
ATOM 2613 N N . LEU A 1 332 ? -20.666 2.538 18.520 1.00 91.12 332 LEU A N 1
ATOM 2614 C CA . LEU A 1 332 ? -21.871 2.922 19.263 1.00 91.12 332 LEU A CA 1
ATOM 2615 C C . LEU A 1 332 ? -23.138 2.227 18.749 1.00 91.12 332 LEU A C 1
ATOM 2617 O O . LEU A 1 332 ? -24.063 2.034 19.537 1.00 91.12 332 LEU A O 1
ATOM 2621 N N . LEU A 1 333 ? -23.201 1.846 17.470 1.00 90.06 333 LEU A N 1
ATOM 2622 C CA . LEU A 1 333 ? -24.299 1.055 16.900 1.00 90.06 333 LEU A CA 1
ATOM 2623 C C . LEU A 1 333 ? -24.245 -0.404 17.371 1.00 90.06 333 LEU A C 1
ATOM 2625 O O . LEU A 1 333 ? -25.266 -0.966 17.769 1.00 90.06 333 LEU A O 1
ATOM 2629 N N . SER A 1 334 ? -23.049 -0.986 17.409 1.00 90.38 334 SER A N 1
ATOM 2630 C CA . SER A 1 334 ? -22.832 -2.387 17.761 1.00 90.38 334 SER A CA 1
ATOM 2631 C C . SER A 1 334 ? -23.248 -2.729 19.202 1.00 90.38 334 SER A C 1
ATOM 2633 O O . SER A 1 334 ? -22.936 -1.984 20.135 1.00 90.38 334 SER A O 1
ATOM 2635 N N . PRO A 1 335 ? -23.855 -3.909 19.441 1.00 89.62 335 PRO A N 1
ATOM 2636 C CA . PRO A 1 335 ? -24.108 -4.397 20.793 1.00 89.62 335 PRO A CA 1
ATOM 2637 C C . PRO A 1 335 ? -22.781 -4.623 21.522 1.00 89.62 335 PRO A C 1
ATOM 2639 O O . PRO A 1 335 ? -21.863 -5.240 20.981 1.00 89.62 335 PRO A O 1
ATOM 2642 N N . SER A 1 336 ? -22.645 -4.123 22.751 1.00 90.56 336 SER A N 1
ATOM 2643 C CA . SER A 1 336 ? -21.434 -4.343 23.538 1.00 90.56 336 SER A CA 1
ATOM 2644 C C . SER A 1 336 ? -21.678 -4.136 25.028 1.00 90.56 336 SER A C 1
ATOM 2646 O O . SER A 1 336 ? -21.691 -3.007 25.511 1.00 90.56 336 SER A O 1
ATOM 2648 N N . ALA A 1 337 ? -21.735 -5.239 25.781 1.00 90.75 337 ALA A N 1
ATOM 2649 C CA . ALA A 1 337 ? -21.916 -5.210 27.234 1.00 90.75 337 ALA A CA 1
ATOM 2650 C C . ALA A 1 337 ? -20.867 -4.344 27.955 1.00 90.75 337 ALA A C 1
ATOM 2652 O O . ALA A 1 337 ? -21.157 -3.715 28.972 1.00 90.75 337 ALA A O 1
ATOM 2653 N N . PHE A 1 338 ? -19.643 -4.288 27.420 1.00 91.69 338 PHE A N 1
ATOM 2654 C CA . PHE A 1 338 ? -18.602 -3.409 27.941 1.00 91.69 338 PHE A CA 1
ATOM 2655 C C . PHE A 1 338 ? -18.936 -1.932 27.731 1.00 91.69 338 PHE A C 1
ATOM 2657 O O . PHE A 1 338 ? -18.869 -1.164 28.684 1.00 91.69 338 PHE A O 1
ATOM 2664 N N . VAL A 1 339 ? -19.287 -1.543 26.502 1.00 91.19 339 VAL A N 1
ATOM 2665 C CA . VAL A 1 339 ? -19.607 -0.149 26.160 1.00 91.19 339 VAL A CA 1
ATOM 2666 C C . VAL A 1 339 ? -20.872 0.295 26.901 1.00 91.19 339 VAL A C 1
ATOM 2668 O O . VAL A 1 339 ? -20.906 1.390 27.454 1.00 91.19 339 VAL A O 1
ATOM 2671 N N . ASP A 1 340 ? -21.871 -0.584 27.016 1.00 92.62 340 ASP A N 1
ATOM 2672 C CA . ASP A 1 340 ? -23.090 -0.337 27.792 1.00 92.62 340 ASP A CA 1
ATOM 2673 C C . ASP A 1 340 ? -22.786 -0.122 29.281 1.00 92.62 340 ASP A C 1
ATOM 2675 O O . ASP A 1 340 ? -23.317 0.797 29.908 1.00 92.62 340 ASP A O 1
ATOM 2679 N N . ARG A 1 341 ? -21.905 -0.944 29.866 1.00 92.69 341 ARG A N 1
ATOM 2680 C CA . ARG A 1 341 ? -21.452 -0.767 31.252 1.00 92.69 341 ARG A CA 1
ATOM 2681 C C . ARG A 1 341 ? -20.637 0.513 31.424 1.00 92.69 341 ARG A C 1
ATOM 2683 O O . ARG A 1 341 ? -20.833 1.208 32.415 1.00 92.69 341 ARG A O 1
ATOM 2690 N N . PHE A 1 342 ? -19.746 0.819 30.483 1.00 92.12 342 PHE A N 1
ATOM 2691 C CA . PHE A 1 342 ? -18.920 2.022 30.513 1.00 92.12 342 PHE A CA 1
ATOM 2692 C C . PHE A 1 342 ? -19.785 3.278 30.588 1.00 92.12 342 PHE A C 1
ATOM 2694 O O . PHE A 1 342 ? -19.624 4.074 31.508 1.00 92.12 342 PHE A O 1
ATOM 2701 N N . PHE A 1 343 ? -20.740 3.426 29.665 1.00 90.31 343 PHE A N 1
ATOM 2702 C CA . PHE A 1 343 ? -21.614 4.597 29.645 1.00 90.31 343 PHE A CA 1
ATOM 2703 C C . PHE A 1 343 ? -22.493 4.685 30.893 1.00 90.31 343 PHE A C 1
ATOM 2705 O O . PHE A 1 343 ? -22.669 5.779 31.421 1.00 90.31 343 PHE A O 1
ATOM 2712 N N . ARG A 1 344 ? -22.952 3.546 31.427 1.00 91.94 344 ARG A N 1
ATOM 2713 C CA . ARG A 1 344 ? -23.696 3.500 32.693 1.00 91.94 344 ARG A CA 1
ATOM 2714 C C . ARG A 1 344 ? -22.867 3.998 33.877 1.00 91.94 344 ARG A C 1
ATOM 2716 O O . ARG A 1 344 ? -23.368 4.784 34.671 1.00 91.94 344 ARG A O 1
ATOM 2723 N N . GLU A 1 345 ? -21.606 3.571 33.991 1.00 90.44 345 GLU A N 1
ATOM 2724 C CA . GLU A 1 345 ? -20.685 4.079 35.024 1.00 90.44 345 GLU A CA 1
ATOM 2725 C C . GLU A 1 345 ? -20.323 5.559 34.795 1.00 90.44 345 GLU A C 1
ATOM 2727 O O . GLU A 1 345 ? -20.029 6.264 35.757 1.00 90.44 345 GLU A O 1
ATOM 2732 N N . ALA A 1 346 ? -20.411 6.049 33.554 1.00 88.06 346 ALA A N 1
ATOM 2733 C CA . ALA A 1 346 ? -20.251 7.461 33.203 1.00 88.06 346 ALA A CA 1
ATOM 2734 C C . ALA A 1 346 ? -21.536 8.303 33.374 1.00 88.06 346 ALA A C 1
ATOM 2736 O O . ALA A 1 346 ? -21.530 9.482 33.034 1.00 88.06 346 ALA A O 1
ATOM 2737 N N . GLY A 1 347 ? -22.634 7.730 33.885 1.00 88.62 347 GLY A N 1
ATOM 2738 C CA . GLY A 1 347 ? -23.883 8.461 34.143 1.00 88.62 347 GLY A CA 1
ATOM 2739 C C . GLY A 1 347 ? -24.773 8.695 32.916 1.00 88.62 347 GLY A C 1
ATOM 2740 O O . GLY A 1 347 ? -25.627 9.576 32.940 1.00 88.62 347 GLY A O 1
ATOM 2741 N N . THR A 1 348 ? -24.596 7.923 31.841 1.00 89.06 348 THR A N 1
ATOM 2742 C CA . THR A 1 348 ? -25.408 8.002 30.613 1.00 89.06 348 THR A CA 1
ATOM 2743 C C . THR A 1 348 ? -25.709 6.602 30.054 1.00 89.06 348 THR A C 1
ATOM 2745 O O . THR A 1 348 ? -25.453 5.582 30.694 1.00 89.06 348 THR A O 1
ATOM 2748 N N . SER A 1 349 ? -26.272 6.517 28.852 1.00 90.06 349 SER A N 1
ATOM 2749 C CA . SER A 1 349 ? -26.464 5.264 28.114 1.00 90.06 349 SER A CA 1
ATOM 2750 C C . SER A 1 349 ? -25.770 5.316 26.754 1.00 90.06 349 SER A C 1
ATOM 2752 O O . SER A 1 349 ? -25.592 6.387 26.173 1.00 90.06 349 SER A O 1
ATOM 2754 N N . ARG A 1 350 ? -25.424 4.147 26.193 1.00 89.38 350 ARG A N 1
ATOM 2755 C CA . ARG A 1 350 ? -24.894 4.058 24.819 1.00 89.38 350 ARG A CA 1
ATOM 2756 C C . ARG A 1 350 ? -25.852 4.694 23.806 1.00 89.38 350 ARG A C 1
ATOM 2758 O O . ARG A 1 350 ? -25.397 5.372 22.893 1.00 89.38 350 ARG A O 1
ATOM 2765 N N . GLY A 1 351 ? -27.165 4.525 23.993 1.00 87.81 351 GLY A N 1
ATOM 2766 C CA . GLY A 1 351 ? -28.195 5.126 23.141 1.00 87.81 351 GLY A CA 1
ATOM 2767 C C . GLY A 1 351 ? -28.198 6.657 23.182 1.00 87.81 351 GLY A C 1
ATOM 2768 O O . GLY A 1 351 ? -28.220 7.292 22.129 1.00 87.81 351 GLY A O 1
ATOM 2769 N N . GLN A 1 352 ? -28.096 7.255 24.373 1.00 86.44 352 GLN A N 1
ATOM 2770 C CA . GLN A 1 352 ? -27.980 8.712 24.527 1.00 86.44 352 GLN A CA 1
ATOM 2771 C C . GLN A 1 352 ? -26.665 9.238 23.940 1.00 86.44 352 GLN A C 1
ATOM 2773 O O . GLN A 1 352 ? -26.686 10.188 23.159 1.00 86.44 352 GLN A O 1
ATOM 2778 N N . ALA A 1 353 ? -25.536 8.579 24.224 1.00 84.38 353 ALA A N 1
ATOM 2779 C CA . ALA A 1 353 ? -24.244 8.932 23.636 1.00 84.38 353 ALA A CA 1
ATOM 2780 C C . ALA A 1 353 ? -24.281 8.865 22.097 1.00 84.38 353 ALA A C 1
ATOM 2782 O O . ALA A 1 353 ? -23.787 9.768 21.420 1.00 84.38 353 ALA A O 1
ATOM 2783 N N . ARG A 1 354 ? -24.938 7.838 21.538 1.00 86.69 354 ARG A N 1
ATOM 2784 C CA . ARG A 1 354 ? -25.179 7.692 20.097 1.00 86.69 354 ARG A CA 1
ATOM 2785 C C . ARG A 1 354 ? -26.002 8.847 19.536 1.00 86.69 354 ARG A C 1
ATOM 2787 O O . ARG A 1 354 ? -25.587 9.421 18.537 1.00 86.69 354 ARG A O 1
ATOM 2794 N N . GLN A 1 355 ? -27.130 9.202 20.154 1.00 84.44 355 GLN A N 1
ATOM 2795 C CA . GLN A 1 355 ? -27.977 10.313 19.696 1.00 84.44 355 GLN A CA 1
ATOM 2796 C C . GLN A 1 355 ? -27.225 11.649 19.710 1.00 84.44 355 GLN A C 1
ATOM 2798 O O . GLN A 1 355 ? -27.290 12.408 18.742 1.00 84.44 355 GLN A O 1
ATOM 2803 N N . MET A 1 356 ? -26.457 11.913 20.771 1.00 81.12 356 MET A N 1
ATOM 2804 C CA . MET A 1 356 ? -25.629 13.117 20.873 1.00 81.12 356 MET A CA 1
ATOM 2805 C C . MET A 1 356 ? -24.564 13.167 19.777 1.00 81.12 356 MET A C 1
ATOM 2807 O O . MET A 1 356 ? -24.400 14.199 19.127 1.00 81.12 356 MET A O 1
ATOM 2811 N N . PHE A 1 357 ? -23.871 12.049 19.535 1.00 81.75 357 PHE A N 1
ATOM 2812 C CA . PHE A 1 357 ? -22.881 11.944 18.466 1.00 81.75 357 PHE A CA 1
ATOM 2813 C C . PHE A 1 357 ? -23.530 12.101 17.083 1.00 81.75 357 PHE A C 1
ATOM 2815 O O . PHE A 1 357 ? -23.003 12.797 16.215 1.00 81.75 357 PHE A O 1
ATOM 2822 N N . GLN A 1 358 ? -24.716 11.517 16.888 1.00 80.19 358 GLN A N 1
ATOM 2823 C CA . GLN A 1 358 ? -25.451 11.585 15.632 1.00 80.19 358 GLN A CA 1
ATOM 2824 C C . GLN A 1 358 ? -25.841 13.024 15.272 1.00 80.19 358 GLN A C 1
ATOM 2826 O O . GLN A 1 358 ? -25.672 13.431 14.128 1.00 80.19 358 GLN A O 1
ATOM 2831 N N . GLY A 1 359 ? -26.272 13.827 16.248 1.00 75.69 359 GLY A N 1
ATOM 2832 C CA . GLY A 1 359 ? -26.658 15.226 16.031 1.00 75.69 359 GLY A CA 1
ATOM 2833 C C . GLY A 1 359 ? -25.518 16.175 15.629 1.00 75.69 359 GLY A C 1
ATOM 2834 O O . GLY A 1 359 ? -25.786 17.321 15.275 1.00 75.69 359 GLY A O 1
ATOM 2835 N N . LYS A 1 360 ? -24.251 15.739 15.687 1.00 72.88 360 LYS A N 1
ATOM 2836 C CA . LYS A 1 360 ? -23.072 16.580 15.405 1.00 72.88 360 LYS A CA 1
ATOM 2837 C C . LYS A 1 360 ? -22.503 16.429 14.001 1.00 72.88 360 LYS A C 1
ATOM 2839 O O . LYS A 1 360 ? -21.746 17.296 13.571 1.00 72.88 360 LYS A O 1
ATOM 2844 N N . TYR A 1 361 ? -22.862 15.367 13.289 1.00 71.00 361 TYR A N 1
ATOM 2845 C CA . TYR A 1 361 ? -22.379 15.123 11.935 1.00 71.00 361 TYR A CA 1
ATOM 2846 C C . TYR A 1 361 ? -23.551 15.059 10.962 1.00 71.00 361 TYR A C 1
ATOM 2848 O O . TYR A 1 361 ? -24.652 14.628 11.299 1.00 71.00 361 TYR A O 1
ATOM 2856 N N . SER A 1 362 ? -23.310 15.510 9.733 1.00 65.31 362 SER A N 1
ATOM 2857 C CA . SER A 1 362 ? -24.284 15.403 8.649 1.00 65.31 362 SER A CA 1
ATOM 2858 C C . SER A 1 362 ? -24.250 13.990 8.073 1.00 65.31 362 SER A C 1
ATOM 2860 O O . SER A 1 362 ? -23.695 13.763 7.003 1.00 65.31 362 SER A O 1
ATOM 2862 N N . TRP A 1 363 ? -24.812 13.030 8.803 1.00 67.75 363 TRP A N 1
ATOM 2863 C CA . TRP A 1 363 ? -25.081 11.701 8.262 1.00 67.75 363 TRP A CA 1
ATOM 2864 C C . TRP A 1 363 ? -26.157 11.842 7.186 1.00 67.75 363 TRP A C 1
ATOM 2866 O O . TRP A 1 363 ? -27.142 12.565 7.380 1.00 67.75 363 TRP A O 1
ATOM 2876 N N . THR A 1 364 ? -26.027 11.157 6.053 1.00 56.28 364 THR A N 1
ATOM 2877 C CA . THR A 1 364 ? -27.195 10.974 5.187 1.00 56.28 364 THR A CA 1
ATOM 2878 C C . THR A 1 364 ? -28.288 10.306 6.021 1.00 56.28 364 THR A C 1
ATOM 2880 O O . THR A 1 364 ? -28.045 9.357 6.763 1.00 56.28 364 THR A O 1
ATOM 2883 N N . LYS A 1 365 ? -29.521 10.818 5.942 1.00 51.31 365 LYS A N 1
ATOM 2884 C CA . LYS A 1 365 ? -30.678 10.362 6.742 1.00 51.31 365 LYS A CA 1
ATOM 2885 C C . LYS A 1 365 ? -31.077 8.888 6.507 1.00 51.31 365 LYS A C 1
ATOM 2887 O O . LYS A 1 365 ? -32.136 8.470 6.957 1.00 51.31 365 LYS A O 1
ATOM 2892 N N . LYS A 1 366 ? -30.268 8.121 5.773 1.00 49.62 366 LYS A N 1
ATOM 2893 C CA . LYS A 1 366 ? -30.480 6.730 5.380 1.00 49.62 366 LYS A CA 1
ATOM 2894 C C . LYS A 1 366 ? -29.344 5.811 5.842 1.00 49.62 366 LYS A C 1
ATOM 2896 O O . LYS A 1 366 ? -29.068 4.857 5.135 1.00 49.62 366 LYS A O 1
ATOM 2901 N N . ILE A 1 367 ? -28.701 6.053 6.987 1.00 48.12 367 ILE A N 1
ATOM 2902 C CA . ILE A 1 367 ? -27.967 4.952 7.629 1.00 48.12 367 ILE A CA 1
ATOM 2903 C C . ILE A 1 367 ? -29.053 4.004 8.141 1.00 48.12 367 ILE A C 1
ATOM 2905 O O . ILE A 1 367 ? -29.790 4.405 9.048 1.00 48.12 367 ILE A O 1
ATOM 2909 N N . PRO A 1 368 ? -29.251 2.816 7.540 1.00 43.16 368 PRO A N 1
ATOM 2910 C CA . PRO A 1 368 ? -30.219 1.869 8.061 1.00 43.16 368 PRO A CA 1
ATOM 2911 C C . PRO A 1 368 ? -29.786 1.570 9.490 1.00 43.16 368 PRO A C 1
ATOM 2913 O O . PRO A 1 368 ? -28.615 1.263 9.719 1.00 43.16 368 PRO A O 1
ATOM 2916 N N . GLU A 1 369 ? -30.695 1.698 10.456 1.00 47.38 369 GLU A N 1
ATOM 2917 C CA . GLU A 1 369 ? -30.440 1.164 11.788 1.00 47.38 369 GLU A CA 1
ATOM 2918 C C . GLU A 1 369 ? -30.049 -0.299 11.587 1.00 47.38 369 GLU A C 1
ATOM 2920 O O . GLU A 1 369 ? -30.843 -1.098 11.087 1.00 47.38 369 GLU A O 1
ATOM 2925 N N . THR A 1 370 ? -28.781 -0.629 11.838 1.00 41.56 370 THR A N 1
ATOM 2926 C CA . THR A 1 370 ? -28.299 -1.991 11.674 1.00 41.56 370 THR A CA 1
ATOM 2927 C C . THR A 1 370 ? -29.114 -2.847 12.636 1.00 41.56 370 THR A C 1
ATOM 2929 O O . THR A 1 370 ? -29.015 -2.707 13.852 1.00 41.56 370 THR A O 1
ATOM 2932 N N . LEU A 1 371 ? -30.014 -3.647 12.055 1.00 40.91 371 LEU A N 1
ATOM 2933 C CA . LEU A 1 371 ? -30.983 -4.529 12.703 1.00 40.91 371 LEU A CA 1
ATOM 2934 C C . LEU A 1 371 ? -30.368 -5.236 13.910 1.00 40.91 371 LEU A C 1
ATOM 2936 O O . LEU A 1 371 ? -29.708 -6.239 13.703 1.00 40.91 371 LEU A O 1
ATOM 2940 N N . PHE A 1 372 ? -30.581 -4.736 15.128 1.00 41.34 372 PHE A N 1
ATOM 2941 C CA . PHE A 1 372 ? -30.537 -5.487 16.390 1.00 41.34 372 PHE A CA 1
ATOM 2942 C C . PHE A 1 372 ? -31.054 -4.589 17.530 1.00 41.34 372 PHE A C 1
ATOM 2944 O O . PHE A 1 372 ? -30.320 -4.218 18.447 1.00 41.34 372 PHE A O 1
ATOM 2951 N N . GLU A 1 373 ? -32.347 -4.259 17.506 1.00 35.03 373 GLU A N 1
ATOM 2952 C CA . GLU A 1 373 ? -33.067 -4.033 18.762 1.00 35.03 373 GLU A CA 1
ATOM 2953 C C . GLU A 1 373 ? -33.306 -5.408 19.395 1.00 35.03 373 GLU A C 1
ATOM 2955 O O . GLU A 1 373 ? -34.257 -6.113 19.070 1.00 35.03 373 GLU A O 1
ATOM 2960 N N . TRP A 1 374 ? -32.395 -5.842 20.267 1.00 41.44 374 TRP A N 1
ATOM 2961 C CA . TRP A 1 374 ? -32.733 -6.895 21.218 1.00 41.44 374 TRP A CA 1
ATOM 2962 C C . TRP A 1 374 ? -33.624 -6.262 22.288 1.00 41.44 374 TRP A C 1
ATOM 2964 O O . TRP A 1 374 ? -33.130 -5.691 23.260 1.00 41.44 374 TRP A O 1
ATOM 2974 N N . THR A 1 375 ? -34.939 -6.322 22.079 1.00 37.66 375 THR A N 1
ATOM 2975 C CA . THR A 1 375 ? -35.937 -6.080 23.123 1.00 37.66 375 THR A CA 1
ATOM 2976 C C . THR A 1 375 ? -35.922 -7.292 24.048 1.00 37.66 375 THR A C 1
ATOM 2978 O O . THR A 1 375 ? -36.689 -8.240 23.883 1.00 37.66 375 THR A O 1
ATOM 2981 N N . GLY A 1 376 ? -34.954 -7.324 24.960 1.00 44.28 376 GLY A N 1
ATOM 2982 C CA . GLY A 1 376 ? -34.976 -8.265 26.066 1.00 44.28 376 GLY A CA 1
ATOM 2983 C C . GLY A 1 376 ? -36.140 -7.913 26.978 1.00 44.28 376 GLY A C 1
ATOM 2984 O O . GLY A 1 376 ? -35.970 -7.045 27.816 1.00 44.28 376 GLY A O 1
ATOM 2985 N N . ASP A 1 377 ? -37.284 -8.555 26.752 1.00 44.47 377 ASP A N 1
ATOM 2986 C CA . ASP A 1 377 ? -38.296 -8.908 27.747 1.00 44.47 377 ASP A CA 1
ATOM 2987 C C . ASP A 1 377 ? -39.151 -10.035 27.155 1.00 44.47 377 ASP A C 1
ATOM 2989 O O . ASP A 1 377 ? -39.873 -9.872 26.173 1.00 44.47 377 ASP A O 1
ATOM 2993 N N . GLY A 1 378 ? -38.998 -11.215 27.738 1.00 34.59 378 GLY A N 1
ATOM 2994 C CA . GLY A 1 378 ? -39.708 -12.432 27.381 1.00 34.59 378 GLY A CA 1
ATOM 2995 C C . GLY A 1 378 ? -39.630 -13.384 28.558 1.00 34.59 378 GLY A C 1
ATOM 2996 O O . GLY A 1 378 ? -38.993 -14.429 28.470 1.00 34.59 378 GLY A O 1
ATOM 2997 N N . GLU A 1 379 ? -40.208 -12.963 29.685 1.00 38.22 379 GLU A N 1
ATOM 2998 C CA . GLU A 1 379 ? -40.740 -13.912 30.656 1.00 38.22 379 GLU A CA 1
ATOM 2999 C C . GLU A 1 379 ? -41.847 -14.721 29.967 1.00 38.22 379 GLU A C 1
ATOM 3001 O O . GLU A 1 379 ? -42.753 -14.159 29.345 1.00 38.22 379 GLU A O 1
ATOM 3006 N N . GLY A 1 380 ? -41.724 -16.043 30.059 1.00 36.34 380 GLY A N 1
ATOM 3007 C CA . GLY A 1 380 ? -42.638 -17.049 29.531 1.00 36.34 380 GLY A CA 1
ATOM 3008 C C . GLY A 1 380 ? -42.117 -18.433 29.864 1.00 36.34 380 GLY A C 1
ATOM 3009 O O . GLY A 1 380 ? -41.239 -18.905 29.108 1.00 36.34 380 GLY A O 1
#

Foldseek 3Di:
DVVVCPLQLLQLQALPDPLLVLLLVLLLVVLDDPRSCLQQDLVCLVVDPCRLVVNLQSSLCSLQPQAQEAEDADDDDPDPPDGDADHSCQQVVDSVNSYGYYHQSNQLSSSSSNCVNSVWWKKWWWWADPDPDIGTKIKTFSDNVDDDAQKFAQLVVVVVCVVVVGMFIFRRCLSRCPVVGRDRRVRRRVVRVVRSDRVTTGMMGGSVNSVVPHHHPQPQADPQLVQLVVQLQVVCQVLQHQARDLLSSVVSLLPPDPPDDVVSVVLCVVLVHDSVVLVVLSVVLVNDDDGHHPHRHYYDPLNVQLVVQLSLQCVQQVHSHRYPLSSVLSSLLGDDPSQQSSQVSSVHGSVVSNVSSVVPDPGNPPSPSPDDPPPPDDDD